Protein 1ZY7 (pdb70)

GO terms:
  GO:0003723 RNA binding (F, IDA)
  GO:0003726 double-stranded RNA adenosine deaminase activity (F, IDA)
  GO:0016553 base conversion or substitution editing (P, IDA)
  GO:0006396 RNA processing (P, IDA)
  GO:0005634 nucleus (C, IDA)
  GO:0003725 double-stranded RNA binding (F, IDA)
  GO:0042802 identical protein binding (F, IPI)
  GO:0005515 protein binding (F, IPI)
  GO:0016556 mRNA modification (P, IDA)
  GO:0005730 nucleolus (C, IDA)
  GO:0044387 negative regulation of protein kinase activity by regulation of protein phosphorylation (P, IDA)
  GO:0030336 negative regulation of cell migration (P, IDA)
  GO:0051726 regulation of cell cycle (P, IDA)
  GO:0006382 adenosine to inosine editing (P, IDA)
  GO:0008285 negative regulation of cell population proliferation (P, IDA)
  GO:0003726 double-stranded RNA adenosine deaminase activity (F, EXP)
  GO:0045070 positive regulation of viral genome replication (P, IMP)
  GO:0005654 nucleoplasm (C, TAS)
  GO:0003729 mRNA binding (F, TAS)
  GO:0005654 nucleoplasm (C, IDA)

B-factor: mean 19.69, std 7.54, range [7.75, 62.33]

Structure (mmCIF, N/CA/C/O backbone):
data_1ZY7
#
_entry.id   1ZY7
#
_cell.length_a   52.205
_cell.length_b   121.192
_cell.length_c   127.331
_cell.angle_alpha   90.00
_cell.angle_beta   90.00
_cell.angle_gamma   90.00
#
_symmetry.space_group_name_H-M   'P 21 21 21'
#
loop_
_entity.id
_entity.type
_entity.pdbx_description
1 polymer 'RNA-specific adenosine deaminase B1, isoform DRADA2a'
2 non-polymer 'ZINC ION'
3 non-polymer 'INOSITOL HEXAKISPHOSPHATE'
4 non-polymer 'SULFATE ION'
5 water water
#
loop_
_atom_site.group_PDB
_atom_site.id
_atom_site.type_symbol
_atom_site.label_atom_id
_atom_site.label_alt_id
_atom_site.label_comp_id
_atom_site.label_asym_id
_atom_site.label_entity_id
_atom_site.label_seq_id
_atom_site.pdbx_PDB_ins_code
_atom_site.Cartn_x
_atom_site.Cartn_y
_atom_site.Cartn_z
_atom_site.occupancy
_atom_site.B_iso_or_equiv
_atom_site.auth_seq_id
_atom_site.auth_comp_id
_atom_site.auth_asym_id
_atom_site.auth_atom_id
_atom_site.pdbx_PDB_model_num
ATOM 1 N N . SER A 1 8 ? 36.896 49.277 31.507 1.00 33.39 306 SER A N 1
ATOM 2 C CA . SER A 1 8 ? 37.331 48.045 30.760 1.00 32.63 306 SER A CA 1
ATOM 3 C C . SER A 1 8 ? 38.678 48.242 30.070 1.00 32.31 306 SER A C 1
ATOM 4 O O . SER A 1 8 ? 39.296 47.269 29.631 1.00 30.46 306 SER A O 1
ATOM 7 N N . ARG A 1 9 ? 39.137 49.498 29.991 1.00 31.53 307 ARG A N 1
ATOM 8 C CA . ARG A 1 9 ? 40.467 49.793 29.437 1.00 31.92 307 ARG A CA 1
ATOM 9 C C . ARG A 1 9 ? 41.589 49.979 30.483 1.00 30.65 307 ARG A C 1
ATOM 10 O O . ARG A 1 9 ? 42.738 50.204 30.118 1.00 30.37 307 ARG A O 1
ATOM 18 N N . GLN A 1 10 ? 41.262 49.883 31.774 1.00 28.91 308 GLN A N 1
ATOM 19 C CA . GLN A 1 10 ? 42.251 50.098 32.846 1.00 27.72 308 GLN A CA 1
ATOM 20 C C . GLN A 1 10 ? 43.064 48.799 32.992 1.00 25.53 308 GLN A C 1
ATOM 21 O O . GLN A 1 10 ? 42.499 47.732 32.791 1.00 25.45 308 GLN A O 1
ATOM 27 N N . PRO A 1 11 ? 44.348 48.872 33.348 1.00 24.18 309 PRO A N 1
ATOM 28 C CA . PRO A 1 11 ? 45.120 47.637 33.595 1.00 23.05 309 PRO A CA 1
ATOM 29 C C . PRO A 1 11 ? 44.565 46.831 34.773 1.00 22.00 309 PRO A C 1
ATOM 30 O O . PRO A 1 11 ? 44.009 47.412 35.728 1.00 21.16 309 PRO A O 1
ATOM 34 N N . ILE A 1 12 ? 44.683 45.509 34.695 1.00 19.60 310 ILE A N 1
ATOM 35 C CA . ILE A 1 12 ? 44.312 44.639 35.807 1.00 19.50 310 ILE A CA 1
ATOM 36 C C . ILE A 1 12 ? 45.608 44.303 36.537 1.00 18.47 310 ILE A C 1
ATOM 37 O O . ILE A 1 12 ? 46.511 43.670 35.961 1.00 16.80 310 ILE A O 1
ATOM 42 N N . PRO A 1 13 ? 45.716 44.690 37.811 1.00 19.29 311 PRO A N 1
ATOM 43 C CA . PRO A 1 13 ? 46.920 44.393 38.586 1.00 18.77 311 PRO A CA 1
ATOM 44 C C . PRO A 1 13 ? 47.218 42.882 38.639 1.00 17.55 311 PRO A C 1
ATOM 45 O O . PRO A 1 13 ? 46.289 42.061 38.647 1.00 17.88 311 PRO A O 1
ATOM 49 N N . SER A 1 14 ? 48.494 42.521 38.713 1.00 17.69 312 SER A N 1
ATOM 50 C CA . SER A 1 14 ? 48.871 41.133 38.959 1.00 18.57 312 SER A CA 1
ATOM 51 C C . SER A 1 14 ? 48.344 40.773 40.329 1.00 19.35 312 SER A C 1
ATOM 52 O O . SER A 1 14 ? 48.284 41.633 41.222 1.00 19.44 312 SER A O 1
ATOM 55 N N . GLU A 1 15 ? 47.947 39.524 40.514 1.00 20.18 313 GLU A N 1
ATOM 56 C CA . GLU A 1 15 ? 47.588 39.142 41.885 1.00 23.40 313 GLU A CA 1
ATOM 57 C C . GLU A 1 15 ? 48.856 38.781 42.656 1.00 23.72 313 GLU A C 1
ATOM 58 O O . GLU A 1 15 ? 48.813 38.586 43.890 1.00 26.11 313 GLU A O 1
ATOM 64 N N . GLY A 1 16 ? 49.988 38.740 41.950 1.00 24.01 314 GLY A N 1
ATOM 65 C CA . GLY A 1 16 ? 51.301 38.453 42.562 1.00 23.93 314 GLY A CA 1
ATOM 66 C C . GLY A 1 16 ? 52.238 39.675 42.644 1.00 23.56 314 GLY A C 1
ATOM 67 O O . GLY A 1 16 ? 51.795 40.783 42.949 1.00 23.89 314 GLY A O 1
ATOM 68 N N . LEU A 1 17 ? 53.512 39.483 42.334 1.00 23.53 315 LEU A N 1
ATOM 69 C CA . LEU A 1 17 ? 54.468 40.592 42.339 1.00 24.13 315 LEU A CA 1
ATOM 70 C C . LEU A 1 17 ? 54.156 41.556 41.215 1.00 24.52 315 LEU A C 1
ATOM 71 O O . LEU A 1 17 ? 53.601 41.157 40.188 1.00 24.72 315 LEU A O 1
ATOM 76 N N . GLN A 1 18 ? 54.508 42.821 41.423 1.00 23.64 316 GLN A N 1
ATOM 77 C CA . GLN A 1 18 ? 54.359 43.840 40.399 1.00 24.10 316 GLN A CA 1
ATOM 78 C C . GLN A 1 18 ? 55.360 44.938 40.759 1.00 22.95 316 GLN A C 1
ATOM 79 O O . GLN A 1 18 ? 55.120 45.717 41.691 1.00 23.84 316 GLN A O 1
ATOM 85 N N . LEU A 1 19 ? 56.463 44.982 40.009 1.00 21.76 317 LEU A N 1
ATOM 86 C CA . LEU A 1 19 ? 57.661 45.761 40.345 1.00 21.19 317 LEU A CA 1
ATOM 87 C C . LEU A 1 19 ? 57.872 47.019 39.502 1.00 21.59 317 LEU A C 1
ATOM 88 O O . LEU A 1 19 ? 58.805 47.802 39.745 1.00 21.43 317 LEU A O 1
ATOM 93 N N . HIS A 1 20 ? 56.989 47.192 38.527 1.00 21.48 318 HIS A N 1
ATOM 94 C CA . HIS A 1 20 ? 57.055 48.295 37.591 1.00 21.52 318 HIS A CA 1
ATOM 95 C C . HIS A 1 20 ? 55.686 48.946 37.548 1.00 20.50 318 HIS A C 1
ATOM 96 O O . HIS A 1 20 ? 54.662 48.274 37.695 1.00 21.26 318 HIS A O 1
ATOM 103 N N . LEU A 1 21 ? 55.667 50.263 37.332 1.00 20.64 319 LEU A N 1
ATOM 104 C CA . LEU A 1 21 ? 54.413 50.964 37.051 1.00 20.68 319 LEU A CA 1
ATOM 105 C C . LEU A 1 21 ? 53.751 50.335 35.813 1.00 20.33 319 LEU A C 1
ATOM 106 O O . LEU A 1 21 ? 54.393 50.255 34.762 1.00 18.69 319 LEU A O 1
ATOM 111 N N . PRO A 1 22 ? 52.516 49.846 35.938 1.00 20.28 320 PRO A N 1
ATOM 112 C CA . PRO A 1 22 ? 51.865 49.089 34.855 1.00 19.77 320 PRO A CA 1
ATOM 113 C C . PRO A 1 22 ? 51.874 49.740 33.476 1.00 19.15 320 PRO A C 1
ATOM 114 O O . PRO A 1 22 ? 52.308 49.094 32.513 1.00 17.63 320 PRO A O 1
ATOM 118 N N . GLN A 1 23 ? 51.405 50.989 33.374 1.00 17.96 321 GLN A N 1
ATOM 119 C CA . GLN A 1 23 ? 51.276 51.623 32.055 1.00 18.27 321 GLN A CA 1
ATOM 120 C C . GLN A 1 23 ? 52.665 51.922 31.450 1.00 17.82 321 GLN A C 1
ATOM 121 O O . GLN A 1 23 ? 52.870 51.773 30.226 1.00 16.82 321 GLN A O 1
ATOM 127 N N . VAL A 1 24 ? 53.603 52.303 32.311 1.00 16.82 322 VAL A N 1
ATOM 128 C CA . VAL A 1 24 ? 55.017 52.502 31.936 1.00 16.32 322 VAL A CA 1
ATOM 129 C C . VAL A 1 24 ? 55.625 51.219 31.373 1.00 15.54 322 VAL A C 1
ATOM 130 O O . VAL A 1 24 ? 56.231 51.232 30.283 1.00 15.40 322 VAL A O 1
ATOM 134 N N . LEU A 1 25 ? 55.445 50.106 32.108 1.00 14.58 323 LEU A N 1
ATOM 135 C CA . LEU A 1 25 ? 55.924 48.807 31.646 1.00 13.95 323 LEU A CA 1
ATOM 136 C C . LEU A 1 25 ? 55.252 48.410 30.318 1.00 13.64 323 LEU A C 1
ATOM 137 O O . LEU A 1 25 ? 55.933 47.974 29.361 1.00 12.60 323 LEU A O 1
ATOM 142 N N . ALA A 1 26 ? 53.934 48.595 30.238 1.00 13.21 324 ALA A N 1
ATOM 143 C CA . ALA A 1 26 ? 53.195 48.216 29.024 1.00 13.60 324 ALA A CA 1
ATOM 144 C C . ALA A 1 26 ? 53.712 48.946 27.779 1.00 13.75 324 ALA A C 1
ATOM 145 O O . ALA A 1 26 ? 53.959 48.340 26.739 1.00 14.02 324 ALA A O 1
ATOM 147 N N . ASP A 1 27 ? 53.845 50.263 27.886 1.00 14.63 325 ASP A N 1
ATOM 148 C CA . ASP A 1 27 ? 54.336 51.067 26.777 1.00 14.67 325 ASP A CA 1
ATOM 149 C C . ASP A 1 27 ? 55.781 50.754 26.423 1.00 14.73 325 ASP A C 1
ATOM 150 O O . ASP A 1 27 ? 56.124 50.742 25.226 1.00 14.16 325 ASP A O 1
ATOM 155 N N . ALA A 1 28 ? 56.617 50.527 27.436 1.00 14.22 326 ALA A N 1
ATOM 156 C CA . ALA A 1 28 ? 58.023 50.175 27.214 1.00 14.86 326 ALA A CA 1
ATOM 157 C C . ALA A 1 28 ? 58.122 48.831 26.495 1.00 15.18 326 ALA A C 1
ATOM 158 O O . ALA A 1 28 ? 58.833 48.717 25.491 1.00 14.88 326 ALA A O 1
ATOM 160 N N . VAL A 1 29 ? 57.409 47.805 26.973 1.00 14.13 327 VAL A N 1
ATOM 161 C CA . VAL A 1 29 ? 57.606 46.521 26.297 1.00 14.39 327 VAL A CA 1
ATOM 162 C C . VAL A 1 29 ? 57.100 46.555 24.857 1.00 14.14 327 VAL A C 1
ATOM 163 O O . VAL A 1 29 ? 57.758 46.021 23.961 1.00 13.37 327 VAL A O 1
ATOM 167 N N . SER A 1 30 ? 55.965 47.211 24.643 1.00 13.18 328 SER A N 1
ATOM 168 C CA . SER A 1 30 ? 55.394 47.325 23.283 1.00 14.03 328 SER A CA 1
ATOM 169 C C . SER A 1 30 ? 56.328 48.115 22.352 1.00 14.07 328 SER A C 1
ATOM 170 O O . SER A 1 30 ? 56.618 47.690 21.237 1.00 13.41 328 SER A O 1
ATOM 173 N N . ARG A 1 31 ? 56.875 49.221 22.867 1.00 13.94 329 ARG A N 1
ATOM 174 C CA . ARG A 1 31 ? 57.883 49.969 22.102 1.00 14.47 329 ARG A CA 1
ATOM 175 C C . ARG A 1 31 ? 59.139 49.128 21.784 1.00 13.34 329 ARG A C 1
ATOM 176 O O . ARG A 1 31 ? 59.664 49.167 20.651 1.00 14.10 329 ARG A O 1
ATOM 184 N N . LEU A 1 32 ? 59.648 48.388 22.776 1.00 12.50 330 LEU A N 1
ATOM 185 C CA . LEU A 1 32 ? 60.876 47.610 22.591 1.00 12.24 330 LEU A CA 1
ATOM 186 C C . LEU A 1 32 ? 60.647 46.510 21.546 1.00 12.77 330 LEU A C 1
ATOM 187 O O . LEU A 1 32 ? 61.486 46.291 20.679 1.00 12.02 330 LEU A O 1
ATOM 192 N N . VAL A 1 33 ? 59.501 45.830 21.628 1.00 12.50 331 VAL A N 1
ATOM 193 C CA . VAL A 1 33 ? 59.264 44.731 20.678 1.00 12.56 331 VAL A CA 1
ATOM 194 C C . VAL A 1 33 ? 59.156 45.295 19.256 1.00 12.37 331 VAL A C 1
ATOM 195 O O . VAL A 1 33 ? 59.811 44.787 18.330 1.00 12.77 331 VAL A O 1
ATOM 199 N N . LEU A 1 34 ? 58.373 46.364 19.096 1.00 12.40 332 LEU A N 1
ATOM 200 C CA . LEU A 1 34 ? 58.229 47.004 17.764 1.00 12.41 332 LEU A CA 1
ATOM 201 C C . LEU A 1 34 ? 59.590 47.457 17.208 1.00 12.49 332 LEU A C 1
ATOM 202 O O . LEU A 1 34 ? 59.908 47.195 16.028 1.00 13.16 332 LEU A O 1
ATOM 207 N N . GLY A 1 35 ? 60.411 48.064 18.076 1.00 12.86 333 GLY A N 1
ATOM 208 C CA . GLY A 1 35 ? 61.734 48.570 17.677 1.00 13.07 333 GLY A CA 1
ATOM 209 C C . GLY A 1 35 ? 62.635 47.453 17.202 1.00 13.36 333 GLY A C 1
ATOM 210 O O . GLY A 1 35 ? 63.284 47.546 16.153 1.00 13.31 333 GLY A O 1
ATOM 211 N N . LYS A 1 36 ? 62.637 46.353 17.954 1.00 12.01 334 LYS A N 1
ATOM 212 C CA . LYS A 1 36 ? 63.467 45.206 17.597 1.00 13.17 334 LYS A CA 1
ATOM 213 C C . LYS A 1 36 ? 63.020 44.570 16.295 1.00 13.21 334 LYS A C 1
ATOM 214 O O . LYS A 1 36 ? 63.855 44.263 15.444 1.00 13.41 334 LYS A O 1
ATOM 220 N N . PHE A 1 37 ? 61.699 44.422 16.128 1.00 12.94 335 PHE A N 1
ATOM 221 C CA . PHE A 1 37 ? 61.130 43.924 14.878 1.00 13.87 335 PHE A CA 1
ATOM 222 C C . PHE A 1 37 ? 61.582 44.821 13.705 1.00 13.88 335 PHE A C 1
ATOM 223 O O . PHE A 1 37 ? 61.946 44.329 12.636 1.00 13.86 335 PHE A O 1
ATOM 231 N N . GLY A 1 38 ? 61.613 46.129 13.934 1.00 13.71 336 GLY A N 1
ATOM 232 C CA . GLY A 1 38 ? 62.043 47.060 12.851 1.00 13.74 336 GLY A CA 1
ATOM 233 C C . GLY A 1 38 ? 63.498 46.828 12.497 1.00 14.16 336 GLY A C 1
ATOM 234 O O . GLY A 1 38 ? 63.869 46.730 11.295 1.00 15.04 336 GLY A O 1
ATOM 235 N N . ASP A 1 39 ? 64.325 46.724 13.525 1.00 15.19 337 ASP A N 1
ATOM 236 C CA . ASP A 1 39 ? 65.741 46.450 13.347 1.00 16.62 337 ASP A CA 1
ATOM 237 C C . ASP A 1 39 ? 65.980 45.168 12.549 1.00 17.14 337 ASP A C 1
ATOM 238 O O . ASP A 1 39 ? 66.818 45.123 11.646 1.00 18.78 337 ASP A O 1
ATOM 243 N N . LEU A 1 40 ? 65.191 44.148 12.836 1.00 16.49 338 LEU A N 1
ATOM 244 C CA . LEU A 1 40 ? 65.317 42.864 12.179 1.00 16.04 338 LEU A CA 1
ATOM 245 C C . LEU A 1 40 ? 64.788 42.824 10.761 1.00 15.84 338 LEU A C 1
ATOM 246 O O . LEU A 1 40 ? 65.038 41.843 10.027 1.00 16.78 338 LEU A O 1
ATOM 251 N N . THR A 1 41 ? 63.964 43.804 10.405 1.00 15.28 339 THR A N 1
ATOM 252 C CA . THR A 1 41 ? 63.344 43.822 9.073 1.00 14.97 339 THR A CA 1
ATOM 253 C C . THR A 1 41 ? 63.848 45.025 8.275 1.00 15.13 339 THR A C 1
ATOM 254 O O . THR A 1 41 ? 63.151 45.511 7.390 1.00 16.52 339 THR A O 1
ATOM 258 N N . ASP A 1 42 ? 65.064 45.463 8.597 1.00 15.04 340 ASP A N 1
ATOM 259 C CA . ASP A 1 42 ? 65.694 46.575 7.870 1.00 16.13 340 ASP A CA 1
ATOM 260 C C . ASP A 1 42 ? 64.805 47.831 7.895 1.00 14.50 340 ASP A C 1
ATOM 261 O O . ASP A 1 42 ? 64.387 48.365 6.856 1.00 14.87 340 ASP A O 1
ATOM 266 N N . ASN A 1 43 ? 64.474 48.277 9.105 1.00 14.03 341 ASN A N 1
ATOM 267 C CA . ASN A 1 43 ? 63.564 49.393 9.277 1.00 13.59 341 ASN A CA 1
ATOM 268 C C . ASN A 1 43 ? 62.191 49.176 8.626 1.00 14.01 341 ASN A C 1
ATOM 269 O O . ASN A 1 43 ? 61.632 50.071 7.991 1.00 12.88 341 ASN A O 1
ATOM 274 N N . PHE A 1 44 ? 61.650 47.966 8.820 1.00 14.20 342 PHE A N 1
ATOM 275 C CA . PHE A 1 44 ? 60.344 47.584 8.314 1.00 14.32 342 PHE A CA 1
ATOM 276 C C . PHE A 1 44 ? 60.283 47.599 6.761 1.00 15.46 342 PHE A C 1
ATOM 277 O O . PHE A 1 44 ? 59.204 47.739 6.188 1.00 16.58 342 PHE A O 1
ATOM 285 N N . SER A 1 45 ? 61.428 47.445 6.102 1.00 14.95 343 SER A N 1
ATOM 286 C CA . SER A 1 45 ? 61.469 47.501 4.634 1.00 16.41 343 SER A CA 1
ATOM 287 C C . SER A 1 45 ? 61.538 46.126 3.982 1.00 16.73 343 SER A C 1
ATOM 288 O O . SER A 1 45 ? 61.363 46.012 2.774 1.00 18.23 343 SER A O 1
ATOM 291 N N . SER A 1 46 ? 61.860 45.109 4.771 1.00 17.69 344 SER A N 1
ATOM 292 C CA . SER A 1 46 ? 61.899 43.717 4.299 1.00 18.44 344 SER A CA 1
ATOM 293 C C . SER A 1 46 ? 60.504 43.268 3.835 1.00 18.56 344 SER A C 1
ATOM 294 O O . SER A 1 46 ? 59.511 43.715 4.389 1.00 18.90 344 SER A O 1
ATOM 297 N N . PRO A 1 47 ? 60.405 42.332 2.875 1.00 19.50 345 PRO A N 1
ATOM 298 C CA . PRO A 1 47 ? 59.106 41.730 2.553 1.00 19.43 345 PRO A CA 1
ATOM 299 C C . PRO A 1 47 ? 58.506 41.068 3.806 1.00 18.51 345 PRO A C 1
ATOM 300 O O . PRO A 1 47 ? 57.275 40.995 3.951 1.00 18.81 345 PRO A O 1
ATOM 304 N N . HIS A 1 48 ? 59.393 40.644 4.703 1.00 18.48 346 HIS A N 1
ATOM 305 C CA . HIS A 1 48 ? 59.011 39.875 5.879 1.00 19.24 346 HIS A CA 1
ATOM 306 C C . HIS A 1 48 ? 58.491 40.799 6.987 1.00 18.68 346 HIS A C 1
ATOM 307 O O . HIS A 1 48 ? 58.070 40.306 8.032 1.00 19.22 346 HIS A O 1
ATOM 314 N N . ALA A 1 49 ? 58.537 42.120 6.763 1.00 17.73 347 ALA A N 1
ATOM 315 C CA . ALA A 1 49 ? 57.997 43.110 7.709 1.00 17.51 347 ALA A CA 1
ATOM 316 C C . ALA A 1 49 ? 56.483 43.116 7.677 1.00 17.12 347 ALA A C 1
ATOM 317 O O . ALA A 1 49 ? 55.839 43.547 8.622 1.00 17.49 347 ALA A O 1
ATOM 319 N N . ARG A 1 50 ? 55.910 42.637 6.572 1.00 16.53 348 ARG A N 1
ATOM 320 C CA . ARG A 1 50 ? 54.484 42.581 6.417 1.00 19.06 348 ARG A CA 1
ATOM 321 C C . ARG A 1 50 ? 53.925 41.635 7.502 1.00 18.55 348 ARG A C 1
ATOM 322 O O . ARG A 1 50 ? 54.353 40.470 7.625 1.00 19.57 348 ARG A O 1
ATOM 330 N N . ARG A 1 51 ? 53.027 42.151 8.326 1.00 17.47 349 ARG A N 1
ATOM 331 C CA . ARG A 1 51 ? 52.478 41.362 9.451 1.00 16.65 349 ARG A CA 1
ATOM 332 C C . ARG A 1 51 ? 51.057 41.813 9.753 1.00 16.31 349 ARG A C 1
ATOM 333 O O . ARG A 1 51 ? 50.739 42.988 9.551 1.00 17.31 349 ARG A O 1
ATOM 341 N N . LYS A 1 52 ? 50.220 40.886 10.227 1.00 15.18 350 LYS A N 1
ATOM 342 C CA . LYS A 1 52 ? 48.953 41.228 10.842 1.00 15.60 350 LYS A CA 1
ATOM 343 C C . LYS A 1 52 ? 49.192 41.314 12.353 1.00 14.61 350 LYS A C 1
ATOM 344 O O . LYS A 1 52 ? 48.853 42.310 12.975 1.00 14.43 350 LYS A O 1
ATOM 350 N N . VAL A 1 53 ? 49.808 40.282 12.926 1.00 12.92 351 VAL A N 1
ATOM 351 C CA . VAL A 1 53 ? 50.039 40.247 14.374 1.00 13.03 351 VAL A CA 1
ATOM 352 C C . VAL A 1 53 ? 51.529 40.138 14.668 1.00 11.82 351 VAL A C 1
ATOM 353 O O . VAL A 1 53 ? 52.229 39.284 14.086 1.00 12.12 351 VAL A O 1
ATOM 357 N N . LEU A 1 54 ? 51.983 41.030 15.548 1.00 11.88 352 LEU A N 1
ATOM 358 C CA . LEU A 1 54 ? 53.325 41.066 16.074 1.00 11.79 352 LEU A CA 1
ATOM 359 C C . LEU A 1 54 ? 53.268 40.669 17.556 1.00 11.47 352 LEU A C 1
ATOM 360 O O . LEU A 1 54 ? 52.393 41.142 18.288 1.00 11.95 352 LEU A O 1
ATOM 365 N N . ALA A 1 55 ? 54.203 39.833 17.988 1.00 12.06 353 ALA A N 1
ATOM 366 C CA . ALA A 1 55 ? 54.273 39.448 19.409 1.00 10.80 353 ALA A CA 1
ATOM 367 C C . ALA A 1 55 ? 55.731 39.488 19.823 1.00 11.18 353 ALA A C 1
ATOM 368 O O . ALA A 1 55 ? 56.632 39.520 18.974 1.00 11.57 353 ALA A O 1
ATOM 370 N N . GLY A 1 56 ? 55.978 39.508 21.115 1.00 10.14 354 GLY A N 1
ATOM 371 C CA . GLY A 1 56 ? 57.345 39.368 21.571 1.00 10.06 354 GLY A CA 1
ATOM 372 C C . GLY A 1 56 ? 57.400 39.098 23.065 1.00 11.36 354 GLY A C 1
ATOM 373 O O . GLY A 1 56 ? 56.374 39.152 23.749 1.00 11.64 354 GLY A O 1
ATOM 374 N N . VAL A 1 57 ? 58.609 38.813 23.546 1.00 11.11 355 VAL A N 1
ATOM 375 C CA . VAL A 1 57 ? 58.845 38.621 24.968 1.00 12.27 355 VAL A CA 1
ATOM 376 C C . VAL A 1 57 ? 59.966 39.595 25.371 1.00 12.56 355 VAL A C 1
ATOM 377 O O . VAL A 1 57 ? 61.021 39.643 24.709 1.00 12.93 355 VAL A O 1
ATOM 381 N N . VAL A 1 58 ? 59.749 40.295 26.480 1.00 12.42 356 VAL A N 1
ATOM 382 C CA . VAL A 1 58 ? 60.754 41.213 27.040 1.00 12.53 356 VAL A CA 1
ATOM 383 C C . VAL A 1 58 ? 61.089 40.746 28.455 1.00 13.00 356 VAL A C 1
ATOM 384 O O . VAL A 1 58 ? 60.174 40.357 29.206 1.00 12.98 356 VAL A O 1
ATOM 388 N N . MET A 1 59 ? 62.374 40.769 28.803 1.00 12.27 357 MET A N 1
ATOM 389 C CA . MET A 1 59 ? 62.823 40.361 30.138 1.00 13.58 357 MET A CA 1
ATOM 390 C C . MET A 1 59 ? 63.224 41.629 30.891 1.00 14.40 357 MET A C 1
ATOM 391 O O . MET A 1 59 ? 63.858 42.505 30.301 1.00 14.95 357 MET A O 1
ATOM 396 N N . THR A 1 60 ? 62.838 41.715 32.153 1.00 13.35 358 THR A N 1
ATOM 397 C CA . THR A 1 60 ? 63.344 42.769 33.050 1.00 15.45 358 THR A CA 1
ATOM 398 C C . THR A 1 60 ? 64.110 42.101 34.186 1.00 16.79 358 THR A C 1
ATOM 399 O O . THR A 1 60 ? 63.869 40.950 34.554 1.00 15.08 358 THR A O 1
ATOM 403 N N . THR A 1 61 ? 65.023 42.865 34.771 1.00 19.95 359 THR A N 1
ATOM 404 C CA . THR A 1 61 ? 65.760 42.404 35.927 1.00 23.81 359 THR A CA 1
ATOM 405 C C . THR A 1 61 ? 65.657 43.582 36.886 1.00 25.43 359 THR A C 1
ATOM 406 O O . THR A 1 61 ? 65.917 44.726 36.494 1.00 26.38 359 THR A O 1
ATOM 410 N N . GLY A 1 62 ? 65.244 43.308 38.115 1.00 27.16 360 GLY A N 1
ATOM 411 C CA . GLY A 1 62 ? 64.992 44.359 39.114 1.00 29.23 360 GLY A CA 1
ATOM 412 C C . GLY A 1 62 ? 63.907 45.353 38.752 1.00 30.83 360 GLY A C 1
ATOM 413 O O . GLY A 1 62 ? 62.922 45.015 38.081 1.00 32.08 360 GLY A O 1
ATOM 414 N N . THR A 1 63 ? 64.091 46.595 39.185 1.00 31.57 361 THR A N 1
ATOM 415 C CA . THR A 1 63 ? 63.044 47.600 39.101 1.00 32.53 361 THR A CA 1
ATOM 416 C C . THR A 1 63 ? 63.274 48.610 37.980 1.00 32.31 361 THR A C 1
ATOM 417 O O . THR A 1 63 ? 62.371 49.340 37.651 1.00 32.49 361 THR A O 1
ATOM 421 N N . ASP A 1 64 ? 64.475 48.668 37.412 1.00 32.99 362 ASP A N 1
ATOM 422 C CA . ASP A 1 64 ? 64.755 49.678 36.395 1.00 33.41 362 ASP A CA 1
ATOM 423 C C . ASP A 1 64 ? 64.273 49.214 35.015 1.00 33.49 362 ASP A C 1
ATOM 424 O O . ASP A 1 64 ? 64.844 48.296 34.430 1.00 33.06 362 ASP A O 1
ATOM 429 N N . VAL A 1 65 ? 63.242 49.875 34.494 1.00 33.71 363 VAL A N 1
ATOM 430 C CA . VAL A 1 65 ? 62.674 49.522 33.172 1.00 34.42 363 VAL A CA 1
ATOM 431 C C . VAL A 1 65 ? 63.675 49.755 32.018 1.00 34.63 363 VAL A C 1
ATOM 432 O O . VAL A 1 65 ? 63.566 49.155 30.940 1.00 34.56 363 VAL A O 1
ATOM 436 N N . LYS A 1 66 ? 64.653 50.628 32.256 1.00 34.26 364 LYS A N 1
ATOM 437 C CA . LYS A 1 66 ? 65.746 50.873 31.319 1.00 34.56 364 LYS A CA 1
ATOM 438 C C . LYS A 1 66 ? 66.511 49.593 30.975 1.00 33.41 364 LYS A C 1
ATOM 439 O O . LYS A 1 66 ? 67.030 49.464 29.877 1.00 33.88 364 LYS A O 1
ATOM 445 N N . ASP A 1 67 ? 66.580 48.658 31.920 1.00 32.30 365 ASP A N 1
ATOM 446 C CA . ASP A 1 67 ? 67.370 47.433 31.742 1.00 30.71 365 ASP A CA 1
ATOM 447 C C . ASP A 1 67 ? 66.684 46.347 30.938 1.00 28.10 365 ASP A C 1
ATOM 448 O O . ASP A 1 67 ? 67.274 45.286 30.680 1.00 28.90 365 ASP A O 1
ATOM 453 N N . ALA A 1 68 ? 65.451 46.616 30.545 1.00 24.45 366 ALA A N 1
ATOM 454 C CA . ALA A 1 68 ? 64.656 45.641 29.788 1.00 22.03 366 ALA A CA 1
ATOM 455 C C . ALA A 1 68 ? 65.379 45.173 28.526 1.00 20.55 366 ALA A C 1
ATOM 456 O O . ALA A 1 68 ? 66.035 45.965 27.824 1.00 20.07 366 ALA A O 1
ATOM 458 N N . LYS A 1 69 ? 65.245 43.883 28.230 1.00 17.75 367 LYS A N 1
ATOM 459 C CA . LYS A 1 69 ? 65.940 43.263 27.103 1.00 16.40 367 LYS A CA 1
ATOM 460 C C . LYS A 1 69 ? 64.901 42.467 26.287 1.00 15.55 367 LYS A C 1
ATOM 461 O O . LYS A 1 69 ? 64.147 41.673 26.856 1.00 15.09 367 LYS A O 1
ATOM 467 N N . VAL A 1 70 ? 64.875 42.701 24.979 1.00 13.47 368 VAL A N 1
ATOM 468 C CA . VAL A 1 70 ? 63.988 41.924 24.094 1.00 12.89 368 VAL A CA 1
ATOM 469 C C . VAL A 1 70 ? 64.574 40.529 23.931 1.00 13.31 368 VAL A C 1
ATOM 470 O O . VAL A 1 70 ? 65.753 40.381 23.510 1.00 14.93 368 VAL A O 1
ATOM 474 N N . ILE A 1 71 ? 63.766 39.517 24.274 1.00 12.34 369 ILE A N 1
ATOM 475 C CA . ILE A 1 71 ? 64.168 38.136 24.191 1.00 12.44 369 ILE A CA 1
ATOM 476 C C . ILE A 1 71 ? 63.732 37.497 22.882 1.00 12.66 369 ILE A C 1
ATOM 477 O O . ILE A 1 71 ? 64.481 36.736 22.272 1.00 13.00 369 ILE A O 1
ATOM 482 N N . SER A 1 72 ? 62.508 37.778 22.469 1.00 11.77 370 SER A N 1
ATOM 483 C CA . SER A 1 72 ? 61.999 37.213 21.220 1.00 11.88 370 SER A CA 1
ATOM 484 C C . SER A 1 72 ? 61.039 38.178 20.537 1.00 12.02 370 SER A C 1
ATOM 485 O O . SER A 1 72 ? 60.417 39.044 21.203 1.00 11.01 370 SER A O 1
ATOM 488 N N . VAL A 1 73 ? 60.922 38.018 19.216 1.00 11.05 371 VAL A N 1
ATOM 489 C CA . VAL A 1 73 ? 59.994 38.780 18.365 1.00 12.32 371 VAL A CA 1
ATOM 490 C C . VAL A 1 73 ? 59.425 37.765 17.380 1.00 12.43 371 VAL A C 1
ATOM 491 O O . VAL A 1 73 ? 60.151 36.861 16.918 1.00 12.24 371 VAL A O 1
ATOM 495 N N . SER A 1 74 ? 58.143 37.891 17.063 1.00 11.81 372 SER A N 1
ATOM 496 C CA . SER A 1 74 ? 57.528 36.962 16.127 1.00 11.56 372 SER A CA 1
ATOM 497 C C . SER A 1 74 ? 56.322 37.586 15.443 1.00 11.71 372 SER A C 1
ATOM 498 O O . SER A 1 74 ? 55.726 38.544 15.938 1.00 10.79 372 SER A O 1
ATOM 501 N N . THR A 1 75 ? 55.943 36.989 14.324 1.00 11.93 373 THR A N 1
ATOM 502 C CA . THR A 1 75 ? 54.676 37.338 13.674 1.00 12.10 373 THR A CA 1
ATOM 503 C C . THR A 1 75 ? 53.958 36.062 13.254 1.00 12.54 373 THR A C 1
ATOM 504 O O . THR A 1 75 ? 54.526 34.974 13.333 1.00 13.07 373 THR A O 1
ATOM 508 N N . GLY A 1 76 ? 52.726 36.197 12.782 1.00 12.50 374 GLY A N 1
ATOM 509 C CA . GLY A 1 76 ? 52.015 35.020 12.237 1.00 12.41 374 GLY A CA 1
ATOM 510 C C . GLY A 1 76 ? 50.597 34.868 12.757 1.00 12.69 374 GLY A C 1
ATOM 511 O O . GLY A 1 76 ? 50.294 35.266 13.898 1.00 12.36 374 GLY A O 1
ATOM 512 N N . THR A 1 77 ? 49.705 34.326 11.908 1.00 12.26 375 THR A N 1
ATOM 513 C CA . THR A 1 77 ? 48.312 34.126 12.325 1.00 12.25 375 THR A CA 1
ATOM 514 C C . THR A 1 77 ? 47.736 32.796 11.855 1.00 13.15 375 THR A C 1
ATOM 515 O O . THR A 1 77 ? 46.527 32.602 11.898 1.00 13.10 375 THR A O 1
ATOM 519 N N . LYS A 1 78 ? 48.589 31.874 11.444 1.00 13.19 376 LYS A N 1
ATOM 520 C CA . LYS A 1 78 ? 48.093 30.631 10.867 1.00 14.82 376 LYS A CA 1
ATOM 521 C C . LYS A 1 78 ? 48.730 29.397 11.464 1.00 14.36 376 LYS A C 1
ATOM 522 O O . LYS A 1 78 ? 49.726 29.482 12.195 1.00 13.59 376 LYS A O 1
ATOM 528 N N . CYS A 1 79 ? 48.142 28.242 11.128 1.00 14.68 377 CYS A N 1
ATOM 529 C CA . CYS A 1 79 ? 48.626 26.948 11.603 1.00 14.53 377 CYS A CA 1
ATOM 530 C C . CYS A 1 79 ? 48.776 25.930 10.448 1.00 14.17 377 CYS A C 1
ATOM 531 O O . CYS A 1 79 ? 48.315 26.161 9.322 1.00 14.32 377 CYS A O 1
ATOM 534 N N . ILE A 1 80 ? 49.343 24.771 10.786 1.00 15.18 378 ILE A N 1
ATOM 535 C CA . ILE A 1 80 ? 49.771 23.799 9.771 1.00 14.73 378 ILE A CA 1
ATOM 536 C C . ILE A 1 80 ? 48.583 23.116 9.067 1.00 16.26 378 ILE A C 1
ATOM 537 O O . ILE A 1 80 ? 47.541 22.880 9.679 1.00 15.88 378 ILE A O 1
ATOM 542 N N . ASN A 1 81 ? 48.758 22.826 7.779 1.00 15.72 379 ASN A N 1
ATOM 543 C CA . ASN A 1 81 ? 47.809 21.984 7.071 1.00 17.19 379 ASN A CA 1
ATOM 544 C C . ASN A 1 81 ? 48.015 20.544 7.554 1.00 16.51 379 ASN A C 1
ATOM 545 O O . ASN A 1 81 ? 49.158 20.105 7.700 1.00 16.71 379 ASN A O 1
ATOM 550 N N . GLY A 1 82 ? 46.919 19.833 7.833 1.00 16.14 380 GLY A N 1
ATOM 551 C CA . GLY A 1 82 ? 46.982 18.490 8.457 1.00 16.60 380 GLY A CA 1
ATOM 552 C C . GLY A 1 82 ? 47.830 17.482 7.693 1.00 16.29 380 GLY A C 1
ATOM 553 O O . GLY A 1 82 ? 48.454 16.608 8.291 1.00 17.18 380 GLY A O 1
ATOM 554 N N . GLU A 1 83 ? 47.893 17.623 6.370 1.00 16.46 381 GLU A N 1
ATOM 555 C CA . GLU A 1 83 ? 48.673 16.690 5.562 1.00 17.50 381 GLU A CA 1
ATOM 556 C C . GLU A 1 83 ? 50.177 16.820 5.778 1.00 17.16 381 GLU A C 1
ATOM 557 O O . GLU A 1 83 ? 50.932 15.895 5.462 1.00 16.62 381 GLU A O 1
ATOM 563 N N . TYR A 1 84 ? 50.587 17.987 6.299 1.00 15.74 382 TYR A N 1
ATOM 564 C CA . TYR A 1 84 ? 51.984 18.333 6.503 1.00 16.68 382 TYR A CA 1
ATOM 565 C C . TYR A 1 84 ? 52.511 17.999 7.888 1.00 16.29 382 TYR A C 1
ATOM 566 O O . TYR A 1 84 ? 53.690 18.224 8.164 1.00 15.28 382 TYR A O 1
ATOM 575 N N . MET A 1 85 ? 51.670 17.398 8.734 1.00 16.35 383 MET A N 1
ATOM 576 C CA . MET A 1 85 ? 52.148 16.988 10.066 1.00 16.58 383 MET A CA 1
ATOM 577 C C . MET A 1 85 ? 53.413 16.139 9.939 1.00 16.48 383 MET A C 1
ATOM 578 O O . MET A 1 85 ? 53.517 15.278 9.051 1.00 16.92 383 MET A O 1
ATOM 583 N N . SER A 1 86 ? 54.368 16.367 10.844 1.00 16.28 384 SER A N 1
ATOM 584 C CA . SER A 1 86 ? 55.603 15.606 10.804 1.00 17.61 384 SER A CA 1
ATOM 585 C C . SER A 1 86 ? 55.622 14.559 11.895 1.00 17.90 384 SER A C 1
ATOM 586 O O . SER A 1 86 ? 55.325 14.858 13.042 1.00 19.07 384 SER A O 1
ATOM 589 N N . ASP A 1 87 ? 55.989 13.326 11.571 1.00 18.15 385 ASP A N 1
ATOM 590 C CA . ASP A 1 87 ? 56.131 12.360 12.645 1.00 18.89 385 ASP A CA 1
ATOM 591 C C . ASP A 1 87 ? 57.581 12.253 13.121 1.00 19.37 385 ASP A C 1
ATOM 592 O O . ASP A 1 87 ? 57.937 11.281 13.809 1.00 18.82 385 ASP A O 1
ATOM 597 N N . ARG A 1 88 ? 58.400 13.250 12.767 1.00 18.90 386 ARG A N 1
ATOM 598 C CA . ARG A 1 88 ? 59.802 13.300 13.207 1.00 19.10 386 ARG A CA 1
ATOM 599 C C . ARG A 1 88 ? 60.162 14.624 13.898 1.00 18.18 386 ARG A C 1
ATOM 600 O O . ARG A 1 88 ? 61.347 14.915 14.115 1.00 17.85 386 ARG A O 1
ATOM 608 N N . GLY A 1 89 ? 59.137 15.413 14.211 1.00 16.49 387 GLY A N 1
ATOM 609 C CA . GLY A 1 89 ? 59.324 16.687 14.949 1.00 16.29 387 GLY A CA 1
ATOM 610 C C . GLY A 1 89 ? 59.894 17.815 14.112 1.00 15.45 387 GLY A C 1
ATOM 611 O O . GLY A 1 89 ? 60.453 18.770 14.666 1.00 14.81 387 GLY A O 1
ATOM 612 N N . LEU A 1 90 ? 59.736 17.738 12.790 1.00 14.89 388 LEU A N 1
ATOM 613 C CA . LEU A 1 90 ? 60.376 18.710 11.872 1.00 15.67 388 LEU A CA 1
ATOM 614 C C . LEU A 1 90 ? 59.519 19.866 11.375 1.00 14.61 388 LEU A C 1
ATOM 615 O O . LEU A 1 90 ? 60.000 20.686 10.576 1.00 15.26 388 LEU A O 1
ATOM 620 N N . ALA A 1 91 ? 58.255 19.917 11.809 1.00 14.19 389 ALA A N 1
ATOM 621 C CA . ALA A 1 91 ? 57.299 20.898 11.292 1.00 14.24 389 ALA A CA 1
ATOM 622 C C . ALA A 1 91 ? 56.671 21.659 12.462 1.00 15.07 389 ALA A C 1
ATOM 623 O O . ALA A 1 91 ? 56.418 21.080 13.522 1.00 15.70 389 ALA A O 1
ATOM 625 N N . LEU A 1 92 ? 56.528 22.967 12.303 1.00 14.04 390 LEU A N 1
ATOM 626 C CA . LEU A 1 92 ? 55.836 23.762 13.311 1.00 14.07 390 LEU A CA 1
ATOM 627 C C . LEU A 1 92 ? 54.339 23.624 13.144 1.00 13.32 390 LEU A C 1
ATOM 628 O O . LEU A 1 92 ? 53.826 23.835 12.057 1.00 13.99 390 LEU A O 1
ATOM 633 N N . ASN A 1 93 ? 53.644 23.295 14.221 1.00 12.96 391 ASN A N 1
ATOM 634 C CA . ASN A 1 93 ? 52.212 23.073 14.181 1.00 13.19 391 ASN A CA 1
ATOM 635 C C . ASN A 1 93 ? 51.369 24.346 14.224 1.00 13.28 391 ASN A C 1
ATOM 636 O O . ASN A 1 93 ? 50.250 24.377 13.716 1.00 13.49 391 ASN A O 1
ATOM 641 N N . ASP A 1 94 ? 51.894 25.369 14.896 1.00 12.40 392 ASP A N 1
ATOM 642 C CA . ASP A 1 94 ? 51.100 26.537 15.214 1.00 11.04 392 ASP A CA 1
ATOM 643 C C . ASP A 1 94 ? 51.981 27.777 15.116 1.00 11.02 392 ASP A C 1
ATOM 644 O O . ASP A 1 94 ? 52.920 27.943 15.898 1.00 11.47 392 ASP A O 1
ATOM 649 N N . CYS A 1 95 ? 51.707 28.602 14.102 1.00 11.20 393 CYS A N 1
ATOM 650 C CA . CYS A 1 95 ? 52.507 29.797 13.815 1.00 12.00 393 CYS A CA 1
ATOM 651 C C . CYS A 1 95 ? 51.780 31.100 14.193 1.00 12.48 393 CYS A C 1
ATOM 652 O O . CYS A 1 95 ? 52.166 32.177 13.703 1.00 12.91 393 CYS A O 1
ATOM 655 N N . HIS A 1 96 ? 50.781 31.025 15.085 1.00 11.61 394 HIS A N 1
ATOM 656 C CA . HIS A 1 96 ? 50.294 32.291 15.676 1.00 10.99 394 HIS A CA 1
ATOM 657 C C . HIS A 1 96 ? 51.451 32.950 16.411 1.00 11.41 394 HIS A C 1
ATOM 658 O O . HIS A 1 96 ? 52.216 32.284 17.129 1.00 10.58 394 HIS A O 1
ATOM 665 N N . ALA A 1 97 ? 51.592 34.257 16.225 1.00 11.41 395 ALA A N 1
ATOM 666 C CA . ALA A 1 97 ? 52.779 34.964 16.729 1.00 10.74 395 ALA A CA 1
ATOM 667 C C . ALA A 1 97 ? 53.065 34.689 18.199 1.00 10.79 395 ALA A C 1
ATOM 668 O O . ALA A 1 97 ? 54.226 34.488 18.579 1.00 10.32 395 ALA A O 1
ATOM 670 N N . GLU A 1 98 ? 52.026 34.735 19.034 1.00 11.24 396 GLU A N 1
ATOM 671 C CA . GLU A 1 98 ? 52.243 34.584 20.472 1.00 11.97 396 GLU A CA 1
ATOM 672 C C . GLU A 1 98 ? 52.801 33.214 20.822 1.00 11.76 396 GLU A C 1
ATOM 673 O O . GLU A 1 98 ? 53.657 33.110 21.691 1.00 11.28 396 GLU A O 1
ATOM 679 N N . ILE A 1 99 ? 52.343 32.183 20.105 1.00 10.19 397 ILE A N 1
ATOM 680 C CA . ILE A 1 99 ? 52.864 30.828 20.260 1.00 11.38 397 ILE A CA 1
ATOM 681 C C . ILE A 1 99 ? 54.354 30.737 19.857 1.00 11.46 397 ILE A C 1
ATOM 682 O O . ILE A 1 99 ? 55.195 30.191 20.586 1.00 11.60 397 ILE A O 1
ATOM 687 N N . ILE A 1 100 ? 54.666 31.288 18.693 1.00 10.56 398 ILE A N 1
ATOM 688 C CA . ILE A 1 100 ? 56.043 31.355 18.228 1.00 11.16 398 ILE A CA 1
ATOM 689 C C . ILE A 1 100 ? 56.978 32.110 19.214 1.00 11.31 398 ILE A C 1
ATOM 690 O O . ILE A 1 100 ? 58.132 31.682 19.415 1.00 11.35 398 ILE A O 1
ATOM 695 N N . SER A 1 101 ? 56.493 33.188 19.821 1.00 10.64 399 SER A N 1
ATOM 696 C CA . SER A 1 101 ? 57.318 33.953 20.774 1.00 12.33 399 SER A CA 1
ATOM 697 C C . SER A 1 101 ? 57.684 33.132 22.004 1.00 11.03 399 SER A C 1
ATOM 698 O O . SER A 1 101 ? 58.835 33.214 22.513 1.00 11.27 399 SER A O 1
ATOM 701 N N . ARG A 1 102 ? 56.742 32.308 22.502 1.00 10.40 400 ARG A N 1
ATOM 702 C CA . ARG A 1 102 ? 57.141 31.393 23.581 1.00 11.24 400 ARG A CA 1
ATOM 703 C C . ARG A 1 102 ? 58.216 30.379 23.147 1.00 11.22 400 ARG A C 1
ATOM 704 O O . ARG A 1 102 ? 59.140 30.127 23.894 1.00 11.79 400 ARG A O 1
ATOM 712 N N . ARG A 1 103 ? 58.083 29.781 21.965 1.00 10.40 401 ARG A N 1
ATOM 713 C CA . ARG A 1 103 ? 59.061 28.773 21.549 1.00 11.51 401 ARG A CA 1
ATOM 714 C C . ARG A 1 103 ? 60.445 29.438 21.445 1.00 10.29 401 ARG A C 1
ATOM 715 O O . ARG A 1 103 ? 61.453 28.847 21.815 1.00 11.99 401 ARG A O 1
ATOM 723 N N . SER A 1 104 ? 60.466 30.683 20.934 1.00 11.23 402 SER A N 1
ATOM 724 C CA . SER A 1 104 ? 61.708 31.464 20.855 1.00 11.92 402 SER A CA 1
ATOM 725 C C . SER A 1 104 ? 62.303 31.706 22.244 1.00 12.71 402 SER A C 1
ATOM 726 O O . SER A 1 104 ? 63.524 31.566 22.445 1.00 13.80 402 SER A O 1
ATOM 729 N N . LEU A 1 105 ? 61.439 32.007 23.220 1.00 12.52 403 LEU A N 1
ATOM 730 C CA . LEU A 1 105 ? 61.862 32.115 24.604 1.00 13.01 403 LEU A CA 1
ATOM 731 C C . LEU A 1 105 ? 62.523 30.815 25.087 1.00 12.64 403 LEU A C 1
ATOM 732 O O . LEU A 1 105 ? 63.532 30.846 25.809 1.00 12.62 403 LEU A O 1
ATOM 737 N N . LEU A 1 106 ? 61.976 29.660 24.686 1.00 11.71 404 LEU A N 1
ATOM 738 C CA . LEU A 1 106 ? 62.592 28.394 25.091 1.00 11.75 404 LEU A CA 1
ATOM 739 C C . LEU A 1 106 ? 64.077 28.295 24.697 1.00 11.82 404 LEU A C 1
ATOM 740 O O . LEU A 1 106 ? 64.918 27.876 25.500 1.00 11.94 404 LEU A O 1
ATOM 745 N N . ARG A 1 107 ? 64.389 28.710 23.480 1.00 12.27 405 ARG A N 1
ATOM 746 C CA . ARG A 1 107 ? 65.785 28.726 23.036 1.00 13.66 405 ARG A CA 1
ATOM 747 C C . ARG A 1 107 ? 66.654 29.586 23.940 1.00 13.81 405 ARG A C 1
ATOM 748 O O . ARG A 1 107 ? 67.771 29.166 24.293 1.00 13.74 405 ARG A O 1
ATOM 756 N N . PHE A 1 108 ? 66.151 30.770 24.286 1.00 13.51 406 PHE A N 1
ATOM 757 C CA . PHE A 1 108 ? 66.869 31.658 25.210 1.00 13.47 406 PHE A CA 1
ATOM 758 C C . PHE A 1 108 ? 67.095 30.936 26.539 1.00 13.55 406 PHE A C 1
ATOM 759 O O . PHE A 1 108 ? 68.204 30.975 27.076 1.00 13.02 406 PHE A O 1
ATOM 767 N N . LEU A 1 109 ? 66.080 30.236 27.048 1.00 12.19 407 LEU A N 1
ATOM 768 C CA . LEU A 1 109 ? 66.224 29.489 28.312 1.00 12.97 407 LEU A CA 1
ATOM 769 C C . LEU A 1 109 ? 67.315 28.395 28.234 1.00 12.83 407 LEU A C 1
ATOM 770 O O . LEU A 1 109 ? 68.119 28.247 29.161 1.00 12.94 407 LEU A O 1
ATOM 775 N N . TYR A 1 110 ? 67.330 27.626 27.141 1.00 13.43 408 TYR A N 1
ATOM 776 C CA . TYR A 1 110 ? 68.396 26.644 26.926 1.00 13.97 408 TYR A CA 1
ATOM 777 C C . TYR A 1 110 ? 69.767 27.343 26.926 1.00 14.26 408 TYR A C 1
ATOM 778 O O . TYR A 1 110 ? 70.714 26.877 27.580 1.00 14.19 408 TYR A O 1
ATOM 787 N N . THR A 1 111 ? 69.862 28.442 26.203 1.00 14.33 409 THR A N 1
ATOM 788 C CA . THR A 1 111 ? 71.141 29.184 26.160 1.00 15.15 409 THR A CA 1
ATOM 789 C C . THR A 1 111 ? 71.587 29.631 27.558 1.00 14.91 409 THR A C 1
ATOM 790 O O . THR A 1 111 ? 72.773 29.517 27.940 1.00 15.00 409 THR A O 1
ATOM 794 N N . GLN A 1 112 ? 70.625 30.106 28.347 1.00 14.23 410 GLN A N 1
ATOM 795 C CA . GLN A 1 112 ? 70.899 30.569 29.703 1.00 14.77 410 GLN A CA 1
ATOM 796 C C . GLN A 1 112 ? 71.326 29.458 30.664 1.00 15.19 410 GLN A C 1
ATOM 797 O O . GLN A 1 112 ? 72.162 29.658 31.551 1.00 15.19 410 GLN A O 1
ATOM 803 N N . LEU A 1 113 ? 70.742 28.274 30.506 1.00 15.18 411 LEU A N 1
ATOM 804 C CA . LEU A 1 113 ? 71.222 27.115 31.245 1.00 15.19 411 LEU A CA 1
ATOM 805 C C . LEU A 1 113 ? 72.650 26.737 30.819 1.00 16.20 411 LEU A C 1
ATOM 806 O O . LEU A 1 113 ? 73.478 26.387 31.666 1.00 15.96 411 LEU A O 1
ATOM 811 N N . GLU A 1 114 ? 72.923 26.781 29.521 1.00 16.20 412 GLU A N 1
ATOM 812 C CA . GLU A 1 114 ? 74.279 26.512 29.041 1.00 16.95 412 GLU A CA 1
ATOM 813 C C . GLU A 1 114 ? 75.295 27.516 29.597 1.00 16.88 412 GLU A C 1
ATOM 814 O O . GLU A 1 114 ? 76.365 27.124 30.021 1.00 16.97 412 GLU A O 1
ATOM 820 N N . LEU A 1 115 ? 74.931 28.793 29.683 1.00 17.40 413 LEU A N 1
ATOM 821 C CA . LEU A 1 115 ? 75.811 29.781 30.351 1.00 16.78 413 LEU A CA 1
ATOM 822 C C . LEU A 1 115 ? 76.109 29.388 31.799 1.00 17.81 413 LEU A C 1
ATOM 823 O O . LEU A 1 115 ? 77.264 29.442 32.225 1.00 17.02 413 LEU A O 1
ATOM 828 N N . TYR A 1 116 ? 75.069 29.001 32.553 1.00 16.80 414 TYR A N 1
ATOM 829 C CA . TYR A 1 116 ? 75.264 28.559 33.927 1.00 18.06 414 TYR A CA 1
ATOM 830 C C . TYR A 1 116 ? 76.231 27.359 33.974 1.00 17.81 414 TYR A C 1
ATOM 831 O O . TYR A 1 116 ? 77.105 27.292 34.855 1.00 18.12 414 TYR A O 1
ATOM 840 N N . LEU A 1 117 ? 76.054 26.411 33.050 1.00 17.22 415 LEU A N 1
ATOM 841 C CA . LEU A 1 117 ? 76.832 25.152 33.061 1.00 17.52 415 LEU A CA 1
ATOM 842 C C . LEU A 1 117 ? 78.228 25.211 32.453 1.00 18.37 415 LEU A C 1
ATOM 843 O O . LEU A 1 117 ? 79.066 24.345 32.756 1.00 21.04 415 LEU A O 1
ATOM 848 N N . ASN A 1 118 ? 78.468 26.197 31.589 1.00 17.26 416 ASN A N 1
ATOM 849 C CA . ASN A 1 118 ? 79.698 26.265 30.779 1.00 17.28 416 ASN A CA 1
ATOM 850 C C . ASN A 1 118 ? 80.930 26.379 31.671 1.00 17.31 416 ASN A C 1
ATOM 851 O O . ASN A 1 118 ? 81.860 25.562 31.585 1.00 19.28 416 ASN A O 1
ATOM 856 N N . ASN A 1 119 ? 80.927 27.406 32.506 1.00 16.23 417 ASN A N 1
ATOM 857 C CA . ASN A 1 119 ? 82.107 27.724 33.345 1.00 15.60 417 ASN A CA 1
ATOM 858 C C . ASN A 1 119 ? 81.737 28.853 34.304 1.00 15.71 417 ASN A C 1
ATOM 859 O O . ASN A 1 119 ? 80.650 29.457 34.192 1.00 15.62 417 ASN A O 1
ATOM 864 N N . LYS A 1 120 ? 82.622 29.162 35.251 1.00 15.17 418 LYS A N 1
ATOM 865 C CA . LYS A 1 120 ? 82.287 30.158 36.291 1.00 15.63 418 LYS A CA 1
ATOM 866 C C . LYS A 1 120 ? 82.046 31.553 35.751 1.00 15.64 418 LYS A C 1
ATOM 867 O O . LYS A 1 120 ? 81.357 32.377 36.395 1.00 16.36 418 LYS A O 1
ATOM 873 N N . ASP A 1 121 ? 82.676 31.875 34.619 1.00 15.09 419 ASP A N 1
ATOM 874 C CA . ASP A 1 121 ? 82.590 33.229 34.078 1.00 15.58 419 ASP A CA 1
ATOM 875 C C . ASP A 1 121 ? 81.329 33.448 33.283 1.00 15.04 419 ASP A C 1
ATOM 876 O O . ASP A 1 121 ? 80.596 34.413 33.540 1.00 16.11 419 ASP A O 1
ATOM 881 N N . ASP A 1 122 ? 81.040 32.520 32.379 1.00 14.68 420 ASP A N 1
ATOM 882 C CA . ASP A 1 122 ? 79.723 32.506 31.714 1.00 15.51 420 ASP A CA 1
ATOM 883 C C . ASP A 1 122 ? 78.600 32.427 32.768 1.00 15.57 420 ASP A C 1
ATOM 884 O O . ASP A 1 122 ? 77.559 33.082 32.614 1.00 14.91 420 ASP A O 1
ATOM 889 N N . GLN A 1 123 ? 78.828 31.666 33.842 1.00 15.18 421 GLN A N 1
ATOM 890 C CA . GLN A 1 123 ? 77.816 31.485 34.887 1.00 16.73 421 GLN A CA 1
ATOM 891 C C . GLN A 1 123 ? 77.330 32.806 35.489 1.00 16.89 421 GLN A C 1
ATOM 892 O O . GLN A 1 123 ? 76.131 32.972 35.760 1.00 16.63 421 GLN A O 1
ATOM 898 N N . LYS A 1 124 ? 78.248 33.770 35.649 1.00 17.68 422 LYS A N 1
ATOM 899 C CA . LYS A 1 124 ? 77.892 35.091 36.166 1.00 18.98 422 LYS A CA 1
ATOM 900 C C . LYS A 1 124 ? 76.804 35.805 35.350 1.00 19.12 422 LYS A C 1
ATOM 901 O O . LYS A 1 124 ? 76.026 36.594 35.913 1.00 19.29 422 LYS A O 1
ATOM 907 N N . ARG A 1 125 ? 76.775 35.506 34.051 1.00 17.73 423 ARG A N 1
ATOM 908 C CA . ARG A 1 125 ? 75.899 36.136 33.080 1.00 18.33 423 ARG A CA 1
ATOM 909 C C . ARG A 1 125 ? 74.521 35.443 33.036 1.00 17.54 423 ARG A C 1
ATOM 910 O O . ARG A 1 125 ? 73.553 36.011 32.500 1.00 17.21 423 ARG A O 1
ATOM 918 N N . SER A 1 126 ? 74.435 34.245 33.604 1.00 16.50 424 SER A N 1
ATOM 919 C CA . SER A 1 126 ? 73.207 33.439 33.518 1.00 15.61 424 SER A CA 1
ATOM 920 C C . SER A 1 126 ? 72.105 34.025 34.382 1.00 15.46 424 SER A C 1
ATOM 921 O O . SER A 1 126 ? 72.363 34.548 35.467 1.00 15.41 424 SER A O 1
ATOM 924 N N . ILE A 1 127 ? 70.868 33.948 33.891 1.00 15.22 425 ILE A N 1
ATOM 925 C CA . ILE A 1 127 ? 69.722 34.332 34.711 1.00 15.27 425 ILE A CA 1
ATOM 926 C C . ILE A 1 127 ? 69.318 33.230 35.698 1.00 14.93 425 ILE A C 1
ATOM 927 O O . ILE A 1 127 ? 68.466 33.467 36.547 1.00 15.77 425 ILE A O 1
ATOM 932 N N . PHE A 1 128 ? 69.916 32.043 35.579 1.00 14.97 426 PHE A N 1
ATOM 933 C CA . PHE A 1 128 ? 69.655 30.945 36.503 1.00 15.22 426 PHE A CA 1
ATOM 934 C C . PHE A 1 128 ? 70.638 30.883 37.676 1.00 16.94 426 PHE A C 1
ATOM 935 O O . PHE A 1 128 ? 71.815 31.284 37.545 1.00 17.20 426 PHE A O 1
ATOM 943 N N . GLN A 1 129 ? 70.124 30.376 38.794 1.00 17.19 427 GLN A N 1
ATOM 944 C CA . GLN A 1 129 ? 70.900 30.020 39.991 1.00 18.46 427 GLN A CA 1
ATOM 945 C C . GLN A 1 129 ? 70.539 28.590 40.410 1.00 19.13 427 GLN A C 1
ATOM 946 O O . GLN A 1 129 ? 69.500 28.062 40.015 1.00 19.09 427 GLN A O 1
ATOM 952 N N . LYS A 1 130 ? 71.398 27.953 41.212 1.00 19.18 428 LYS A N 1
ATOM 953 C CA . LYS A 1 130 ? 71.072 26.645 41.765 1.00 19.74 428 LYS A CA 1
ATOM 954 C C . LYS A 1 130 ? 69.833 26.783 42.655 1.00 18.85 428 LYS A C 1
ATOM 955 O O . LYS A 1 130 ? 69.673 27.775 43.386 1.00 18.93 428 LYS A O 1
ATOM 961 N N . SER A 1 131 ? 68.936 25.799 42.599 1.00 18.29 429 SER A N 1
ATOM 962 C CA . SER A 1 131 ? 67.848 25.762 43.561 1.00 17.96 429 SER A CA 1
ATOM 963 C C . SER A 1 131 ? 68.147 24.750 44.668 1.00 19.46 429 SER A C 1
ATOM 964 O O . SER A 1 131 ? 68.563 23.624 44.386 1.00 19.25 429 SER A O 1
ATOM 967 N N . GLU A 1 132 ? 67.839 25.135 45.899 1.00 21.06 430 GLU A N 1
ATOM 968 C CA . GLU A 1 132 ? 68.016 24.249 47.060 1.00 22.52 430 GLU A CA 1
ATOM 969 C C . GLU A 1 132 ? 67.112 23.027 46.963 1.00 22.25 430 GLU A C 1
ATOM 970 O O . GLU A 1 132 ? 67.357 21.989 47.613 1.00 22.49 430 GLU A O 1
ATOM 976 N N . ARG A 1 133 ? 66.068 23.153 46.139 1.00 21.30 431 ARG A N 1
ATOM 977 C CA . ARG A 1 133 ? 65.101 22.071 45.930 1.00 21.27 431 ARG A CA 1
ATOM 978 C C . ARG A 1 133 ? 65.553 21.086 44.857 1.00 20.64 431 ARG A C 1
ATOM 979 O O . ARG A 1 133 ? 64.901 20.057 44.669 1.00 21.91 431 ARG A O 1
ATOM 987 N N . GLY A 1 134 ? 66.664 21.392 44.173 1.00 19.28 432 GLY A N 1
ATOM 988 C CA . GLY A 1 134 ? 67.211 20.551 43.092 1.00 19.47 432 GLY A CA 1
ATOM 989 C C . GLY A 1 134 ? 67.131 21.344 41.794 1.00 18.56 432 GLY A C 1
ATOM 990 O O . GLY A 1 134 ? 66.287 22.232 41.659 1.00 18.96 432 GLY A O 1
ATOM 991 N N . GLY A 1 135 ? 68.022 21.062 40.852 1.00 18.79 433 GLY A N 1
ATOM 992 C CA . GLY A 1 135 ? 68.026 21.787 39.589 1.00 17.64 433 GLY A CA 1
ATOM 993 C C . GLY A 1 135 ? 68.246 23.285 39.784 1.00 18.27 433 GLY A C 1
ATOM 994 O O . GLY A 1 135 ? 68.971 23.725 40.706 1.00 17.40 433 GLY A O 1
ATOM 995 N N . PHE A 1 136 ? 67.604 24.072 38.915 1.00 17.13 434 PHE A N 1
ATOM 996 C CA . PHE A 1 136 ? 67.883 25.497 38.813 1.00 17.02 434 PHE A CA 1
ATOM 997 C C . PHE A 1 136 ? 66.590 26.289 38.877 1.00 16.90 434 PHE A C 1
ATOM 998 O O . PHE A 1 136 ? 65.518 25.756 38.566 1.00 16.61 434 PHE A O 1
ATOM 1006 N N . ARG A 1 137 ? 66.694 27.549 39.294 1.00 16.14 435 ARG A N 1
ATOM 1007 C CA . ARG A 1 137 ? 65.568 28.491 39.266 1.00 16.18 435 ARG A CA 1
ATOM 1008 C C . ARG A 1 137 ? 66.059 29.896 38.902 1.00 16.35 435 ARG A C 1
ATOM 1009 O O . ARG A 1 137 ? 67.251 30.134 38.871 1.00 15.93 435 ARG A O 1
ATOM 1017 N N . LEU A 1 138 ? 65.143 30.825 38.624 1.00 15.97 436 LEU A N 1
ATOM 1018 C CA . LEU A 1 138 ? 65.548 32.150 38.193 1.00 16.73 436 LEU A CA 1
ATOM 1019 C C . LEU A 1 138 ? 66.184 32.933 39.326 1.00 16.97 436 LEU A C 1
ATOM 1020 O O . LEU A 1 138 ? 65.787 32.792 40.493 1.00 17.83 436 LEU A O 1
ATOM 1025 N N . LYS A 1 139 ? 67.130 33.791 38.971 1.00 16.81 437 LYS A N 1
ATOM 1026 C CA . LYS A 1 139 ? 67.602 34.792 39.916 1.00 18.14 437 LYS A CA 1
ATOM 1027 C C . LYS A 1 139 ? 66.461 35.717 40.303 1.00 19.39 437 LYS A C 1
ATOM 1028 O O . LYS A 1 139 ? 65.494 35.892 39.545 1.00 18.16 437 LYS A O 1
ATOM 1034 N N . GLU A 1 140 ? 66.575 36.310 41.480 1.00 21.58 438 GLU A N 1
ATOM 1035 C CA . GLU A 1 140 ? 65.481 37.106 42.017 1.00 22.31 438 GLU A CA 1
ATOM 1036 C C . GLU A 1 140 ? 65.157 38.301 41.129 1.00 21.30 438 GLU A C 1
ATOM 1037 O O . GLU A 1 140 ? 66.030 38.940 40.545 1.00 21.03 438 GLU A O 1
ATOM 1043 N N . ASN A 1 141 ? 63.856 38.544 40.992 1.00 20.73 439 ASN A N 1
ATOM 1044 C CA . ASN A 1 141 ? 63.347 39.693 40.233 1.00 20.17 439 ASN A CA 1
ATOM 1045 C C . ASN A 1 141 ? 63.616 39.652 38.718 1.00 19.18 439 ASN A C 1
ATOM 1046 O O . ASN A 1 141 ? 63.416 40.676 38.038 1.00 19.65 439 ASN A O 1
ATOM 1051 N N . VAL A 1 142 ? 64.064 38.503 38.190 1.00 17.14 440 VAL A N 1
ATOM 1052 C CA . VAL A 1 142 ? 64.071 38.304 36.724 1.00 16.53 440 VAL A CA 1
ATOM 1053 C C . VAL A 1 142 ? 62.642 37.975 36.303 1.00 16.05 440 VAL A C 1
ATOM 1054 O O . VAL A 1 142 ? 62.064 37.019 36.824 1.00 15.67 440 VAL A O 1
ATOM 1058 N N . GLN A 1 143 ? 62.094 38.780 35.385 1.00 14.56 441 GLN A N 1
ATOM 1059 C CA . GLN A 1 143 ? 60.690 38.645 34.943 1.00 13.17 441 GLN A CA 1
ATOM 1060 C C . GLN A 1 143 ? 60.604 38.631 33.423 1.00 13.93 441 GLN A C 1
ATOM 1061 O O . GLN A 1 143 ? 61.403 39.279 32.740 1.00 12.68 441 GLN A O 1
ATOM 1067 N N . PHE A 1 144 ? 59.593 37.911 32.922 1.00 12.08 442 PHE A N 1
ATOM 1068 C CA . PHE A 1 144 ? 59.285 37.910 31.492 1.00 11.69 442 PHE A CA 1
ATOM 1069 C C . PHE A 1 144 ? 57.908 38.474 31.259 1.00 12.52 442 PHE A C 1
ATOM 1070 O O . PHE A 1 144 ? 56.981 38.259 32.059 1.00 12.66 442 PHE A O 1
ATOM 1078 N N . HIS A 1 145 ? 57.797 39.218 30.165 1.00 11.35 443 HIS A N 1
ATOM 1079 C CA . HIS A 1 145 ? 56.575 39.944 29.814 1.00 10.89 443 HIS A CA 1
ATOM 1080 C C . HIS A 1 145 ? 56.221 39.633 28.360 1.00 11.79 443 HIS A C 1
ATOM 1081 O O . HIS A 1 145 ? 57.089 39.695 27.485 1.00 12.08 443 HIS A O 1
ATOM 1088 N N . LEU A 1 146 ? 54.961 39.244 28.136 1.00 11.01 444 LEU A N 1
ATOM 1089 C CA . LEU A 1 146 ? 54.471 38.847 26.813 1.00 11.83 444 LEU A CA 1
ATOM 1090 C C . LEU A 1 146 ? 53.771 40.044 26.213 1.00 11.57 444 LEU A C 1
ATOM 1091 O O . LEU A 1 146 ? 52.917 40.668 26.875 1.00 12.23 444 LEU A O 1
ATOM 1096 N N . TYR A 1 147 ? 54.135 40.360 24.968 1.00 11.37 445 TYR A N 1
ATOM 1097 C CA . TYR A 1 147 ? 53.478 41.394 24.201 1.00 11.06 445 TYR A CA 1
ATOM 1098 C C . TYR A 1 147 ? 52.754 40.743 22.990 1.00 11.64 445 TYR A C 1
ATOM 1099 O O . TYR A 1 147 ? 53.315 39.865 22.315 1.00 11.14 445 TYR A O 1
ATOM 1108 N N . ILE A 1 148 ? 51.521 41.166 22.727 1.00 11.02 446 ILE A N 1
ATOM 1109 C CA . ILE A 1 148 ? 50.806 40.757 21.485 1.00 11.71 446 ILE A CA 1
ATOM 1110 C C . ILE A 1 148 ? 50.122 41.991 20.938 1.00 11.26 446 ILE A C 1
ATOM 1111 O O . ILE A 1 148 ? 49.493 42.704 21.703 1.00 11.11 446 ILE A O 1
ATOM 1116 N N . SER A 1 149 ? 50.201 42.229 19.626 1.00 12.31 447 SER A N 1
ATOM 1117 C CA . SER A 1 149 ? 49.681 43.492 19.091 1.00 12.13 447 SER A CA 1
ATOM 1118 C C . SER A 1 149 ? 48.152 43.549 19.068 1.00 13.07 447 SER A C 1
ATOM 1119 O O . SER A 1 149 ? 47.572 44.579 18.731 1.00 14.02 447 SER A O 1
ATOM 1122 N N . THR A 1 150 ? 47.517 42.404 19.370 1.00 13.15 448 THR A N 1
ATOM 1123 C CA . THR A 1 150 ? 46.073 42.333 19.496 1.00 13.58 448 THR A CA 1
ATOM 1124 C C . THR A 1 150 ? 45.662 41.215 20.468 1.00 14.11 448 THR A C 1
ATOM 1125 O O . THR A 1 150 ? 46.506 40.409 20.868 1.00 14.39 448 THR A O 1
ATOM 1129 N N . SER A 1 151 ? 44.389 41.160 20.825 1.00 14.24 449 SER A N 1
ATOM 1130 C CA . SER A 1 151 ? 43.918 40.153 21.807 1.00 14.73 449 SER A CA 1
ATOM 1131 C C . SER A 1 151 ? 44.096 38.722 21.235 1.00 14.00 449 SER A C 1
ATOM 1132 O O . SER A 1 151 ? 43.814 38.496 20.039 1.00 14.94 449 SER A O 1
ATOM 1135 N N . PRO A 1 152 ? 44.555 37.774 22.065 1.00 13.80 450 PRO A N 1
ATOM 1136 C CA . PRO A 1 152 ? 44.843 36.423 21.573 1.00 13.46 450 PRO A CA 1
ATOM 1137 C C . PRO A 1 152 ? 43.551 35.730 21.160 1.00 12.54 450 PRO A C 1
ATOM 1138 O O . PRO A 1 152 ? 42.501 35.935 21.773 1.00 11.89 450 PRO A O 1
ATOM 1142 N N . CYS A 1 153 ? 43.645 34.942 20.093 1.00 12.72 451 CYS A N 1
ATOM 1143 C CA . CYS A 1 153 ? 42.445 34.274 19.567 1.00 12.59 451 CYS A CA 1
ATOM 1144 C C . CYS A 1 153 ? 41.772 33.356 20.590 1.00 12.17 451 CYS A C 1
ATOM 1145 O O . CYS A 1 153 ? 42.418 32.916 21.553 1.00 11.20 451 CYS A O 1
ATOM 1148 N N . GLY A 1 154 ? 40.479 33.036 20.375 1.00 12.17 452 GLY A N 1
ATOM 1149 C CA . GLY A 1 154 ? 39.707 32.258 21.383 1.00 12.60 452 GLY A CA 1
ATOM 1150 C C . GLY A 1 154 ? 38.990 33.192 22.362 1.00 12.30 452 GLY A C 1
ATOM 1151 O O . GLY A 1 154 ? 38.543 34.296 21.970 1.00 13.63 452 GLY A O 1
ATOM 1152 N N . ASP A 1 155 ? 38.880 32.761 23.625 1.00 12.82 453 ASP A N 1
ATOM 1153 C CA . ASP A 1 155 ? 38.004 33.415 24.613 1.00 13.74 453 ASP A CA 1
ATOM 1154 C C . ASP A 1 155 ? 38.236 34.932 24.769 1.00 14.41 453 ASP A C 1
ATOM 1155 O O . ASP A 1 155 ? 37.269 35.702 24.928 1.00 16.12 453 ASP A O 1
ATOM 1160 N N . ALA A 1 156 ? 39.484 35.371 24.714 1.00 14.19 454 ALA A N 1
ATOM 1161 C CA . ALA A 1 156 ? 39.791 36.799 24.902 1.00 16.81 454 ALA A CA 1
ATOM 1162 C C . ALA A 1 156 ? 39.279 37.644 23.742 1.00 18.86 454 ALA A C 1
ATOM 1163 O O . ALA A 1 156 ? 38.957 38.819 23.920 1.00 21.87 454 ALA A O 1
ATOM 1165 N N . ARG A 1 157 ? 39.270 37.075 22.543 1.00 19.45 455 ARG A N 1
ATOM 1166 C CA . ARG A 1 157 ? 38.947 37.844 21.331 1.00 22.42 455 ARG A CA 1
ATOM 1167 C C . ARG A 1 157 ? 37.472 37.784 20.967 1.00 23.28 455 ARG A C 1
ATOM 1168 O O . ARG A 1 157 ? 36.896 38.774 20.482 1.00 23.94 455 ARG A O 1
ATOM 1176 N N . ILE A 1 158 ? 36.869 36.620 21.182 1.00 24.25 456 ILE A N 1
ATOM 1177 C CA . ILE A 1 158 ? 35.523 36.322 20.665 1.00 26.67 456 ILE A CA 1
ATOM 1178 C C . ILE A 1 158 ? 34.440 37.208 21.299 1.00 28.44 456 ILE A C 1
ATOM 1179 O O . ILE A 1 158 ? 33.399 37.469 20.684 1.00 29.78 456 ILE A O 1
ATOM 1184 N N . PHE A 1 159 ? 34.704 37.695 22.508 1.00 30.03 457 PHE A N 1
ATOM 1185 C CA . PHE A 1 159 ? 33.749 38.536 23.228 1.00 31.30 457 PHE A CA 1
ATOM 1186 C C . PHE A 1 159 ? 34.044 40.030 23.065 1.00 32.82 457 PHE A C 1
ATOM 1187 O O . PHE A 1 159 ? 33.967 40.810 24.029 1.00 34.02 457 PHE A O 1
ATOM 1195 N N . LYS A 1 177 ? 28.946 30.871 21.382 1.00 25.58 475 LYS A N 1
ATOM 1196 C CA . LYS A 1 177 ? 30.009 31.170 22.343 1.00 24.42 475 LYS A CA 1
ATOM 1197 C C . LYS A 1 177 ? 29.532 31.104 23.794 1.00 22.81 475 LYS A C 1
ATOM 1198 O O . LYS A 1 177 ? 28.347 31.260 24.087 1.00 23.52 475 LYS A O 1
ATOM 1204 N N . ALA A 1 178 ? 30.467 30.828 24.686 1.00 20.59 476 ALA A N 1
ATOM 1205 C CA . ALA A 1 178 ? 30.156 30.705 26.102 1.00 18.18 476 ALA A CA 1
ATOM 1206 C C . ALA A 1 178 ? 31.388 31.265 26.817 1.00 17.20 476 ALA A C 1
ATOM 1207 O O . ALA A 1 178 ? 32.514 30.956 26.427 1.00 17.12 476 ALA A O 1
ATOM 1209 N N . ARG A 1 179 ? 31.178 32.070 27.848 1.00 16.36 477 ARG A N 1
ATOM 1210 C CA . ARG A 1 179 ? 32.302 32.805 28.461 1.00 16.21 477 ARG A CA 1
ATOM 1211 C C . ARG A 1 179 ? 33.278 31.832 29.120 1.00 15.23 477 ARG A C 1
ATOM 1212 O O . ARG A 1 179 ? 32.896 31.086 30.002 1.00 15.00 477 ARG A O 1
ATOM 1220 N N . GLY A 1 180 ? 34.548 31.867 28.702 1.00 14.40 478 GLY A N 1
ATOM 1221 C CA . GLY A 1 180 ? 35.564 30.987 29.236 1.00 13.49 478 GLY A CA 1
ATOM 1222 C C . GLY A 1 180 ? 35.730 29.657 28.497 1.00 13.41 478 GLY A C 1
ATOM 1223 O O . GLY A 1 180 ? 36.664 28.895 28.767 1.00 12.58 478 GLY A O 1
ATOM 1224 N N . GLN A 1 181 ? 34.833 29.358 27.565 1.00 13.46 479 GLN A N 1
ATOM 1225 C CA . GLN A 1 181 ? 34.871 28.041 26.922 1.00 13.59 479 GLN A CA 1
ATOM 1226 C C . GLN A 1 181 ? 36.142 27.858 26.078 1.00 12.34 479 GLN A C 1
ATOM 1227 O O . GLN A 1 181 ? 36.601 28.809 25.429 1.00 11.84 479 GLN A O 1
ATOM 1233 N N . LEU A 1 182 ? 36.701 26.641 26.103 1.00 12.45 480 LEU A N 1
ATOM 1234 C CA . LEU A 1 182 ? 37.792 26.286 25.198 1.00 11.56 480 LEU A CA 1
ATOM 1235 C C . LEU A 1 182 ? 37.382 26.421 23.729 1.00 11.88 480 LEU A C 1
ATOM 1236 O O . LEU A 1 182 ? 36.249 26.107 23.346 1.00 12.32 480 LEU A O 1
ATOM 1241 N N . ARG A 1 183 ? 38.319 26.874 22.903 1.00 12.47 481 ARG A N 1
ATOM 1242 C CA . ARG A 1 183 ? 38.076 27.033 21.469 1.00 12.11 481 ARG A CA 1
ATOM 1243 C C . ARG A 1 183 ? 39.305 26.578 20.686 1.00 13.03 481 ARG A C 1
ATOM 1244 O O . ARG A 1 183 ? 40.430 26.617 21.204 1.00 11.70 481 ARG A O 1
ATOM 1252 N N . THR A 1 184 ? 39.085 26.192 19.430 1.00 12.51 482 THR A N 1
ATOM 1253 C CA . THR A 1 184 ? 40.192 25.712 18.565 1.00 12.25 482 THR A CA 1
ATOM 1254 C C . THR A 1 184 ? 40.319 26.516 17.298 1.00 13.08 482 THR A C 1
ATOM 1255 O O . THR A 1 184 ? 39.300 26.919 16.693 1.00 13.63 482 THR A O 1
ATOM 1259 N N . LYS A 1 185 ? 41.567 26.724 16.871 1.00 12.59 483 LYS A N 1
ATOM 1260 C CA . LYS A 1 185 ? 41.849 27.031 15.472 1.00 14.27 483 LYS A CA 1
ATOM 1261 C C . LYS A 1 185 ? 41.432 25.763 14.727 1.00 15.60 483 LYS A C 1
ATOM 1262 O O . LYS A 1 185 ? 41.489 24.670 15.281 1.00 15.30 483 LYS A O 1
ATOM 1268 N N . ILE A 1 186 ? 41.006 25.930 13.481 1.00 17.15 484 ILE A N 1
ATOM 1269 C CA . ILE A 1 186 ? 40.729 24.775 12.608 1.00 18.47 484 ILE A CA 1
ATOM 1270 C C . ILE A 1 186 ? 41.452 25.029 11.280 1.00 19.49 484 ILE A C 1
ATOM 1271 O O . ILE A 1 186 ? 41.516 26.173 10.812 1.00 20.11 484 ILE A O 1
ATOM 1276 N N . GLU A 1 187 ? 42.095 24.002 10.719 1.00 19.34 485 GLU A N 1
ATOM 1277 C CA . GLU A 1 187 ? 42.947 24.241 9.542 1.00 21.34 485 GLU A CA 1
ATOM 1278 C C . GLU A 1 187 ? 42.165 24.899 8.402 1.00 22.33 485 GLU A C 1
ATOM 1279 O O . GLU A 1 187 ? 40.999 24.571 8.169 1.00 21.87 485 GLU A O 1
ATOM 1285 N N . SER A 1 188 ? 42.818 25.857 7.744 1.00 24.83 486 SER A N 1
ATOM 1286 C CA . SER A 1 188 ? 42.227 26.630 6.633 1.00 26.48 486 SER A CA 1
ATOM 1287 C C . SER A 1 188 ? 40.997 27.447 7.026 1.00 27.22 486 SER A C 1
ATOM 1288 O O . SER A 1 188 ? 40.323 27.997 6.149 1.00 27.55 486 SER A O 1
ATOM 1291 N N . GLY A 1 189 ? 40.709 27.521 8.328 1.00 27.16 487 GLY A N 1
ATOM 1292 C CA . GLY A 1 189 ? 39.554 28.263 8.841 1.00 27.25 487 GLY A CA 1
ATOM 1293 C C . GLY A 1 189 ? 40.022 29.577 9.430 1.00 27.37 487 GLY A C 1
ATOM 1294 O O . GLY A 1 189 ? 41.150 29.682 9.932 1.00 26.67 487 GLY A O 1
ATOM 1295 N N . GLU A 1 190 ? 39.159 30.585 9.342 1.00 27.04 488 GLU A N 1
ATOM 1296 C CA . GLU A 1 190 ? 39.387 31.866 9.982 1.00 27.81 488 GLU A CA 1
ATOM 1297 C C . GLU A 1 190 ? 38.848 31.803 11.410 1.00 26.03 488 GLU A C 1
ATOM 1298 O O . GLU A 1 190 ? 37.845 31.146 11.676 1.00 27.44 488 GLU A O 1
ATOM 1304 N N . GLY A 1 191 ? 39.508 32.484 12.329 1.00 25.31 489 GLY A N 1
ATOM 1305 C CA . GLY A 1 191 ? 39.004 32.565 13.685 1.00 22.25 489 GLY A CA 1
ATOM 1306 C C . GLY A 1 191 ? 39.141 31.261 14.451 1.00 20.45 489 GLY A C 1
ATOM 1307 O O . GLY A 1 191 ? 40.071 30.470 14.216 1.00 21.33 489 GLY A O 1
ATOM 1308 N N . THR A 1 192 ? 38.238 31.054 15.396 1.00 17.43 490 THR A N 1
ATOM 1309 C CA . THR A 1 192 ? 38.229 29.831 16.187 1.00 15.84 490 THR A CA 1
ATOM 1310 C C . THR A 1 192 ? 36.789 29.345 16.321 1.00 15.59 490 THR A C 1
ATOM 1311 O O . THR A 1 192 ? 35.839 30.114 16.098 1.00 16.50 490 THR A O 1
ATOM 1315 N N . ILE A 1 193 ? 36.645 28.074 16.677 1.00 15.70 491 ILE A N 1
ATOM 1316 C CA . ILE A 1 193 ? 35.338 27.452 16.905 1.00 15.50 491 ILE A CA 1
ATOM 1317 C C . ILE A 1 193 ? 35.317 26.813 18.297 1.00 16.22 491 ILE A C 1
ATOM 1318 O O . ILE A 1 193 ? 36.366 26.412 18.804 1.00 16.11 491 ILE A O 1
ATOM 1323 N N . PRO A 1 194 ? 34.157 26.743 18.952 1.00 16.89 492 PRO A N 1
ATOM 1324 C CA . PRO A 1 194 ? 34.100 26.112 20.275 1.00 17.39 492 PRO A CA 1
ATOM 1325 C C . PRO A 1 194 ? 34.530 24.653 20.232 1.00 17.28 492 PRO A C 1
ATOM 1326 O O . PRO A 1 194 ? 34.316 23.975 19.221 1.00 17.33 492 PRO A O 1
ATOM 1330 N N . VAL A 1 195 ? 35.112 24.170 21.328 1.00 17.43 493 VAL A N 1
ATOM 1331 C CA . VAL A 1 195 ? 35.269 22.724 21.498 1.00 20.13 493 VAL A CA 1
ATOM 1332 C C . VAL A 1 195 ? 33.863 22.097 21.536 1.00 22.39 493 VAL A C 1
ATOM 1333 O O . VAL A 1 195 ? 32.920 22.741 22.007 1.00 23.26 493 VAL A O 1
ATOM 1337 N N . ARG A 1 196 ? 33.735 20.877 21.022 1.00 25.62 494 ARG A N 1
ATOM 1338 C CA . ARG A 1 196 ? 32.455 20.133 21.052 1.00 28.84 494 ARG A CA 1
ATOM 1339 C C . ARG A 1 196 ? 32.024 19.687 22.460 1.00 30.26 494 ARG A C 1
ATOM 1340 O O . ARG A 1 196 ? 32.833 19.663 23.394 1.00 30.18 494 ARG A O 1
ATOM 1348 N N . SER A 1 197 ? 30.746 19.339 22.616 1.00 32.11 495 SER A N 1
ATOM 1349 C CA . SER A 1 197 ? 30.232 18.943 23.929 1.00 34.37 495 SER A CA 1
ATOM 1350 C C . SER A 1 197 ? 30.853 17.613 24.349 1.00 34.86 495 SER A C 1
ATOM 1351 O O . SER A 1 197 ? 31.208 17.427 25.514 1.00 35.89 495 SER A O 1
ATOM 1354 N N . ASN A 1 198 ? 31.005 16.699 23.394 1.00 35.37 496 ASN A N 1
ATOM 1355 C CA . ASN A 1 198 ? 31.738 15.462 23.647 1.00 36.16 496 ASN A CA 1
ATOM 1356 C C . ASN A 1 198 ? 33.200 15.626 23.224 1.00 35.79 496 ASN A C 1
ATOM 1357 O O . ASN A 1 198 ? 33.466 16.050 22.110 1.00 36.08 496 ASN A O 1
ATOM 1362 N N . ALA A 1 199 ? 34.123 15.292 24.130 1.00 35.53 497 ALA A N 1
ATOM 1363 C CA . ALA A 1 199 ? 35.571 15.482 23.942 1.00 34.82 497 ALA A CA 1
ATOM 1364 C C . ALA A 1 199 ? 36.080 14.966 22.594 1.00 34.46 497 ALA A C 1
ATOM 1365 O O . ALA A 1 199 ? 35.874 13.804 22.234 1.00 33.93 497 ALA A O 1
ATOM 1367 N N . SER A 1 200 ? 36.753 15.832 21.847 1.00 33.29 498 SER A N 1
ATOM 1368 C CA . SER A 1 200 ? 37.246 15.415 20.539 1.00 32.79 498 SER A CA 1
ATOM 1369 C C . SER A 1 200 ? 38.620 14.763 20.655 1.00 30.90 498 SER A C 1
ATOM 1370 O O . SER A 1 200 ? 39.529 15.305 21.302 1.00 30.86 498 SER A O 1
ATOM 1373 N N . ILE A 1 201 ? 38.744 13.590 20.031 1.00 29.11 499 ILE A N 1
ATOM 1374 C CA . ILE A 1 201 ? 40.000 12.841 19.976 1.00 26.26 499 ILE A CA 1
ATOM 1375 C C . ILE A 1 201 ? 40.522 12.866 18.552 1.00 24.00 499 ILE A C 1
ATOM 1376 O O . ILE A 1 201 ? 39.858 12.361 17.642 1.00 24.02 499 ILE A O 1
ATOM 1381 N N . GLN A 1 202 ? 41.705 13.428 18.346 1.00 19.78 500 GLN A N 1
ATOM 1382 C CA . GLN A 1 202 ? 42.250 13.516 16.992 1.00 17.64 500 GLN A CA 1
ATOM 1383 C C . GLN A 1 202 ? 43.066 12.287 16.704 1.00 16.51 500 GLN A C 1
ATOM 1384 O O . GLN A 1 202 ? 43.694 11.736 17.621 1.00 16.19 500 GLN A O 1
ATOM 1390 N N . THR A 1 203 ? 43.086 11.863 15.443 1.00 15.75 501 THR A N 1
ATOM 1391 C CA . THR A 1 203 ? 43.881 10.703 15.072 1.00 14.68 501 THR A CA 1
ATOM 1392 C C . THR A 1 203 ? 44.754 11.039 13.861 1.00 14.25 501 THR A C 1
ATOM 1393 O O . THR A 1 203 ? 44.358 11.840 13.001 1.00 14.37 501 THR A O 1
ATOM 1397 N N . TRP A 1 204 ? 45.936 10.425 13.793 1.00 13.52 502 TRP A N 1
ATOM 1398 C CA . TRP A 1 204 ? 46.852 10.668 12.685 1.00 14.09 502 TRP A CA 1
ATOM 1399 C C . TRP A 1 204 ? 46.216 10.296 11.346 1.00 13.91 502 TRP A C 1
ATOM 1400 O O . TRP A 1 204 ? 46.180 11.092 10.403 1.00 13.47 502 TRP A O 1
ATOM 1411 N N . ASP A 1 205 ? 45.699 9.074 11.264 1.00 14.10 503 ASP A N 1
ATOM 1412 C CA . ASP A 1 205 ? 45.068 8.605 10.049 1.00 13.99 503 ASP A CA 1
ATOM 1413 C C . ASP A 1 205 ? 43.762 9.350 9.667 1.00 14.26 503 ASP A C 1
ATOM 1414 O O . ASP A 1 205 ? 43.523 9.593 8.474 1.00 15.31 503 ASP A O 1
ATOM 1419 N N . GLY A 1 206 ? 42.976 9.749 10.668 1.00 14.15 504 GLY A N 1
ATOM 1420 C CA . GLY A 1 206 ? 41.762 10.542 10.422 1.00 13.47 504 GLY A CA 1
ATOM 1421 C C . GLY A 1 206 ? 42.119 11.900 9.824 1.00 14.19 504 GLY A C 1
ATOM 1422 O O . GLY A 1 206 ? 41.516 12.337 8.838 1.00 13.62 504 GLY A O 1
ATOM 1423 N N . VAL A 1 207 ? 43.103 12.574 10.416 1.00 13.72 505 VAL A N 1
ATOM 1424 C CA . VAL A 1 207 ? 43.555 13.862 9.865 1.00 14.08 505 VAL A CA 1
ATOM 1425 C C . VAL A 1 207 ? 44.124 13.734 8.437 1.00 13.96 505 VAL A C 1
ATOM 1426 O O . VAL A 1 207 ? 43.760 14.518 7.523 1.00 13.04 505 VAL A O 1
ATOM 1430 N N . LEU A 1 208 ? 44.980 12.723 8.228 1.00 14.63 506 LEU A N 1
ATOM 1431 C CA . LEU A 1 208 ? 45.549 12.505 6.897 1.00 16.81 506 LEU A CA 1
ATOM 1432 C C . LEU A 1 208 ? 44.466 12.335 5.844 1.00 17.89 506 LEU A C 1
ATOM 1433 O O . LEU A 1 208 ? 44.632 12.809 4.711 1.00 18.48 506 LEU A O 1
ATOM 1438 N N . GLN A 1 209 ? 43.371 11.666 6.220 1.00 18.16 507 GLN A N 1
ATOM 1439 C CA . GLN A 1 209 ? 42.250 11.401 5.278 1.00 20.13 507 GLN A CA 1
ATOM 1440 C C . GLN A 1 209 ? 41.314 12.596 5.085 1.00 19.01 507 GLN A C 1
ATOM 1441 O O . GLN A 1 209 ? 40.406 12.567 4.249 1.00 19.37 507 GLN A O 1
ATOM 1447 N N . GLY A 1 210 ? 41.525 13.651 5.856 1.00 17.14 508 GLY A N 1
ATOM 1448 C CA . GLY A 1 210 ? 40.744 14.845 5.641 1.00 17.55 508 GLY A CA 1
ATOM 1449 C C . GLY A 1 210 ? 40.043 15.461 6.834 1.00 16.52 508 GLY A C 1
ATOM 1450 O O . GLY A 1 210 ? 39.541 16.581 6.697 1.00 18.53 508 GLY A O 1
ATOM 1451 N N . GLU A 1 211 ? 39.993 14.780 7.981 1.00 15.98 509 GLU A N 1
ATOM 1452 C CA . GLU A 1 211 ? 39.497 15.421 9.209 1.00 15.37 509 GLU A CA 1
ATOM 1453 C C . GLU A 1 211 ? 40.353 16.666 9.452 1.00 15.22 509 GLU A C 1
ATOM 1454 O O . GLU A 1 211 ? 41.607 16.597 9.379 1.00 15.56 509 GLU A O 1
ATOM 1460 N N . ARG A 1 212 ? 39.696 17.810 9.653 1.00 14.85 510 ARG A N 1
ATOM 1461 C CA . ARG A 1 212 ? 40.453 19.064 9.751 1.00 15.15 510 ARG A CA 1
ATOM 1462 C C . ARG A 1 212 ? 41.156 19.096 11.099 1.00 14.46 510 ARG A C 1
ATOM 1463 O O . ARG A 1 212 ? 40.530 18.835 12.120 1.00 15.68 510 ARG A O 1
ATOM 1471 N N . LEU A 1 213 ? 42.447 19.406 11.074 1.00 14.16 511 LEU A N 1
ATOM 1472 C CA . LEU A 1 213 ? 43.254 19.484 12.296 1.00 14.24 511 LEU A CA 1
ATOM 1473 C C . LEU A 1 213 ? 42.838 20.651 13.191 1.00 14.22 511 LEU A C 1
ATOM 1474 O O . LEU A 1 213 ? 42.661 21.759 12.721 1.00 14.27 511 LEU A O 1
ATOM 1479 N N . LEU A 1 214 ? 42.676 20.354 14.469 1.00 14.31 512 LEU A N 1
ATOM 1480 C CA . LEU A 1 214 ? 42.287 21.318 15.487 1.00 14.30 512 LEU A CA 1
ATOM 1481 C C . LEU A 1 214 ? 43.508 21.646 16.350 1.00 14.21 512 LEU A C 1
ATOM 1482 O O . LEU A 1 214 ? 44.251 20.744 16.718 1.00 14.94 512 LEU A O 1
ATOM 1487 N N . THR A 1 215 ? 43.677 22.938 16.685 1.00 12.32 513 THR A N 1
ATOM 1488 C CA . THR A 1 215 ? 44.772 23.418 17.543 1.00 13.03 513 THR A CA 1
ATOM 1489 C C . THR A 1 215 ? 44.163 24.313 18.603 1.00 11.81 513 THR A C 1
ATOM 1490 O O . THR A 1 215 ? 43.304 25.122 18.287 1.00 12.41 513 THR A O 1
ATOM 1494 N N . MET A 1 216 ? 44.581 24.177 19.851 1.00 11.14 514 MET A N 1
ATOM 1495 C CA . MET A 1 216 ? 43.932 24.995 20.902 1.00 11.82 514 MET A CA 1
ATOM 1496 C C . MET A 1 216 ? 44.199 26.490 20.632 1.00 11.49 514 MET A C 1
ATOM 1497 O O . MET A 1 216 ? 45.304 26.869 20.205 1.00 11.37 514 MET A O 1
ATOM 1502 N N . SER A 1 217 ? 43.184 27.321 20.892 1.00 11.81 515 SER A N 1
ATOM 1503 C CA . SER A 1 217 ? 43.321 28.778 20.686 1.00 11.11 515 SER A CA 1
ATOM 1504 C C . SER A 1 217 ? 44.456 29.345 21.556 1.00 11.03 515 SER A C 1
ATOM 1505 O O . SER A 1 217 ? 44.835 28.748 22.593 1.00 10.36 515 SER A O 1
ATOM 1508 N N . CYS A 1 218 ? 44.952 30.520 21.148 1.00 11.07 516 CYS A N 1
ATOM 1509 C CA . CYS A 1 218 ? 45.990 31.204 21.924 1.00 10.39 516 CYS A CA 1
ATOM 1510 C C . CYS A 1 218 ? 45.513 31.602 23.323 1.00 10.96 516 CYS A C 1
ATOM 1511 O O . CYS A 1 218 ? 46.290 31.495 24.289 1.00 10.96 516 CYS A O 1
ATOM 1514 N N . SER A 1 219 ? 44.251 32.012 23.452 1.00 9.85 517 SER A N 1
ATOM 1515 C CA . SER A 1 219 ? 43.693 32.296 24.809 1.00 10.05 517 SER A CA 1
ATOM 1516 C C . SER A 1 219 ? 43.870 31.072 25.721 1.00 11.27 517 SER A C 1
ATOM 1517 O O . SER A 1 219 ? 44.240 31.198 26.912 1.00 11.96 517 SER A O 1
ATOM 1520 N N . ASP A 1 220 ? 43.622 29.889 25.153 1.00 11.12 518 ASP A N 1
ATOM 1521 C CA . ASP A 1 220 ? 43.653 28.650 25.931 1.00 10.93 518 ASP A CA 1
ATOM 1522 C C . ASP A 1 220 ? 45.092 28.251 26.221 1.00 11.13 518 ASP A C 1
ATOM 1523 O O . ASP A 1 220 ? 45.399 27.807 27.338 1.00 11.01 518 ASP A O 1
ATOM 1528 N N . LYS A 1 221 ? 45.979 28.426 25.240 1.00 10.34 519 LYS A N 1
ATOM 1529 C CA . LYS A 1 221 ? 47.402 28.125 25.480 1.00 9.97 519 LYS A CA 1
ATOM 1530 C C . LYS A 1 221 ? 47.991 29.057 26.553 1.00 10.50 519 LYS A C 1
ATOM 1531 O O . LYS A 1 221 ? 48.801 28.632 27.345 1.00 10.72 519 LYS A O 1
ATOM 1537 N N . ILE A 1 222 ? 47.625 30.340 26.542 1.00 10.29 520 ILE A N 1
ATOM 1538 C CA . ILE A 1 222 ? 48.220 31.240 27.543 1.00 10.86 520 ILE A CA 1
ATOM 1539 C C . ILE A 1 222 ? 47.674 30.904 28.948 1.00 10.76 520 ILE A C 1
ATOM 1540 O O . ILE A 1 222 ? 48.427 30.886 29.930 1.00 10.69 520 ILE A O 1
ATOM 1545 N N . ALA A 1 223 ? 46.391 30.552 29.021 1.00 10.21 521 ALA A N 1
ATOM 1546 C CA . ALA A 1 223 ? 45.845 30.098 30.326 1.00 10.76 521 ALA A CA 1
ATOM 1547 C C . ALA A 1 223 ? 46.626 28.850 30.788 1.00 9.92 521 ALA A C 1
ATOM 1548 O O . ALA A 1 223 ? 46.982 28.696 31.957 1.00 9.78 521 ALA A O 1
ATOM 1550 N N . ARG A 1 224 ? 46.873 27.930 29.853 1.00 10.23 522 ARG A N 1
ATOM 1551 C CA . ARG A 1 224 ? 47.715 26.785 30.146 1.00 10.23 522 ARG A CA 1
ATOM 1552 C C . ARG A 1 224 ? 49.072 27.208 30.723 1.00 10.92 522 ARG A C 1
ATOM 1553 O O . ARG A 1 224 ? 49.496 26.678 31.765 1.00 11.28 522 ARG A O 1
ATOM 1561 N N . TRP A 1 225 ? 49.734 28.165 30.064 1.00 11.10 523 TRP A N 1
ATOM 1562 C CA . TRP A 1 225 ? 51.048 28.633 30.562 1.00 10.84 523 TRP A CA 1
ATOM 1563 C C . TRP A 1 225 ? 50.937 29.298 31.934 1.00 11.48 523 TRP A C 1
ATOM 1564 O O . TRP A 1 225 ? 51.944 29.355 32.684 1.00 11.51 523 TRP A O 1
ATOM 1575 N N . ASN A 1 226 ? 49.753 29.815 32.256 1.00 10.83 524 ASN A N 1
ATOM 1576 C CA . ASN A 1 226 ? 49.535 30.395 33.569 1.00 11.52 524 ASN A CA 1
ATOM 1577 C C . ASN A 1 226 ? 49.302 29.353 34.660 1.00 11.79 524 ASN A C 1
ATOM 1578 O O . ASN A 1 226 ? 49.077 29.716 35.815 1.00 13.36 524 ASN A O 1
ATOM 1583 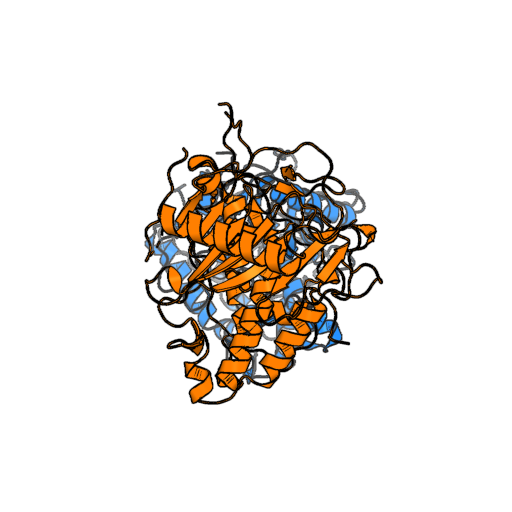N N . VAL A 1 227 ? 49.412 28.068 34.292 1.00 11.61 525 VAL A N 1
ATOM 1584 C CA . VAL A 1 227 ? 49.369 26.988 35.302 1.00 11.95 525 VAL A CA 1
ATOM 1585 C C . VAL A 1 227 ? 50.645 26.155 35.235 1.00 12.33 525 VAL A C 1
ATOM 1586 O O . VAL A 1 227 ? 51.331 25.993 36.247 1.00 13.67 525 VAL A O 1
ATOM 1590 N N . VAL A 1 228 ? 50.949 25.617 34.059 1.00 10.81 526 VAL A N 1
ATOM 1591 C CA . VAL A 1 228 ? 52.091 24.695 33.915 1.00 11.58 526 VAL A CA 1
ATOM 1592 C C . VAL A 1 228 ? 53.405 25.453 33.691 1.00 10.57 526 VAL A C 1
ATOM 1593 O O . VAL A 1 228 ? 54.476 24.835 33.641 1.00 12.00 526 VAL A O 1
ATOM 1597 N N . GLY A 1 229 ? 53.303 26.781 33.556 1.00 10.30 527 GLY A N 1
ATOM 1598 C CA . GLY A 1 229 ? 54.481 27.615 33.249 1.00 9.93 527 GLY A CA 1
ATOM 1599 C C . GLY A 1 229 ? 54.700 27.734 31.748 1.00 10.27 527 GLY A C 1
ATOM 1600 O O . GLY A 1 229 ? 54.068 27.054 30.941 1.00 11.09 527 GLY A O 1
ATOM 1601 N N . ILE A 1 230 ? 55.592 28.643 31.371 1.00 10.56 528 ILE A N 1
ATOM 1602 C CA . ILE A 1 230 ? 55.908 28.880 29.965 1.00 11.87 528 ILE A CA 1
ATOM 1603 C C . ILE A 1 230 ? 57.024 27.961 29.452 1.00 11.69 528 ILE A C 1
ATOM 1604 O O . ILE A 1 230 ? 57.244 27.874 28.231 1.00 13.29 528 ILE A O 1
ATOM 1609 N N . GLN A 1 231 ? 57.704 27.240 30.362 1.00 11.61 529 GLN A N 1
ATOM 1610 C CA . GLN A 1 231 ? 58.928 26.557 29.975 1.00 11.87 529 GLN A CA 1
ATOM 1611 C C . GLN A 1 231 ? 58.717 25.185 29.306 1.00 11.40 529 GLN A C 1
ATOM 1612 O O . GLN A 1 231 ? 59.647 24.626 28.726 1.00 11.68 529 GLN A O 1
ATOM 1618 N N . GLY A 1 232 ? 57.491 24.659 29.367 1.00 11.79 530 GLY A N 1
ATOM 1619 C CA . GLY A 1 232 ? 57.233 23.327 28.838 1.00 12.47 530 GLY A CA 1
ATOM 1620 C C . GLY A 1 232 ? 57.697 22.177 29.742 1.00 13.14 530 GLY A C 1
ATOM 1621 O O . GLY A 1 232 ? 58.292 22.378 30.836 1.00 13.18 530 GLY A O 1
ATOM 1622 N N . SER A 1 233 ? 57.378 20.955 29.306 1.00 12.41 531 SER A N 1
ATOM 1623 C CA . SER A 1 233 ? 57.719 19.760 30.074 1.00 12.04 531 SER A CA 1
ATOM 1624 C C . SER A 1 233 ? 59.228 19.512 30.117 1.00 12.00 531 SER A C 1
ATOM 1625 O O . SER A 1 233 ? 59.779 19.312 31.204 1.00 11.39 531 SER A O 1
ATOM 1628 N N . LEU A 1 234 ? 59.895 19.510 28.953 1.00 11.93 532 LEU A N 1
ATOM 1629 C CA . LEU A 1 234 ? 61.309 19.104 28.914 1.00 13.00 532 LEU A CA 1
ATOM 1630 C C . LEU A 1 234 ? 62.163 20.022 29.803 1.00 13.23 532 LEU A C 1
ATOM 1631 O O . LEU A 1 234 ? 62.977 19.540 30.631 1.00 13.37 532 LEU A O 1
ATOM 1636 N N . LEU A 1 235 ? 61.971 21.327 29.668 1.00 12.31 533 LEU A N 1
ATOM 1637 C CA . LEU A 1 235 ? 62.764 22.266 30.477 1.00 12.48 533 LEU A CA 1
ATOM 1638 C C . LEU A 1 235 ? 62.506 22.130 31.977 1.00 12.86 533 LEU A C 1
ATOM 1639 O O . LEU A 1 235 ? 63.387 22.436 32.793 1.00 13.05 533 LEU A O 1
ATOM 1644 N N . SER A 1 236 ? 61.302 21.677 32.345 1.00 12.33 534 SER A N 1
ATOM 1645 C CA . SER A 1 236 ? 60.967 21.487 33.771 1.00 13.00 534 SER A CA 1
ATOM 1646 C C . SER A 1 236 ? 61.774 20.359 34.408 1.00 13.51 534 SER A C 1
ATOM 1647 O O . SER A 1 236 ? 61.801 20.234 35.621 1.00 14.14 534 SER A O 1
ATOM 1650 N N . ILE A 1 237 ? 62.394 19.500 33.588 1.00 13.94 535 ILE A N 1
ATOM 1651 C CA . ILE A 1 237 ? 63.337 18.504 34.147 1.00 14.91 535 ILE A CA 1
ATOM 1652 C C . ILE A 1 237 ? 64.585 19.182 34.721 1.00 15.61 535 ILE A C 1
ATOM 1653 O O . ILE A 1 237 ? 65.233 18.633 35.640 1.00 15.09 535 ILE A O 1
ATOM 1658 N N . PHE A 1 238 ? 64.908 20.355 34.177 1.00 14.74 536 PHE A N 1
ATOM 1659 C CA . PHE A 1 238 ? 66.070 21.155 34.636 1.00 15.63 536 PHE A CA 1
ATOM 1660 C C . PHE A 1 238 ? 65.727 22.307 35.610 1.00 15.38 536 PHE A C 1
ATOM 1661 O O . PHE A 1 238 ? 66.471 22.548 36.583 1.00 15.76 536 PHE A O 1
ATOM 1669 N N . VAL A 1 239 ? 64.624 23.014 35.357 1.00 14.89 537 VAL A N 1
ATOM 1670 C CA . VAL A 1 239 ? 64.312 24.284 36.045 1.00 14.39 537 VAL A CA 1
ATOM 1671 C C . VAL A 1 239 ? 62.919 24.263 36.682 1.00 14.64 537 VAL A C 1
ATOM 1672 O O . VAL A 1 239 ? 62.029 23.497 36.259 1.00 13.91 537 VAL A O 1
ATOM 1676 N N . GLU A 1 240 ? 62.715 25.150 37.654 1.00 14.23 538 GLU A N 1
ATOM 1677 C CA . GLU A 1 240 ? 61.423 25.272 38.307 1.00 13.24 538 GLU A CA 1
ATOM 1678 C C . GLU A 1 240 ? 60.490 26.035 37.353 1.00 12.60 538 GLU A C 1
ATOM 1679 O O . GLU A 1 240 ? 60.969 26.742 36.478 1.00 12.05 538 GLU A O 1
ATOM 1685 N N . PRO A 1 241 ? 59.180 25.887 37.521 1.00 13.40 539 PRO A N 1
ATOM 1686 C CA . PRO A 1 241 ? 58.224 26.566 36.639 1.00 13.18 539 PRO A CA 1
ATOM 1687 C C . PRO A 1 241 ? 58.451 28.069 36.579 1.00 12.92 539 PRO A C 1
ATOM 1688 O O . PRO A 1 241 ? 58.676 28.713 37.610 1.00 13.30 539 PRO A O 1
ATOM 1692 N N . ILE A 1 242 ? 58.396 28.592 35.347 1.00 11.60 540 ILE A N 1
ATOM 1693 C CA . ILE A 1 242 ? 58.556 30.013 35.027 1.00 12.20 540 ILE A CA 1
ATOM 1694 C C . ILE A 1 242 ? 57.234 30.546 34.446 1.00 12.25 540 ILE A C 1
ATOM 1695 O O . ILE A 1 242 ? 56.615 29.880 33.622 1.00 13.01 540 ILE A O 1
ATOM 1700 N N . TYR A 1 243 ? 56.812 31.728 34.879 1.00 12.03 541 TYR A N 1
ATOM 1701 C CA . TYR A 1 243 ? 55.544 32.309 34.427 1.00 11.34 541 TYR A CA 1
ATOM 1702 C C . TYR A 1 243 ? 55.762 33.690 33.840 1.00 12.41 541 TYR A C 1
ATOM 1703 O O . TYR A 1 243 ? 56.726 34.346 34.211 1.00 12.93 541 TYR A O 1
ATOM 1712 N N . PHE A 1 244 ? 54.876 34.131 32.942 1.00 11.31 542 PHE A N 1
ATOM 1713 C CA . PHE A 1 244 ? 54.880 35.541 32.553 1.00 12.24 542 PHE A CA 1
ATOM 1714 C C . PHE A 1 244 ? 54.399 36.417 33.702 1.00 12.63 542 PHE A C 1
ATOM 1715 O O . PHE A 1 244 ? 53.410 36.089 34.362 1.00 12.69 542 PHE A O 1
ATOM 1723 N N . SER A 1 245 ? 55.081 37.535 33.928 1.00 11.96 543 SER A N 1
ATOM 1724 C CA . SER A 1 245 ? 54.654 38.530 34.898 1.00 12.30 543 SER A CA 1
ATOM 1725 C C . SER A 1 245 ? 53.614 39.492 34.358 1.00 12.69 543 SER A C 1
ATOM 1726 O O . SER A 1 245 ? 52.895 40.154 35.121 1.00 12.81 543 SER A O 1
ATOM 1729 N N . SER A 1 246 ? 53.566 39.615 33.028 1.00 12.48 544 SER A N 1
ATOM 1730 C CA . SER A 1 246 ? 52.669 40.571 32.396 1.00 12.28 544 SER A CA 1
ATOM 1731 C C . SER A 1 246 ? 52.221 40.032 31.056 1.00 11.62 544 SER A C 1
ATOM 1732 O O . SER A 1 246 ? 52.972 39.331 30.377 1.00 10.71 544 SER A O 1
ATOM 1735 N N . ILE A 1 247 ? 51.002 40.412 30.675 1.00 11.36 545 ILE A N 1
ATOM 1736 C CA . ILE A 1 247 ? 50.505 40.180 29.309 1.00 11.19 545 ILE A CA 1
ATOM 1737 C C . ILE A 1 247 ? 49.999 41.539 28.828 1.00 11.28 545 ILE A C 1
ATOM 1738 O O . ILE A 1 247 ? 49.044 42.114 29.403 1.00 10.98 545 ILE A O 1
ATOM 1743 N N . ILE A 1 248 ? 50.664 42.039 27.792 1.00 11.04 546 ILE A N 1
ATOM 1744 C CA . ILE A 1 248 ? 50.449 43.387 27.280 1.00 11.47 546 ILE A CA 1
ATOM 1745 C C . ILE A 1 248 ? 49.822 43.292 25.885 1.00 11.39 546 ILE A C 1
ATOM 1746 O O . ILE A 1 248 ? 50.419 42.656 25.007 1.00 11.30 546 ILE A O 1
ATOM 1751 N N . LEU A 1 249 ? 48.652 43.922 25.678 1.00 11.70 547 LEU A N 1
ATOM 1752 C CA . LEU A 1 249 ? 48.010 43.889 24.332 1.00 11.63 547 LEU A CA 1
ATOM 1753 C C . LEU A 1 249 ? 48.112 45.237 23.634 1.00 11.54 547 LEU A C 1
ATOM 1754 O O . LEU A 1 249 ? 47.798 46.283 24.236 1.00 11.40 547 LEU A O 1
ATOM 1759 N N . GLY A 1 250 ? 48.452 45.215 22.340 1.00 12.87 548 GLY A N 1
ATOM 1760 C CA . GLY A 1 250 ? 48.578 46.479 21.576 1.00 13.04 548 GLY A CA 1
ATOM 1761 C C . GLY A 1 250 ? 47.286 46.977 20.975 1.00 13.36 548 GLY A C 1
ATOM 1762 O O . GLY A 1 250 ? 47.254 48.074 20.396 1.00 14.89 548 GLY A O 1
ATOM 1763 N N . SER A 1 251 ? 46.220 46.175 21.106 1.00 12.79 549 SER A N 1
ATOM 1764 C CA . SER A 1 251 ? 44.885 46.538 20.641 1.00 13.85 549 SER A CA 1
ATOM 1765 C C . SER A 1 251 ? 43.856 45.571 21.219 1.00 14.41 549 SER A C 1
ATOM 1766 O O . SER A 1 251 ? 44.219 44.484 21.652 1.00 14.33 549 SER A O 1
ATOM 1769 N N . LEU A 1 252 ? 42.595 45.975 21.154 1.00 15.49 550 LEU A N 1
ATOM 1770 C CA . LEU A 1 252 ? 41.462 45.171 21.629 1.00 15.65 550 LEU A CA 1
ATOM 1771 C C . LEU A 1 252 ? 41.607 44.684 23.082 1.00 15.55 550 LEU A C 1
ATOM 1772 O O . LEU A 1 252 ? 41.111 43.606 23.450 1.00 15.18 550 LEU A O 1
ATOM 1777 N N . TYR A 1 253 ? 42.253 45.505 23.909 1.00 14.66 551 TYR A N 1
ATOM 1778 C CA . TYR A 1 253 ? 42.326 45.217 25.341 1.00 15.69 551 TYR A CA 1
ATOM 1779 C C . TYR A 1 253 ? 40.971 45.439 26.041 1.00 16.22 551 TYR A C 1
ATOM 1780 O O . TYR A 1 253 ? 40.398 46.518 25.954 1.00 17.24 551 TYR A O 1
ATOM 1789 N N . HIS A 1 254 ? 40.488 44.412 26.737 1.00 16.01 552 HIS A N 1
ATOM 1790 C CA . HIS A 1 254 ? 39.285 44.502 27.580 1.00 17.17 552 HIS A CA 1
ATOM 1791 C C . HIS A 1 254 ? 39.625 43.726 28.826 1.00 16.89 552 HIS A C 1
ATOM 1792 O O . HIS A 1 254 ? 39.792 42.509 28.771 1.00 16.69 552 HIS A O 1
ATOM 1799 N N . GLY A 1 255 ? 39.786 44.447 29.939 1.00 17.87 553 GLY A N 1
ATOM 1800 C CA . GLY A 1 255 ? 40.297 43.861 31.172 1.00 18.18 553 GLY A CA 1
ATOM 1801 C C . GLY A 1 255 ? 39.506 42.666 31.683 1.00 19.01 553 GLY A C 1
ATOM 1802 O O . GLY A 1 255 ? 40.103 41.681 32.114 1.00 17.41 553 GLY A O 1
ATOM 1803 N N . ASP A 1 256 ? 38.180 42.763 31.645 1.00 19.56 554 ASP A N 1
ATOM 1804 C CA . ASP A 1 256 ? 37.325 41.726 32.231 1.00 21.55 554 ASP A CA 1
ATOM 1805 C C . ASP A 1 256 ? 37.325 40.476 31.376 1.00 19.97 554 ASP A C 1
ATOM 1806 O O . ASP A 1 256 ? 37.444 39.362 31.902 1.00 19.19 554 ASP A O 1
ATOM 1811 N N . HIS A 1 257 ? 37.236 40.638 30.054 1.00 18.47 555 HIS A N 1
ATOM 1812 C CA . HIS A 1 257 ? 37.290 39.473 29.203 1.00 18.22 555 HIS A CA 1
ATOM 1813 C C . HIS A 1 257 ? 38.673 38.838 29.275 1.00 15.96 555 HIS A C 1
ATOM 1814 O O . HIS A 1 257 ? 38.810 37.610 29.321 1.00 15.34 555 HIS A O 1
ATOM 1821 N N . LEU A 1 258 ? 39.708 39.680 29.276 1.00 14.78 556 LEU A N 1
ATOM 1822 C CA . LEU A 1 258 ? 41.058 39.148 29.255 1.00 12.89 556 LEU A CA 1
ATOM 1823 C C . LEU A 1 258 ? 41.370 38.429 30.580 1.00 12.98 556 LEU A C 1
ATOM 1824 O O . LEU A 1 258 ? 41.981 37.357 30.564 1.00 13.37 556 LEU A O 1
ATOM 1829 N N . SER A 1 259 ? 40.953 39.004 31.716 1.00 12.45 557 SER A N 1
ATOM 1830 C CA . SER A 1 259 ? 41.219 38.343 32.998 1.00 12.87 557 SER A CA 1
ATOM 1831 C C . SER A 1 259 ? 40.524 36.966 33.095 1.00 12.50 557 SER A C 1
ATOM 1832 O O . SER A 1 259 ? 41.116 36.019 33.625 1.00 13.38 557 SER A O 1
ATOM 1835 N N . ARG A 1 260 ? 39.291 36.880 32.581 1.00 13.01 558 ARG A N 1
ATOM 1836 C CA . ARG A 1 260 ? 38.611 35.578 32.540 1.00 12.56 558 ARG A CA 1
ATOM 1837 C C . ARG A 1 260 ? 39.414 34.596 31.679 1.00 12.54 558 ARG A C 1
ATOM 1838 O O . ARG A 1 260 ? 39.717 33.476 32.104 1.00 12.13 558 ARG A O 1
ATOM 1846 N N . ALA A 1 261 ? 39.740 35.037 30.477 1.00 11.63 559 ALA A N 1
ATOM 1847 C CA . ALA A 1 261 ? 40.449 34.190 29.500 1.00 12.17 559 ALA A CA 1
ATOM 1848 C C . ALA A 1 261 ? 41.811 33.728 29.997 1.00 12.62 559 ALA A C 1
ATOM 1849 O O . ALA A 1 261 ? 42.176 32.576 29.827 1.00 12.21 559 ALA A O 1
ATOM 1851 N N . MET A 1 262 ? 42.558 34.625 30.641 1.00 12.40 560 MET A N 1
ATOM 1852 C CA . MET A 1 262 ? 43.945 34.320 30.976 1.00 12.39 560 MET A CA 1
ATOM 1853 C C . MET A 1 262 ? 44.083 33.482 32.242 1.00 11.73 560 MET A C 1
ATOM 1854 O O . MET A 1 262 ? 45.083 32.773 32.411 1.00 12.56 560 MET A O 1
ATOM 1859 N N . TYR A 1 263 ? 43.109 33.583 33.166 1.00 12.39 561 TYR A N 1
ATOM 1860 C CA . TYR A 1 263 ? 43.228 32.799 34.387 1.00 12.85 561 TYR A CA 1
ATOM 1861 C C . TYR A 1 263 ? 41.944 32.567 35.184 1.00 13.32 561 TYR A C 1
ATOM 1862 O O . TYR A 1 263 ? 41.787 31.508 35.808 1.00 14.24 561 TYR A O 1
ATOM 1871 N N . GLN A 1 264 ? 41.067 33.553 35.236 1.00 13.99 562 GLN A N 1
ATOM 1872 C CA . GLN A 1 264 ? 40.009 33.466 36.246 1.00 14.43 562 GLN A CA 1
ATOM 1873 C C . GLN A 1 264 ? 39.026 32.323 35.977 1.00 13.72 562 GLN A C 1
ATOM 1874 O O . GLN A 1 264 ? 38.479 31.731 36.921 1.00 13.84 562 GLN A O 1
ATOM 1880 N N . ARG A 1 265 ? 38.861 31.970 34.703 1.00 12.88 563 ARG A N 1
ATOM 1881 C CA . ARG A 1 265 ? 37.942 30.886 34.331 1.00 12.60 563 ARG A CA 1
ATOM 1882 C C . ARG A 1 265 ? 38.331 29.542 34.947 1.00 13.36 563 ARG A C 1
ATOM 1883 O O . ARG A 1 265 ? 37.495 28.619 35.055 1.00 13.56 563 ARG A O 1
ATOM 1891 N N . ILE A 1 266 ? 39.606 29.412 35.328 1.00 12.45 564 ILE A N 1
ATOM 1892 C CA . ILE A 1 266 ? 40.063 28.156 35.949 1.00 13.86 564 ILE A CA 1
ATOM 1893 C C . ILE A 1 266 ? 40.518 28.329 37.408 1.00 13.80 564 ILE A C 1
ATOM 1894 O O . ILE A 1 266 ? 41.354 27.559 37.904 1.00 13.70 564 ILE A O 1
ATOM 1899 N N . SER A 1 267 ? 39.922 29.308 38.095 1.00 14.68 565 SER A N 1
ATOM 1900 C CA . SER A 1 267 ? 40.188 29.496 39.529 1.00 15.34 565 SER A CA 1
ATOM 1901 C C . SER A 1 267 ? 39.773 28.263 40.361 1.00 15.14 565 SER A C 1
ATOM 1902 O O . SER A 1 267 ? 40.187 28.120 41.521 1.00 16.35 565 SER A O 1
ATOM 1905 N N . ASN A 1 268 ? 39.008 27.365 39.739 1.00 14.76 566 ASN A N 1
ATOM 1906 C CA . ASN A 1 268 ? 38.589 26.076 40.363 1.00 16.09 566 ASN A CA 1
ATOM 1907 C C . ASN A 1 268 ? 39.685 25.004 40.374 1.00 15.97 566 ASN A C 1
ATOM 1908 O O . ASN A 1 268 ? 39.472 23.900 40.867 1.00 15.98 566 ASN A O 1
ATOM 1913 N N . ILE A 1 269 ? 40.855 25.305 39.801 1.00 15.59 567 ILE A N 1
ATOM 1914 C CA . ILE A 1 269 ? 41.931 24.311 39.737 1.00 15.67 567 ILE A CA 1
ATOM 1915 C C . ILE A 1 269 ? 42.379 23.881 41.142 1.00 16.26 567 ILE A C 1
ATOM 1916 O O . ILE A 1 269 ? 42.380 24.699 42.064 1.00 16.11 567 ILE A O 1
ATOM 1921 N N . GLU A 1 270 ? 42.716 22.606 41.318 1.00 17.62 568 GLU A N 1
ATOM 1922 C CA . GLU A 1 270 ? 43.171 22.174 42.635 1.00 20.21 568 GLU A CA 1
ATOM 1923 C C . GLU A 1 270 ? 44.273 21.137 42.566 1.00 18.41 568 GLU A C 1
ATOM 1924 O O . GLU A 1 270 ? 44.567 20.595 41.493 1.00 18.09 568 GLU A O 1
ATOM 1930 N N . ASP A 1 271 ? 44.883 20.905 43.727 1.00 18.34 569 ASP A N 1
ATOM 1931 C CA . ASP A 1 271 ? 45.879 19.873 43.930 1.00 18.71 569 ASP A CA 1
ATOM 1932 C C . ASP A 1 271 ? 47.058 19.992 43.004 1.00 17.23 569 ASP A C 1
ATOM 1933 O O . ASP A 1 271 ? 47.530 19.002 42.455 1.00 16.85 569 ASP A O 1
ATOM 1938 N N . LEU A 1 272 ? 47.552 21.218 42.854 1.00 16.35 570 LEU A N 1
ATOM 1939 C CA . LEU A 1 272 ? 48.712 21.421 41.992 1.00 16.27 570 LEU A CA 1
ATOM 1940 C C . LEU A 1 272 ? 49.945 20.783 42.640 1.00 15.90 570 LEU A C 1
ATOM 1941 O O . LEU A 1 272 ? 50.053 20.756 43.870 1.00 16.55 570 LEU A O 1
ATOM 1946 N N . PRO A 1 273 ? 50.883 20.267 41.840 1.00 15.10 571 PRO A N 1
ATOM 1947 C CA . PRO A 1 273 ? 52.144 19.767 42.407 1.00 15.12 571 PRO A CA 1
ATOM 1948 C C . PRO A 1 273 ? 52.980 20.911 42.974 1.00 15.08 571 PRO A C 1
ATOM 1949 O O . PRO A 1 273 ? 52.647 22.105 42.751 1.00 14.43 571 PRO A O 1
ATOM 1953 N N . PRO A 1 274 ? 54.090 20.589 43.664 1.00 15.27 572 PRO A N 1
ATOM 1954 C CA . PRO A 1 274 ? 54.921 21.627 44.272 1.00 15.63 572 PRO A CA 1
ATOM 1955 C C . PRO A 1 274 ? 55.408 22.636 43.228 1.00 14.54 572 PRO A C 1
ATOM 1956 O O . PRO A 1 274 ? 55.783 22.238 42.111 1.00 15.59 572 PRO A O 1
ATOM 1960 N N . LEU A 1 275 ? 55.393 23.912 43.615 1.00 15.34 573 LEU A N 1
ATOM 1961 C CA . LEU A 1 275 ? 55.931 25.039 42.819 1.00 15.88 573 LEU A CA 1
ATOM 1962 C C . LEU A 1 275 ? 55.006 25.541 41.700 1.00 16.72 573 LEU A C 1
ATOM 1963 O O . LEU A 1 275 ? 55.248 26.602 41.113 1.00 18.81 573 LEU A O 1
ATOM 1968 N N . TYR A 1 276 ? 53.955 24.796 41.398 1.00 16.34 574 TYR A N 1
ATOM 1969 C CA . TYR A 1 276 ? 52.993 25.269 40.390 1.00 14.87 574 TYR A CA 1
ATOM 1970 C C . TYR A 1 276 ? 51.962 26.178 41.062 1.00 14.97 574 TYR A C 1
ATOM 1971 O O . TYR A 1 276 ? 51.714 26.081 42.249 1.00 15.92 574 TYR A O 1
ATOM 1980 N N . THR A 1 277 ? 51.365 27.074 40.294 1.00 14.51 575 THR A N 1
ATOM 1981 C CA . THR A 1 277 ? 50.405 28.017 40.840 1.00 14.26 575 THR A CA 1
ATOM 1982 C C . THR A 1 277 ? 49.460 28.399 39.691 1.00 14.21 575 THR A C 1
ATOM 1983 O O . THR A 1 277 ? 49.800 28.171 38.525 1.00 14.65 575 THR A O 1
ATOM 1987 N N . LEU A 1 278 ? 48.324 29.000 40.021 1.00 13.42 576 LEU A N 1
ATOM 1988 C CA . LEU A 1 278 ? 47.523 29.685 39.003 1.00 13.17 576 LEU A CA 1
ATOM 1989 C C . LEU A 1 278 ? 48.044 31.127 38.939 1.00 12.75 576 LEU A C 1
ATOM 1990 O O . LEU A 1 278 ? 47.767 31.984 39.832 1.00 12.28 576 LEU A O 1
ATOM 1995 N N . ASN A 1 279 ? 48.860 31.363 37.925 1.00 12.69 577 ASN A N 1
ATOM 1996 C CA . ASN A 1 279 ? 49.540 32.635 37.770 1.00 11.33 577 ASN A CA 1
ATOM 1997 C C . ASN A 1 279 ? 48.560 33.693 37.230 1.00 11.18 577 ASN A C 1
ATOM 1998 O O . ASN A 1 279 ? 47.808 33.456 36.305 1.00 11.60 577 ASN A O 1
ATOM 2003 N N . LYS A 1 280 ? 48.571 34.859 37.847 1.00 12.06 578 LYS A N 1
ATOM 2004 C CA . LYS A 1 280 ? 47.671 35.943 37.458 1.00 12.66 578 LYS A CA 1
ATOM 2005 C C . LYS A 1 280 ? 48.529 37.182 37.158 1.00 12.78 578 LYS A C 1
ATOM 2006 O O . LYS A 1 280 ? 48.756 38.023 38.021 1.00 12.31 578 LYS A O 1
ATOM 2012 N N . PRO A 1 281 ? 49.041 37.260 35.934 1.00 13.15 579 PRO A N 1
ATOM 2013 C CA . PRO A 1 281 ? 49.981 38.339 35.591 1.00 11.99 579 PRO A CA 1
ATOM 2014 C C . PRO A 1 281 ? 49.271 39.678 35.475 1.00 12.00 579 PRO A C 1
ATOM 2015 O O . PRO A 1 281 ? 48.035 39.744 35.307 1.00 11.10 579 PRO A O 1
ATOM 2019 N N . LEU A 1 282 ? 50.060 40.754 35.521 1.00 12.06 580 LEU A N 1
ATOM 2020 C CA . LEU A 1 282 ? 49.560 42.068 35.153 1.00 12.55 580 LEU A CA 1
ATOM 2021 C C . LEU A 1 282 ? 48.925 41.989 33.759 1.00 11.92 580 LEU A C 1
ATOM 2022 O O . LEU A 1 282 ? 49.497 41.383 32.869 1.00 12.14 580 LEU A O 1
ATOM 2027 N N . LEU A 1 283 ? 47.763 42.599 33.562 1.00 11.98 581 LEU A N 1
ATOM 2028 C CA . LEU A 1 283 ? 47.182 42.690 32.201 1.00 11.53 581 LEU A CA 1
ATOM 2029 C C . LEU A 1 283 ? 47.054 44.167 31.843 1.00 12.45 581 LEU A C 1
ATOM 2030 O O . LEU A 1 283 ? 46.554 44.963 32.642 1.00 12.28 581 LEU A O 1
ATOM 2035 N N . SER A 1 284 ? 47.481 44.528 30.638 1.00 12.84 582 SER A N 1
ATOM 2036 C CA . SER A 1 284 ? 47.419 45.942 30.275 1.00 13.29 582 SER A CA 1
ATOM 2037 C C . SER A 1 284 ? 47.304 46.141 28.777 1.00 12.54 582 SER A C 1
ATOM 2038 O O . SER A 1 284 ? 47.851 45.356 28.009 1.00 12.67 582 SER A O 1
ATOM 2041 N N . GLY A 1 285 ? 46.648 47.234 28.382 1.00 12.79 583 GLY A N 1
ATOM 2042 C CA . GLY A 1 285 ? 46.770 47.739 26.996 1.00 13.38 583 GLY A CA 1
ATOM 2043 C C . GLY A 1 285 ? 47.907 48.756 26.946 1.00 14.92 583 GLY A C 1
ATOM 2044 O O . GLY A 1 285 ? 48.626 48.958 27.928 1.00 15.81 583 GLY A O 1
ATOM 2045 N N . ILE A 1 286 ? 48.058 49.400 25.799 1.00 15.25 584 ILE A N 1
ATOM 2046 C CA . ILE A 1 286 ? 49.120 50.394 25.610 1.00 15.78 584 ILE A CA 1
ATOM 2047 C C . ILE A 1 286 ? 48.506 51.770 25.388 1.00 16.43 584 ILE A C 1
ATOM 2048 O O . ILE A 1 286 ? 47.313 51.876 25.098 1.00 16.73 584 ILE A O 1
ATOM 2053 N N . SER A 1 287 ? 49.315 52.817 25.533 1.00 17.09 585 SER A N 1
ATOM 2054 C CA . SER A 1 287 ? 48.785 54.170 25.478 1.00 19.31 585 SER A CA 1
ATOM 2055 C C . SER A 1 287 ? 48.286 54.540 24.096 1.00 20.31 585 SER A C 1
ATOM 2056 O O . SER A 1 287 ? 47.267 55.235 23.979 1.00 22.85 585 SER A O 1
ATOM 2059 N N . ASN A 1 288 ? 48.985 54.073 23.067 1.00 20.56 586 ASN A N 1
ATOM 2060 C CA . ASN A 1 288 ? 48.623 54.352 21.670 1.00 21.96 586 ASN A CA 1
ATOM 2061 C C . ASN A 1 288 ? 48.271 53.049 20.956 1.00 20.07 586 ASN A C 1
ATOM 2062 O O . ASN A 1 288 ? 49.114 52.480 20.256 1.00 21.36 586 ASN A O 1
ATOM 2067 N N . ALA A 1 289 ? 47.035 52.599 21.151 1.00 18.76 587 ALA A N 1
ATOM 2068 C CA . ALA A 1 289 ? 46.587 51.291 20.609 1.00 17.77 587 ALA A CA 1
ATOM 2069 C C . ALA A 1 289 ? 46.576 51.240 19.086 1.00 18.15 587 ALA A C 1
ATOM 2070 O O . ALA A 1 289 ? 46.249 52.240 18.400 1.00 17.86 587 ALA A O 1
ATOM 2072 N N . GLU A 1 290 ? 46.930 50.073 18.551 1.00 17.25 588 GLU A N 1
ATOM 2073 C CA . GLU A 1 290 ? 46.839 49.859 17.106 1.00 16.69 588 GLU A CA 1
ATOM 2074 C C . GLU A 1 290 ? 45.399 49.702 16.615 1.00 18.44 588 GLU A C 1
ATOM 2075 O O . GLU A 1 290 ? 44.461 49.477 17.408 1.00 18.07 588 GLU A O 1
ATOM 2081 N N . ALA A 1 291 ? 45.246 49.814 15.297 1.00 19.17 589 ALA A N 1
ATOM 2082 C CA . ALA A 1 291 ? 43.948 49.645 14.636 1.00 21.00 589 ALA A CA 1
ATOM 2083 C C . ALA A 1 291 ? 43.884 48.314 13.893 1.00 21.82 589 ALA A C 1
ATOM 2084 O O . ALA A 1 291 ? 44.917 47.734 13.572 1.00 22.07 589 ALA A O 1
ATOM 2086 N N . ARG A 1 292 ? 42.669 47.865 13.567 1.00 23.44 590 ARG A N 1
ATOM 2087 C CA . ARG A 1 292 ? 42.469 46.727 12.668 1.00 24.86 590 ARG A CA 1
ATOM 2088 C C . ARG A 1 292 ? 42.879 47.157 11.267 1.00 24.44 590 ARG A C 1
ATOM 2089 O O . ARG A 1 292 ? 42.472 48.218 10.809 1.00 25.05 590 ARG A O 1
ATOM 2097 N N . GLN A 1 293 ? 43.694 46.349 10.590 1.00 24.75 591 GLN A N 1
ATOM 2098 C CA . GLN A 1 293 ? 44.164 46.700 9.243 1.00 25.45 591 GLN A CA 1
ATOM 2099 C C . GLN A 1 293 ? 43.605 45.790 8.147 1.00 26.97 591 GLN A C 1
ATOM 2100 O O . GLN A 1 293 ? 43.509 44.574 8.350 1.00 25.70 591 GLN A O 1
ATOM 2106 N N . PRO A 1 294 ? 43.269 46.372 6.988 1.00 28.27 592 PRO A N 1
ATOM 2107 C CA . PRO A 1 294 ? 42.808 45.573 5.846 1.00 29.48 592 PRO A CA 1
ATOM 2108 C C . PRO A 1 294 ? 43.992 44.869 5.190 1.00 30.32 592 PRO A C 1
ATOM 2109 O O . PRO A 1 294 ? 45.153 45.255 5.404 1.00 30.59 592 PRO A O 1
ATOM 2113 N N . GLY A 1 295 ? 43.702 43.847 4.396 1.00 30.74 593 GLY A N 1
ATOM 2114 C CA . GLY A 1 295 ? 44.745 43.112 3.702 1.00 30.95 593 GLY A CA 1
ATOM 2115 C C . GLY A 1 295 ? 44.667 41.654 4.090 1.00 30.89 593 GLY A C 1
ATOM 2116 O O . GLY A 1 295 ? 44.317 41.309 5.229 1.00 31.25 593 GLY A O 1
ATOM 2117 N N . LYS A 1 296 ? 44.973 40.798 3.124 1.00 30.07 594 LYS A N 1
ATOM 2118 C CA . LYS A 1 296 ? 45.055 39.366 3.352 1.00 29.65 594 LYS A CA 1
ATOM 2119 C C . LYS A 1 296 ? 46.207 39.144 4.339 1.00 27.66 594 LYS A C 1
ATOM 2120 O O . LYS A 1 296 ? 47.283 39.742 4.195 1.00 27.43 594 LYS A O 1
ATOM 2126 N N . ALA A 1 297 ? 45.969 38.307 5.344 1.00 25.96 595 ALA A N 1
ATOM 2127 C CA . ALA A 1 297 ? 47.018 37.936 6.289 1.00 24.32 595 ALA A CA 1
ATOM 2128 C C . ALA A 1 297 ? 48.158 37.153 5.628 1.00 23.09 595 ALA A C 1
ATOM 2129 O O . ALA A 1 297 ? 47.889 36.219 4.834 1.00 23.06 595 ALA A O 1
ATOM 2131 N N . PRO A 1 298 ? 49.420 37.494 5.946 1.00 21.97 596 PRO A N 1
ATOM 2132 C CA . PRO A 1 298 ? 50.568 36.727 5.442 1.00 21.07 596 PRO A CA 1
ATOM 2133 C C . PRO A 1 298 ? 50.472 35.243 5.784 1.00 19.91 596 PRO A C 1
ATOM 2134 O O . PRO A 1 298 ? 50.016 34.890 6.867 1.00 19.14 596 PRO A O 1
ATOM 2138 N N . ASN A 1 299 ? 50.922 34.392 4.858 1.00 18.99 597 ASN A N 1
ATOM 2139 C CA . ASN A 1 299 ? 50.968 32.944 5.105 1.00 19.94 597 ASN A CA 1
ATOM 2140 C C . ASN A 1 299 ? 52.239 32.546 5.839 1.00 19.28 597 ASN A C 1
ATOM 2141 O O . ASN A 1 299 ? 52.451 31.355 6.116 1.00 19.48 597 ASN A O 1
ATOM 2146 N N . PHE A 1 300 ? 53.099 33.517 6.142 1.00 17.89 598 PHE A N 1
ATOM 2147 C CA . PHE A 1 300 ? 54.372 33.205 6.814 1.00 16.22 598 PHE A CA 1
ATOM 2148 C C . PHE A 1 300 ? 54.415 33.736 8.242 1.00 15.24 598 PHE A C 1
ATOM 2149 O O . PHE A 1 300 ? 53.573 34.536 8.654 1.00 14.01 598 PHE A O 1
ATOM 2157 N N . SER A 1 301 ? 55.427 33.284 8.971 1.00 13.76 599 SER A N 1
ATOM 2158 C CA . SER A 1 301 ? 55.634 33.651 10.367 1.00 13.00 599 SER A CA 1
ATOM 2159 C C . SER A 1 301 ? 57.120 33.913 10.564 1.00 12.53 599 SER A C 1
ATOM 2160 O O . SER A 1 301 ? 57.945 33.072 10.200 1.00 13.83 599 SER A O 1
ATOM 2163 N N . VAL A 1 302 ? 57.458 35.054 11.155 1.00 12.96 600 VAL A N 1
ATOM 2164 C CA . VAL A 1 302 ? 58.838 35.436 11.437 1.00 13.57 600 VAL A CA 1
ATOM 2165 C C . VAL A 1 302 ? 59.145 35.034 12.890 1.00 13.51 600 VAL A C 1
ATOM 2166 O O . VAL A 1 302 ? 58.256 35.113 13.736 1.00 12.28 600 VAL A O 1
ATOM 2170 N N . ASN A 1 303 ? 60.365 34.579 13.169 1.00 12.37 601 ASN A N 1
ATOM 2171 C CA . ASN A 1 303 ? 60.823 34.411 14.555 1.00 12.70 601 ASN A CA 1
ATOM 2172 C C . ASN A 1 303 ? 62.280 34.851 14.750 1.00 12.87 601 ASN A C 1
ATOM 2173 O O . ASN A 1 303 ? 63.108 34.797 13.817 1.00 12.90 601 ASN A O 1
ATOM 2178 N N . TRP A 1 304 ? 62.584 35.261 15.971 1.00 13.15 602 TRP A N 1
ATOM 2179 C CA . TRP A 1 304 ? 63.951 35.652 16.335 1.00 12.58 602 TRP A CA 1
ATOM 2180 C C . TRP A 1 304 ? 64.106 35.534 17.846 1.00 12.91 602 TRP A C 1
ATOM 2181 O O . TRP A 1 304 ? 63.176 35.849 18.597 1.00 13.41 602 TRP A O 1
ATOM 2192 N N . THR A 1 305 ? 65.263 35.055 18.267 1.00 12.48 603 THR A N 1
ATOM 2193 C CA . THR A 1 305 ? 65.621 35.014 19.676 1.00 13.35 603 THR A CA 1
ATOM 2194 C C . THR A 1 305 ? 66.889 35.825 19.835 1.00 14.07 603 THR A C 1
ATOM 2195 O O . THR A 1 305 ? 67.808 35.706 19.009 1.00 14.07 603 THR A O 1
ATOM 2199 N N . VAL A 1 306 ? 66.962 36.592 20.920 1.00 14.65 604 VAL A N 1
ATOM 2200 C CA . VAL A 1 306 ? 68.188 37.331 21.250 1.00 14.36 604 VAL A CA 1
ATOM 2201 C C . VAL A 1 306 ? 69.437 36.440 21.098 1.00 14.00 604 VAL A C 1
ATOM 2202 O O . VAL A 1 306 ? 69.463 35.284 21.515 1.00 13.60 604 VAL A O 1
ATOM 2206 N N . GLY A 1 307 ? 70.467 36.996 20.467 1.00 15.90 605 GLY A N 1
ATOM 2207 C CA . GLY A 1 307 ? 71.622 36.193 20.091 1.00 16.55 605 GLY A CA 1
ATOM 2208 C C . GLY A 1 307 ? 71.648 35.730 18.642 1.00 17.61 605 GLY A C 1
ATOM 2209 O O . GLY A 1 307 ? 72.737 35.480 18.078 1.00 17.22 605 GLY A O 1
ATOM 2210 N N . ASP A 1 308 ? 70.470 35.605 18.026 1.00 16.65 606 ASP A N 1
ATOM 2211 C CA . ASP A 1 308 ? 70.378 35.255 16.599 1.00 17.21 606 ASP A CA 1
ATOM 2212 C C . ASP A 1 308 ? 70.807 36.409 15.684 1.00 17.88 606 ASP A C 1
ATOM 2213 O O . ASP A 1 308 ? 70.459 37.574 15.937 1.00 17.33 606 ASP A O 1
ATOM 2218 N N . SER A 1 309 ? 71.553 36.082 14.617 1.00 18.48 607 SER A N 1
ATOM 2219 C CA . SER A 1 309 ? 71.904 37.086 13.590 1.00 19.77 607 SER A CA 1
ATOM 2220 C C . SER A 1 309 ? 70.726 37.708 12.867 1.00 18.87 607 SER A C 1
ATOM 2221 O O . SER A 1 309 ? 70.734 38.909 12.543 1.00 18.97 607 SER A O 1
ATOM 2224 N N . ALA A 1 310 ? 69.707 36.890 12.599 1.00 17.64 608 ALA A N 1
ATOM 2225 C CA . ALA A 1 310 ? 68.630 37.291 11.720 1.00 17.02 608 ALA A CA 1
ATOM 2226 C C . ALA A 1 310 ? 67.327 36.553 12.047 1.00 15.85 608 ALA A C 1
ATOM 2227 O O . ALA A 1 310 ? 67.310 35.562 12.790 1.00 15.48 608 ALA A O 1
ATOM 2229 N N . ILE A 1 311 ? 66.237 37.043 11.472 1.00 15.64 609 ILE A N 1
ATOM 2230 C CA . ILE A 1 311 ? 64.975 36.334 11.549 1.00 15.49 609 ILE A CA 1
ATOM 2231 C C . ILE A 1 311 ? 65.032 35.028 10.770 1.00 15.74 609 ILE A C 1
ATOM 2232 O O . ILE A 1 311 ? 65.857 34.845 9.855 1.00 15.02 609 ILE A O 1
ATOM 2237 N N . GLU A 1 312 ? 64.137 34.132 11.147 1.00 14.19 610 GLU A N 1
ATOM 2238 C CA . GLU A 1 312 ? 63.861 32.911 10.388 1.00 14.45 610 GLU A CA 1
ATOM 2239 C C . GLU A 1 312 ? 62.429 33.052 9.911 1.00 14.72 610 GLU A C 1
ATOM 2240 O O . GLU A 1 312 ? 61.576 33.518 10.673 1.00 14.95 610 GLU A O 1
ATOM 2246 N N . VAL A 1 313 ? 62.157 32.685 8.652 1.00 13.75 611 VAL A N 1
ATOM 2247 C CA . VAL A 1 313 ? 60.827 32.850 8.078 1.00 14.70 611 VAL A CA 1
ATOM 2248 C C . VAL A 1 313 ? 60.250 31.473 7.750 1.00 15.16 611 VAL A C 1
ATOM 2249 O O . VAL A 1 313 ? 60.813 30.736 6.952 1.00 14.05 611 VAL A O 1
ATOM 2253 N N . ILE A 1 314 ? 59.099 31.183 8.358 1.00 14.55 612 ILE A N 1
ATOM 2254 C CA . ILE A 1 314 ? 58.440 29.881 8.224 1.00 14.59 612 ILE A CA 1
ATOM 2255 C C . ILE A 1 314 ? 57.110 30.019 7.486 1.00 15.00 612 ILE A C 1
ATOM 2256 O O . ILE A 1 314 ? 56.306 30.916 7.772 1.00 14.38 612 ILE A O 1
ATOM 2261 N N . ASN A 1 315 ? 56.881 29.098 6.546 1.00 14.62 613 ASN A N 1
ATOM 2262 C CA . ASN A 1 315 ? 55.596 28.943 5.890 1.00 15.83 613 ASN A CA 1
ATOM 2263 C C . ASN A 1 315 ? 54.634 28.246 6.872 1.00 15.14 613 ASN A C 1
ATOM 2264 O O . ASN A 1 315 ? 54.878 27.101 7.257 1.00 15.81 613 ASN A O 1
ATOM 2269 N N . ALA A 1 316 ? 53.569 28.938 7.262 1.00 15.88 614 ALA A N 1
ATOM 2270 C CA . ALA A 1 316 ? 52.611 28.426 8.263 1.00 16.39 614 ALA A CA 1
ATOM 2271 C C . ALA A 1 316 ? 51.895 27.145 7.818 1.00 17.40 614 ALA A C 1
ATOM 2272 O O . ALA A 1 316 ? 51.563 26.292 8.657 1.00 16.97 614 ALA A O 1
ATOM 2274 N N . THR A 1 317 ? 51.673 27.014 6.504 1.00 18.11 615 THR A N 1
ATOM 2275 C CA . THR A 1 317 ? 50.945 25.867 5.950 1.00 19.65 615 THR A CA 1
ATOM 2276 C C . THR A 1 317 ? 51.738 24.567 6.038 1.00 18.67 615 THR A C 1
ATOM 2277 O O . THR A 1 317 ? 51.177 23.505 6.316 1.00 19.08 615 THR A O 1
ATOM 2281 N N . THR A 1 318 ? 53.038 24.649 5.776 1.00 17.83 616 THR A N 1
ATOM 2282 C CA . THR A 1 318 ? 53.919 23.487 5.861 1.00 17.13 616 THR A CA 1
ATOM 2283 C C . THR A 1 318 ? 54.605 23.341 7.215 1.00 16.64 616 THR A C 1
ATOM 2284 O O . THR A 1 318 ? 55.081 22.240 7.550 1.00 17.32 616 THR A O 1
ATOM 2288 N N . GLY A 1 319 ? 54.720 24.448 7.956 1.00 15.08 617 GLY A N 1
ATOM 2289 C CA . GLY A 1 319 ? 55.476 24.454 9.231 1.00 15.42 617 GLY A CA 1
ATOM 2290 C C . GLY A 1 319 ? 56.988 24.417 9.019 1.00 15.68 617 GLY A C 1
ATOM 2291 O O . GLY A 1 319 ? 57.744 24.218 9.962 1.00 15.35 617 GLY A O 1
ATOM 2292 N N . LYS A 1 320 ? 57.431 24.622 7.774 1.00 15.71 618 LYS A N 1
ATOM 2293 C CA . LYS A 1 320 ? 58.866 24.635 7.470 1.00 16.95 618 LYS A CA 1
ATOM 2294 C C . LYS A 1 320 ? 59.241 25.900 6.720 1.00 17.88 618 LYS A C 1
ATOM 2295 O O . LYS A 1 320 ? 58.357 26.666 6.310 1.00 16.73 618 LYS A O 1
ATOM 2301 N N . ASP A 1 321 ? 60.547 26.139 6.558 1.00 18.56 619 ASP A N 1
ATOM 2302 C CA . ASP A 1 321 ? 60.942 27.326 5.777 1.00 20.06 619 ASP A CA 1
ATOM 2303 C C . ASP A 1 321 ? 60.635 27.164 4.276 1.00 21.54 619 ASP A C 1
ATOM 2304 O O . ASP A 1 321 ? 60.149 26.102 3.850 1.00 21.63 619 ASP A O 1
ATOM 2309 N N . GLU A 1 322 ? 60.867 28.218 3.492 1.00 23.39 620 GLU A N 1
ATOM 2310 C CA . GLU A 1 322 ? 60.503 28.214 2.070 1.00 26.31 620 GLU A CA 1
ATOM 2311 C C . GLU A 1 322 ? 61.277 27.166 1.244 1.00 25.98 620 GLU A C 1
ATOM 2312 O O . GLU A 1 322 ? 60.837 26.773 0.149 1.00 27.45 620 GLU A O 1
ATOM 2318 N N . LEU A 1 323 ? 62.396 26.689 1.786 1.00 25.37 621 LEU A N 1
ATOM 2319 C CA . LEU A 1 323 ? 63.158 25.607 1.135 1.00 25.37 621 LEU A CA 1
ATOM 2320 C C . LEU A 1 323 ? 62.871 24.205 1.703 1.00 24.67 621 LEU A C 1
ATOM 2321 O O . LEU A 1 323 ? 63.552 23.233 1.348 1.00 24.50 621 LEU A O 1
ATOM 2326 N N . GLY A 1 324 ? 61.855 24.096 2.569 1.00 22.65 622 GLY A N 1
ATOM 2327 C CA . GLY A 1 324 ? 61.532 22.830 3.217 1.00 21.91 622 GLY A CA 1
ATOM 2328 C C . GLY A 1 324 ? 62.472 22.436 4.348 1.00 21.25 622 GLY A C 1
ATOM 2329 O O . GLY A 1 324 ? 62.492 21.276 4.776 1.00 22.03 622 GLY A O 1
ATOM 2330 N N . ARG A 1 325 ? 63.248 23.395 4.848 1.00 20.47 623 ARG A N 1
ATOM 2331 C CA . ARG A 1 325 ? 64.135 23.131 5.978 1.00 20.67 623 ARG A CA 1
ATOM 2332 C C . ARG A 1 325 ? 63.383 23.320 7.286 1.00 19.03 623 ARG A C 1
ATOM 2333 O O . ARG A 1 325 ? 62.506 24.173 7.389 1.00 17.89 623 ARG A O 1
ATOM 2341 N N . ALA A 1 326 ? 63.762 22.520 8.270 1.00 17.36 624 ALA A N 1
ATOM 2342 C CA . ALA A 1 326 ? 63.143 22.552 9.580 1.00 17.85 624 ALA A CA 1
ATOM 2343 C C . ALA A 1 326 ? 63.519 23.827 10.329 1.00 17.31 624 ALA A C 1
ATOM 2344 O O . ALA A 1 326 ? 64.650 24.319 10.224 1.00 17.46 624 ALA A O 1
ATOM 2346 N N . SER A 1 327 ? 62.556 24.355 11.072 1.00 16.31 625 SER A N 1
ATOM 2347 C CA . SER A 1 327 ? 62.770 25.533 11.922 1.00 15.12 625 SER A CA 1
ATOM 2348 C C . SER A 1 327 ? 63.675 25.238 13.113 1.00 14.82 625 SER A C 1
ATOM 2349 O O . SER A 1 327 ? 63.640 24.146 13.683 1.00 14.21 625 SER A O 1
ATOM 2352 N N . ARG A 1 328 ? 64.434 26.256 13.536 1.00 14.55 626 ARG A N 1
ATOM 2353 C CA . ARG A 1 328 ? 65.089 26.231 14.838 1.00 13.73 626 ARG A CA 1
ATOM 2354 C C . ARG A 1 328 ? 64.149 26.100 16.052 1.00 13.56 626 ARG A C 1
ATOM 2355 O O . ARG A 1 328 ? 64.600 25.740 17.138 1.00 14.61 626 ARG A O 1
ATOM 2363 N N . LEU A 1 329 ? 62.853 26.335 15.826 1.00 13.02 627 LEU A N 1
ATOM 2364 C CA . LEU A 1 329 ? 61.806 26.178 16.828 1.00 11.89 627 LEU A CA 1
ATOM 2365 C C . LEU A 1 329 ? 61.093 24.831 16.824 1.00 12.90 627 LEU A C 1
ATOM 2366 O O . LEU A 1 329 ? 60.267 24.582 17.696 1.00 12.03 627 LEU A O 1
ATOM 2371 N N . CYS A 1 330 ? 61.389 23.953 15.851 1.00 13.17 628 CYS A N 1
ATOM 2372 C CA . CYS A 1 330 ? 60.641 22.693 15.782 1.00 13.12 628 CYS A CA 1
ATOM 2373 C C . CYS A 1 330 ? 60.980 21.758 16.954 1.00 13.08 628 CYS A C 1
ATOM 2374 O O . CYS A 1 330 ? 62.034 21.907 17.576 1.00 12.39 628 CYS A O 1
ATOM 2377 N N . LYS A 1 331 ? 60.062 20.831 17.252 1.00 12.83 629 LYS A N 1
ATOM 2378 C CA . LYS A 1 331 ? 60.261 19.814 18.310 1.00 13.46 629 LYS A CA 1
ATOM 2379 C C . LYS A 1 331 ? 61.648 19.204 18.234 1.00 14.16 629 LYS A C 1
ATOM 2380 O O . LYS A 1 331 ? 62.348 19.098 19.237 1.00 15.06 629 LYS A O 1
ATOM 2386 N N . HIS A 1 332 ? 62.053 18.798 17.027 1.00 14.93 630 HIS A N 1
ATOM 2387 C CA . HIS A 1 332 ? 63.337 18.118 16.885 1.00 15.93 630 HIS A CA 1
ATOM 2388 C C . HIS A 1 332 ? 64.480 19.027 17.349 1.00 15.24 630 HIS A C 1
ATOM 2389 O O . HIS A 1 332 ? 65.374 18.610 18.087 1.00 15.51 630 HIS A O 1
ATOM 2396 N N . ALA A 1 333 ? 64.435 20.280 16.905 1.00 14.46 631 ALA A N 1
ATOM 2397 C CA . ALA A 1 333 ? 65.482 21.251 17.241 1.00 14.73 631 ALA A CA 1
ATOM 2398 C C . ALA A 1 333 ? 65.493 21.537 18.734 1.00 14.34 631 ALA A C 1
ATOM 2399 O O . ALA A 1 333 ? 66.562 21.650 19.355 1.00 14.53 631 ALA A O 1
ATOM 2401 N N . LEU A 1 334 ? 64.310 21.685 19.325 1.00 13.74 632 LEU A N 1
ATOM 2402 C CA . LEU A 1 334 ? 64.266 21.932 20.782 1.00 14.33 632 LEU A CA 1
ATOM 2403 C C . LEU A 1 334 ? 64.816 20.737 21.549 1.00 14.93 632 LEU A C 1
ATOM 2404 O O . LEU A 1 334 ? 65.575 20.898 22.525 1.00 14.37 632 LEU A O 1
ATOM 2409 N N . TYR A 1 335 ? 64.450 19.542 21.104 1.00 14.61 633 TYR A N 1
ATOM 2410 C CA . TYR A 1 335 ? 64.959 18.311 21.714 1.00 15.25 633 TYR A CA 1
ATOM 2411 C C . TYR A 1 335 ? 66.476 18.179 21.612 1.00 15.39 633 TYR A C 1
ATOM 2412 O O . TYR A 1 335 ? 67.136 17.706 22.552 1.00 15.42 633 TYR A O 1
ATOM 2421 N N . CYS A 1 336 ? 67.027 18.598 20.467 1.00 15.78 634 CYS A N 1
ATOM 2422 C CA . CYS A 1 336 ? 68.467 18.660 20.285 1.00 17.19 634 CYS A CA 1
ATOM 2423 C C . CYS A 1 336 ? 69.135 19.546 21.357 1.00 17.37 634 CYS A C 1
ATOM 2424 O O . CYS A 1 336 ? 70.144 19.150 21.983 1.00 17.33 634 CYS A O 1
ATOM 2428 N N . ARG A 1 337 ? 68.545 20.727 21.575 1.00 17.01 635 ARG A N 1
ATOM 2429 C CA . ARG A 1 337 ? 69.023 21.646 22.612 1.00 16.96 635 ARG A CA 1
ATOM 2430 C C . ARG A 1 337 ? 68.939 21.008 23.989 1.00 16.87 635 ARG A C 1
ATOM 2431 O O . ARG A 1 337 ? 69.863 21.098 24.794 1.00 17.87 635 ARG A O 1
ATOM 2439 N N . TRP A 1 338 ? 67.813 20.359 24.258 1.00 16.59 636 TRP A N 1
ATOM 2440 C CA . TRP A 1 338 ? 67.569 19.734 25.551 1.00 17.29 636 TRP A CA 1
ATOM 2441 C C . TRP A 1 338 ? 68.609 18.638 25.799 1.00 17.88 636 TRP A C 1
ATOM 2442 O O . TRP A 1 338 ? 69.130 18.521 26.908 1.00 18.00 636 TRP A O 1
ATOM 2453 N N . MET A 1 339 ? 68.878 17.846 24.765 1.00 18.72 637 MET A N 1
ATOM 2454 C CA . MET A 1 339 ? 69.808 16.705 24.900 1.00 20.30 637 MET A CA 1
ATOM 2455 C C . MET A 1 339 ? 71.209 17.219 25.224 1.00 20.38 637 MET A C 1
ATOM 2456 O O . MET A 1 339 ? 71.947 16.615 26.022 1.00 21.68 637 MET A O 1
ATOM 2461 N N . ARG A 1 340 ? 71.561 18.347 24.634 1.00 20.70 638 ARG A N 1
ATOM 2462 C CA . ARG A 1 340 ? 72.860 18.950 24.864 1.00 21.94 638 ARG A CA 1
ATOM 2463 C C . ARG A 1 340 ? 72.998 19.358 26.331 1.00 21.37 638 ARG A C 1
ATOM 2464 O O . ARG A 1 340 ? 74.040 19.118 26.960 1.00 21.92 638 ARG A O 1
ATOM 2472 N N . VAL A 1 341 ? 71.942 19.958 26.897 1.00 20.16 639 VAL A N 1
ATOM 2473 C CA . VAL A 1 341 ? 71.959 20.300 28.320 1.00 19.49 639 VAL A CA 1
ATOM 2474 C C . VAL A 1 341 ? 71.970 19.048 29.191 1.00 20.23 639 VAL A C 1
ATOM 2475 O O . VAL A 1 341 ? 72.682 18.984 30.211 1.00 19.58 639 VAL A O 1
ATOM 2479 N N . HIS A 1 342 ? 71.187 18.045 28.790 1.00 20.05 640 HIS A N 1
ATOM 2480 C CA . HIS A 1 342 ? 71.090 16.820 29.570 1.00 21.09 640 HIS A CA 1
ATOM 2481 C C . HIS A 1 342 ? 72.469 16.171 29.801 1.00 22.57 640 HIS A C 1
ATOM 2482 O O . HIS A 1 342 ? 72.756 15.675 30.890 1.00 23.20 640 HIS A O 1
ATOM 2489 N N . GLY A 1 343 ? 73.310 16.211 28.781 1.00 23.90 641 GLY A N 1
ATOM 2490 C CA . GLY A 1 343 ? 74.658 15.653 28.879 1.00 26.06 641 GLY A CA 1
ATOM 2491 C C . GLY A 1 343 ? 75.595 16.455 29.773 1.00 26.93 641 GLY A C 1
ATOM 2492 O O . GLY A 1 343 ? 76.692 15.982 30.085 1.00 28.32 641 GLY A O 1
ATOM 2493 N N . LYS A 1 344 ? 75.169 17.647 30.195 1.00 27.23 642 LYS A N 1
ATOM 2494 C CA . LYS A 1 344 ? 76.007 18.582 30.974 1.00 27.98 642 LYS A CA 1
ATOM 2495 C C . LYS A 1 344 ? 75.578 18.657 32.435 1.00 27.62 642 LYS A C 1
ATOM 2496 O O . LYS A 1 344 ? 76.328 19.133 33.289 1.00 28.29 642 LYS A O 1
ATOM 2502 N N . VAL A 1 345 ? 74.359 18.209 32.716 1.00 26.62 643 VAL A N 1
ATOM 2503 C CA . VAL A 1 345 ? 73.829 18.260 34.075 1.00 25.91 643 VAL A CA 1
ATOM 2504 C C . VAL A 1 345 ? 74.113 16.957 34.827 1.00 26.56 643 VAL A C 1
ATOM 2505 O O . VAL A 1 345 ? 73.615 15.894 34.446 1.00 26.38 643 VAL A O 1
ATOM 2509 N N . PRO A 1 346 ? 74.885 17.036 35.918 1.00 26.99 644 PRO A N 1
ATOM 2510 C CA . PRO A 1 346 ? 75.083 15.872 36.773 1.00 27.58 644 PRO A CA 1
ATOM 2511 C C . PRO A 1 346 ? 73.720 15.285 37.162 1.00 27.16 644 PRO A C 1
ATOM 2512 O O . PRO A 1 346 ? 72.809 16.048 37.509 1.00 27.29 644 PRO A O 1
ATOM 2516 N N . SER A 1 347 ? 73.585 13.959 37.094 1.00 27.04 645 SER A N 1
ATOM 2517 C CA . SER A 1 347 ? 72.305 13.278 37.366 1.00 26.89 645 SER A CA 1
ATOM 2518 C C . SER A 1 347 ? 71.643 13.713 38.662 1.00 26.48 645 SER A C 1
ATOM 2519 O O . SER A 1 347 ? 70.418 13.890 38.724 1.00 26.10 645 SER A O 1
ATOM 2522 N N . HIS A 1 348 ? 72.454 13.909 39.696 1.00 25.32 646 HIS A N 1
ATOM 2523 C CA . HIS A 1 348 ? 71.907 14.235 41.001 1.00 24.89 646 HIS A CA 1
ATOM 2524 C C . HIS A 1 348 ? 71.310 15.654 41.061 1.00 23.71 646 HIS A C 1
ATOM 2525 O O . HIS A 1 348 ? 70.618 15.991 42.024 1.00 23.69 646 HIS A O 1
ATOM 2532 N N . LEU A 1 349 ? 71.582 16.458 40.032 1.00 22.62 647 LEU A N 1
ATOM 2533 C CA . LEU A 1 349 ? 71.068 17.836 39.953 1.00 22.64 647 LEU A CA 1
ATOM 2534 C C . LEU A 1 349 ? 69.808 17.982 39.095 1.00 21.68 647 LEU A C 1
ATOM 2535 O O . LEU A 1 349 ? 69.231 19.066 39.029 1.00 20.60 647 LEU A O 1
ATOM 2540 N N . LEU A 1 350 ? 69.382 16.903 38.437 1.00 19.99 648 LEU A N 1
ATOM 2541 C CA . LEU A 1 350 ? 68.115 16.966 37.682 1.00 19.00 648 LEU A CA 1
ATOM 2542 C C . LEU A 1 350 ? 66.928 17.043 38.633 1.00 18.41 648 LEU A C 1
ATOM 2543 O O . LEU A 1 350 ? 66.960 16.484 39.743 1.00 19.49 648 LEU A O 1
ATOM 2548 N N . ARG A 1 351 ? 65.868 17.739 38.200 1.00 17.75 649 ARG A N 1
ATOM 2549 C CA . ARG A 1 351 ? 64.625 17.841 38.967 1.00 17.06 649 ARG A CA 1
ATOM 2550 C C . ARG A 1 351 ? 63.761 16.584 38.835 1.00 18.20 649 ARG A C 1
ATOM 2551 O O . ARG A 1 351 ? 62.993 16.273 39.750 1.00 19.13 649 ARG A O 1
ATOM 2559 N N . SER A 1 352 ? 63.916 15.874 37.711 1.00 18.48 650 SER A N 1
ATOM 2560 C CA . SER A 1 352 ? 63.297 14.560 37.460 1.00 18.84 650 SER A CA 1
ATOM 2561 C C . SER A 1 352 ? 64.352 13.577 36.944 1.00 18.84 650 SER A C 1
ATOM 2562 O O . SER A 1 352 ? 65.162 13.912 36.088 1.00 18.32 650 SER A O 1
ATOM 2565 N N . LYS A 1 353 ? 64.296 12.343 37.427 1.00 19.28 651 LYS A N 1
ATOM 2566 C CA . LYS A 1 353 ? 65.189 11.299 36.926 1.00 20.28 651 LYS A CA 1
ATOM 2567 C C . LYS A 1 353 ? 64.898 10.965 35.453 1.00 19.90 651 LYS A C 1
ATOM 2568 O O . LYS A 1 353 ? 63.742 10.752 35.083 1.00 20.32 651 LYS A O 1
ATOM 2574 N N . ILE A 1 354 ? 65.947 10.926 34.632 1.00 20.55 652 ILE A N 1
ATOM 2575 C CA . ILE A 1 354 ? 65.856 10.444 33.246 1.00 21.63 652 ILE A CA 1
ATOM 2576 C C . ILE A 1 354 ? 67.243 9.995 32.794 1.00 22.31 652 ILE A C 1
ATOM 2577 O O . ILE A 1 354 ? 68.084 10.792 32.394 1.00 21.42 652 ILE A O 1
ATOM 2582 N N . THR A 1 355 ? 67.469 8.696 32.903 1.00 23.40 653 THR A N 1
ATOM 2583 C CA . THR A 1 355 ? 68.821 8.135 32.771 1.00 25.06 653 THR A CA 1
ATOM 2584 C C . THR A 1 355 ? 69.324 8.100 31.322 1.00 25.23 653 THR A C 1
ATOM 2585 O O . THR A 1 355 ? 70.430 8.561 31.025 1.00 25.52 653 THR A O 1
ATOM 2589 N N . LYS A 1 356 ? 68.503 7.561 30.426 1.00 25.04 654 LYS A N 1
ATOM 2590 C CA . LYS A 1 356 ? 68.885 7.404 29.034 1.00 24.97 654 LYS A CA 1
ATOM 2591 C C . LYS A 1 356 ? 67.745 7.914 28.152 1.00 24.15 654 LYS A C 1
ATOM 2592 O O . LYS A 1 356 ? 66.944 7.122 27.624 1.00 24.29 654 LYS A O 1
ATOM 2598 N N . PRO A 1 357 ? 67.655 9.236 28.006 1.00 23.22 655 PRO A N 1
ATOM 2599 C CA . PRO A 1 357 ? 66.586 9.820 27.171 1.00 22.55 655 PRO A CA 1
ATOM 2600 C C . PRO A 1 357 ? 66.672 9.265 25.747 1.00 21.36 655 PRO A C 1
ATOM 2601 O O . PRO A 1 357 ? 67.763 9.156 25.189 1.00 22.25 655 PRO A O 1
ATOM 2605 N N . ASN A 1 358 ? 65.519 8.881 25.193 1.00 21.00 656 ASN A N 1
ATOM 2606 C CA . ASN A 1 358 ? 65.432 8.334 23.854 1.00 20.57 656 ASN A CA 1
ATOM 2607 C C . ASN A 1 358 ? 64.293 8.983 23.068 1.00 20.28 656 ASN A C 1
ATOM 2608 O O . ASN A 1 358 ? 64.509 10.017 22.398 1.00 19.11 656 ASN A O 1
ATOM 2613 N N . VAL A 1 359 ? 63.101 8.386 23.163 1.00 18.76 657 VAL A N 1
ATOM 2614 C CA . VAL A 1 359 ? 61.931 8.869 22.405 1.00 18.85 657 VAL A CA 1
ATOM 2615 C C . VAL A 1 359 ? 61.426 10.170 23.047 1.00 18.23 657 VAL A C 1
ATOM 2616 O O . VAL A 1 359 ? 61.304 10.255 24.263 1.00 18.51 657 VAL A O 1
ATOM 2620 N N . TYR A 1 360 ? 61.207 11.184 22.212 1.00 16.99 658 TYR A N 1
ATOM 2621 C CA . TYR A 1 360 ? 60.748 12.522 22.661 1.00 16.77 658 TYR A CA 1
ATOM 2622 C C . TYR A 1 360 ? 59.554 12.438 23.611 1.00 15.83 658 TYR A C 1
ATOM 2623 O O . TYR A 1 360 ? 59.571 13.022 24.713 1.00 14.30 658 TYR A O 1
ATOM 2632 N N . HIS A 1 361 ? 58.506 11.736 23.185 1.00 16.61 659 HIS A N 1
ATOM 2633 C CA . HIS A 1 361 ? 57.322 11.514 24.018 1.00 17.94 659 HIS A CA 1
ATOM 2634 C C . HIS A 1 361 ? 57.648 11.014 25.426 1.00 18.19 659 HIS A C 1
ATOM 2635 O O . HIS A 1 361 ? 57.118 11.535 26.433 1.00 17.70 659 HIS A O 1
ATOM 2642 N N . GLU A 1 362 ? 58.501 9.991 25.500 1.00 17.83 660 GLU A N 1
ATOM 2643 C CA . GLU A 1 362 ? 58.847 9.394 26.791 1.00 1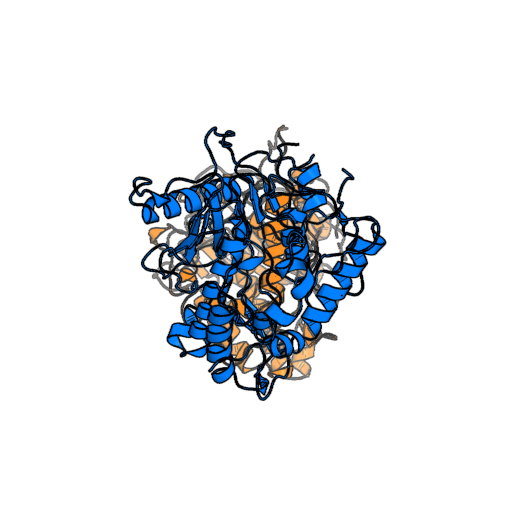8.52 660 GLU A CA 1
ATOM 2644 C C . GLU A 1 362 ? 59.655 10.369 27.660 1.00 17.56 660 GLU A C 1
ATOM 2645 O O . GLU A 1 362 ? 59.466 10.425 28.893 1.00 17.44 660 GLU A O 1
ATOM 2651 N N . SER A 1 363 ? 60.507 11.177 27.021 1.00 17.38 661 SER A N 1
ATOM 2652 C CA . SER A 1 363 ? 61.266 12.175 27.769 1.00 17.52 661 SER A CA 1
ATOM 2653 C C . SER A 1 363 ? 60.355 13.226 28.393 1.00 17.34 661 SER A C 1
ATOM 2654 O O . SER A 1 363 ? 60.559 13.622 29.548 1.00 16.78 661 SER A O 1
ATOM 2657 N N . LYS A 1 364 ? 59.328 13.652 27.649 1.00 15.88 662 LYS A N 1
ATOM 2658 C CA . LYS A 1 364 ? 58.337 14.562 28.212 1.00 16.21 662 LYS A CA 1
ATOM 2659 C C . LYS A 1 364 ? 57.620 13.934 29.424 1.00 14.97 662 LYS A C 1
ATOM 2660 O O . LYS A 1 364 ? 57.365 14.611 30.408 1.00 15.80 662 LYS A O 1
ATOM 2666 N N . LEU A 1 365 ? 57.281 12.644 29.336 1.00 15.46 663 LEU A N 1
ATOM 2667 C CA . LEU A 1 365 ? 56.585 11.972 30.430 1.00 16.97 663 LEU A CA 1
ATOM 2668 C C . LEU A 1 365 ? 57.437 11.847 31.698 1.00 16.47 663 LEU A C 1
ATOM 2669 O O . LEU A 1 365 ? 56.902 11.754 32.809 1.00 18.76 663 LEU A O 1
ATOM 2674 N N . ALA A 1 366 ? 58.760 11.885 31.537 1.00 16.88 664 ALA A N 1
ATOM 2675 C CA . ALA A 1 366 ? 59.665 11.882 32.707 1.00 17.13 664 ALA A CA 1
ATOM 2676 C C . ALA A 1 366 ? 59.524 13.111 33.576 1.00 16.90 664 ALA A C 1
ATOM 2677 O O . ALA A 1 366 ? 59.882 13.070 34.758 1.00 17.11 664 ALA A O 1
ATOM 2679 N N . ALA A 1 367 ? 59.027 14.216 32.993 1.00 16.51 665 ALA A N 1
ATOM 2680 C CA . ALA A 1 367 ? 58.699 15.422 33.765 1.00 16.21 665 ALA A CA 1
ATOM 2681 C C . ALA A 1 367 ? 57.396 15.191 34.564 1.00 16.42 665 ALA A C 1
ATOM 2682 O O . ALA A 1 367 ? 56.345 15.737 34.250 1.00 15.25 665 ALA A O 1
ATOM 2684 N N . LYS A 1 368 ? 57.500 14.359 35.608 1.00 16.76 666 LYS A N 1
ATOM 2685 C CA . LYS A 1 368 ? 56.307 13.837 36.270 1.00 17.36 666 LYS A CA 1
ATOM 2686 C C . LYS A 1 368 ? 55.452 14.920 36.901 1.00 16.43 666 LYS A C 1
ATOM 2687 O O . LYS A 1 368 ? 54.225 14.919 36.717 1.00 16.05 666 LYS A O 1
ATOM 2693 N N . GLU A 1 369 ? 56.074 15.858 37.624 1.00 15.41 667 GLU A N 1
ATOM 2694 C CA . GLU A 1 369 ? 55.290 16.933 38.246 1.00 16.41 667 GLU A CA 1
ATOM 2695 C C . GLU A 1 369 ? 54.603 17.851 37.218 1.00 14.76 667 GLU A C 1
ATOM 2696 O O . GLU A 1 369 ? 53.452 18.239 37.401 1.00 14.46 667 GLU A O 1
ATOM 2702 N N . TYR A 1 370 ? 55.272 18.141 36.109 1.00 14.39 668 TYR A N 1
ATOM 2703 C CA . TYR A 1 370 ? 54.641 18.931 35.053 1.00 14.11 668 TYR A CA 1
ATOM 2704 C C . TYR A 1 370 ? 53.426 18.186 34.472 1.00 14.27 668 TYR A C 1
ATOM 2705 O O . TYR A 1 370 ? 52.365 18.780 34.256 1.00 14.59 668 TYR A O 1
ATOM 2714 N N . GLN A 1 371 ? 53.582 16.890 34.219 1.00 14.25 669 GLN A N 1
ATOM 2715 C CA . GLN A 1 371 ? 52.449 16.104 33.696 1.00 15.11 669 GLN A CA 1
ATOM 2716 C C . GLN A 1 371 ? 51.241 16.131 34.659 1.00 15.02 669 GLN A C 1
ATOM 2717 O O . GLN A 1 371 ? 50.076 16.230 34.234 1.00 14.68 669 GLN A O 1
ATOM 2723 N N . ALA A 1 372 ? 51.537 16.061 35.954 1.00 14.00 670 ALA A N 1
ATOM 2724 C CA . ALA A 1 372 ? 50.506 16.115 36.982 1.00 14.88 670 ALA A CA 1
ATOM 2725 C C . ALA A 1 372 ? 49.834 17.498 36.919 1.00 14.87 670 ALA A C 1
ATOM 2726 O O . ALA A 1 372 ? 48.604 17.606 36.954 1.00 14.90 670 ALA A O 1
ATOM 2728 N N . ALA A 1 373 ? 50.643 18.556 36.765 1.00 14.60 671 ALA A N 1
ATOM 2729 C CA . ALA A 1 373 ? 50.077 19.907 36.676 1.00 14.83 671 ALA A CA 1
ATOM 2730 C C . ALA A 1 373 ? 49.165 20.020 35.444 1.00 13.78 671 ALA A C 1
ATOM 2731 O O . ALA A 1 373 ? 48.051 20.564 35.519 1.00 14.16 671 ALA A O 1
ATOM 2733 N N . LYS A 1 374 ? 49.620 19.475 34.329 1.00 13.46 672 LYS A N 1
ATOM 2734 C CA . LYS A 1 374 ? 48.828 19.486 33.101 1.00 13.66 672 LYS A CA 1
ATOM 2735 C C . LYS A 1 374 ? 47.504 18.760 33.311 1.00 13.82 672 LYS A C 1
ATOM 2736 O O . LYS A 1 374 ? 46.458 19.229 32.857 1.00 13.30 672 LYS A O 1
ATOM 2742 N N . ALA A 1 375 ? 47.535 17.658 34.061 1.00 12.81 673 ALA A N 1
ATOM 2743 C CA . ALA A 1 375 ? 46.299 16.886 34.345 1.00 14.48 673 ALA A CA 1
ATOM 2744 C C . ALA A 1 375 ? 45.326 17.684 35.212 1.00 14.31 673 ALA A C 1
ATOM 2745 O O . ALA A 1 375 ? 44.119 17.641 34.976 1.00 14.39 673 ALA A O 1
ATOM 2747 N N . ARG A 1 376 ? 45.855 18.417 36.203 1.00 14.77 674 ARG A N 1
ATOM 2748 C CA . ARG A 1 376 ? 45.031 19.303 37.033 1.00 14.62 674 ARG A CA 1
ATOM 2749 C C . ARG A 1 376 ? 44.397 20.408 36.179 1.00 14.15 674 ARG A C 1
ATOM 2750 O O . ARG A 1 376 ? 43.237 20.761 36.353 1.00 13.78 674 ARG A O 1
ATOM 2758 N N . LEU A 1 377 ? 45.156 20.913 35.208 1.00 12.86 675 LEU A N 1
ATOM 2759 C CA . LEU A 1 377 ? 44.641 21.936 34.290 1.00 12.32 675 LEU A CA 1
ATOM 2760 C C . LEU A 1 377 ? 43.458 21.398 33.472 1.00 12.04 675 LEU A C 1
ATOM 2761 O O . LEU A 1 377 ? 42.416 22.056 33.336 1.00 12.80 675 LEU A O 1
ATOM 2766 N N . PHE A 1 378 ? 43.640 20.200 32.926 1.00 11.91 676 PHE A N 1
ATOM 2767 C CA . PHE A 1 378 ? 42.653 19.596 32.039 1.00 12.56 676 PHE A CA 1
ATOM 2768 C C . PHE A 1 378 ? 41.364 19.366 32.830 1.00 12.97 676 PHE A C 1
ATOM 2769 O O . PHE A 1 378 ? 40.277 19.675 32.346 1.00 12.49 676 PHE A O 1
ATOM 2777 N N . THR A 1 379 ? 41.526 18.884 34.050 1.00 13.81 677 THR A N 1
ATOM 2778 C CA . THR A 1 379 ? 40.401 18.626 34.954 1.00 14.48 677 THR A CA 1
ATOM 2779 C C . THR A 1 379 ? 39.694 19.939 35.274 1.00 14.25 677 THR A C 1
ATOM 2780 O O . THR A 1 379 ? 38.482 19.977 35.264 1.00 14.26 677 THR A O 1
ATOM 2784 N N . ALA A 1 380 ? 40.459 21.017 35.497 1.00 13.95 678 ALA A N 1
ATOM 2785 C CA . ALA A 1 380 ? 39.883 22.327 35.804 1.00 13.68 678 ALA A CA 1
ATOM 2786 C C . ALA A 1 380 ? 38.968 22.783 34.669 1.00 13.25 678 ALA A C 1
ATOM 2787 O O . ALA A 1 380 ? 37.826 23.185 34.911 1.00 13.64 678 ALA A O 1
ATOM 2789 N N . PHE A 1 381 ? 39.448 22.685 33.428 1.00 11.85 679 PHE A N 1
ATOM 2790 C CA . PHE A 1 381 ? 38.621 23.095 32.291 1.00 11.85 679 PHE A CA 1
ATOM 2791 C C . PHE A 1 381 ? 37.315 22.280 32.256 1.00 12.64 679 PHE A C 1
ATOM 2792 O O . PHE A 1 381 ? 36.235 22.841 32.073 1.00 12.70 679 PHE A O 1
ATOM 2800 N N . ILE A 1 382 ? 37.440 20.966 32.408 1.00 13.16 680 ILE A N 1
ATOM 2801 C CA . ILE A 1 382 ? 36.280 20.084 32.261 1.00 13.97 680 ILE A CA 1
ATOM 2802 C C . ILE A 1 382 ? 35.283 20.405 33.376 1.00 15.17 680 ILE A C 1
ATOM 2803 O O . ILE A 1 382 ? 34.087 20.579 33.124 1.00 15.74 680 ILE A O 1
ATOM 2808 N N . LYS A 1 383 ? 35.792 20.502 34.602 1.00 15.32 681 LYS A N 1
ATOM 2809 C CA . LYS A 1 383 ? 34.914 20.695 35.761 1.00 16.16 681 LYS A CA 1
ATOM 2810 C C . LYS A 1 383 ? 34.221 22.069 35.793 1.00 15.76 681 LYS A C 1
ATOM 2811 O O . LYS A 1 383 ? 33.108 22.202 36.308 1.00 16.20 681 LYS A O 1
ATOM 2817 N N . ALA A 1 384 ? 34.886 23.076 35.206 1.00 14.22 682 ALA A N 1
ATOM 2818 C CA . ALA A 1 384 ? 34.345 24.422 35.068 1.00 15.23 682 ALA A CA 1
ATOM 2819 C C . ALA A 1 384 ? 33.287 24.505 33.970 1.00 14.54 682 ALA A C 1
ATOM 2820 O O . ALA A 1 384 ? 32.643 25.543 33.839 1.00 15.24 682 ALA A O 1
ATOM 2822 N N . GLY A 1 385 ? 33.119 23.421 33.199 1.00 14.47 683 GLY A N 1
ATOM 2823 C CA . GLY A 1 385 ? 32.161 23.376 32.088 1.00 14.92 683 GLY A CA 1
ATOM 2824 C C . GLY A 1 385 ? 32.682 23.936 30.764 1.00 15.70 683 GLY A C 1
ATOM 2825 O O . GLY A 1 385 ? 31.900 24.158 29.814 1.00 15.16 683 GLY A O 1
ATOM 2826 N N . LEU A 1 386 ? 34.011 24.106 30.675 1.00 14.27 684 LEU A N 1
ATOM 2827 C CA . LEU A 1 386 ? 34.642 24.807 29.544 1.00 14.25 684 LEU A CA 1
ATOM 2828 C C . LEU A 1 386 ? 35.091 23.869 28.425 1.00 13.92 684 LEU A C 1
ATOM 2829 O O . LEU A 1 386 ? 35.640 24.317 27.424 1.00 15.18 684 LEU A O 1
ATOM 2834 N N . GLY A 1 387 ? 34.804 22.576 28.585 1.00 14.11 685 GLY A N 1
ATOM 2835 C CA . GLY A 1 387 ? 35.221 21.577 27.603 1.00 14.24 685 GLY A CA 1
ATOM 2836 C C . GLY A 1 387 ? 36.518 20.897 27.936 1.00 14.89 685 GLY A C 1
ATOM 2837 O O . GLY A 1 387 ? 37.158 21.199 28.959 1.00 15.00 685 GLY A O 1
ATOM 2838 N N . ALA A 1 388 ? 36.916 19.999 27.037 1.00 15.09 686 ALA A N 1
ATOM 2839 C CA . ALA A 1 388 ? 38.108 19.206 27.191 1.00 15.32 686 ALA A CA 1
ATOM 2840 C C . ALA A 1 388 ? 39.190 19.660 26.226 1.00 14.90 686 ALA A C 1
ATOM 2841 O O . ALA A 1 388 ? 38.939 19.874 25.025 1.00 14.79 686 ALA A O 1
ATOM 2843 N N . TRP A 1 389 ? 40.401 19.771 26.764 1.00 14.17 687 TRP A N 1
ATOM 2844 C CA . TRP A 1 389 ? 41.589 20.111 25.939 1.00 13.39 687 TRP A CA 1
ATOM 2845 C C . TRP A 1 389 ? 41.713 19.136 24.764 1.00 13.72 687 TRP A C 1
ATOM 2846 O O . TRP A 1 389 ? 41.556 17.922 24.939 1.00 14.59 687 TRP A O 1
ATOM 2857 N N . VAL A 1 390 ? 41.981 19.659 23.564 1.00 13.12 688 VAL A N 1
ATOM 2858 C CA . VAL A 1 390 ? 42.134 18.818 22.370 1.00 13.39 688 VAL A CA 1
ATOM 2859 C C . VAL A 1 390 ? 43.607 18.652 22.053 1.00 13.86 688 VAL A C 1
ATOM 2860 O O . VAL A 1 390 ? 44.271 19.636 21.690 1.00 13.85 688 VAL A O 1
ATOM 2864 N N . GLU A 1 391 ? 44.106 17.428 22.229 1.00 13.76 689 GLU A N 1
ATOM 2865 C CA . GLU A 1 391 ? 45.514 17.092 22.025 1.00 14.79 689 GLU A CA 1
ATOM 2866 C C . GLU A 1 391 ? 45.797 16.676 20.572 1.00 15.45 689 GLU A C 1
ATOM 2867 O O . GLU A 1 391 ? 44.874 16.333 19.810 1.00 14.23 689 GLU A O 1
ATOM 2873 N N . LYS A 1 392 ? 47.072 16.750 20.181 1.00 15.67 690 LYS A N 1
ATOM 2874 C CA . LYS A 1 392 ? 47.517 16.230 18.882 1.00 17.01 690 LYS A CA 1
ATOM 2875 C C . LYS A 1 392 ? 47.533 14.701 18.891 1.00 18.63 690 LYS A C 1
ATOM 2876 O O . LYS A 1 392 ? 47.638 14.085 19.964 1.00 19.31 690 LYS A O 1
ATOM 2882 N N . PRO A 1 393 ? 47.491 14.071 17.717 1.00 19.58 691 PRO A N 1
ATOM 2883 C CA . PRO A 1 393 ? 47.822 12.627 17.643 1.00 21.16 691 PRO A CA 1
ATOM 2884 C C . PRO A 1 393 ? 49.215 12.347 18.277 1.00 21.28 691 PRO A C 1
ATOM 2885 O O . PRO A 1 393 ? 50.137 13.109 18.052 1.00 21.52 691 PRO A O 1
ATOM 2889 N N . THR A 1 394 ? 49.353 11.272 19.062 1.00 24.28 692 THR A N 1
ATOM 2890 C CA . THR A 1 394 ? 50.630 10.948 19.756 1.00 25.01 692 THR A CA 1
ATOM 2891 C C . THR A 1 394 ? 51.844 10.766 18.838 1.00 24.74 692 THR A C 1
ATOM 2892 O O . THR A 1 394 ? 53.019 10.972 19.233 1.00 22.33 692 THR A O 1
ATOM 2896 N N . GLU A 1 395 ? 51.566 10.344 17.609 1.00 23.65 693 GLU A N 1
ATOM 2897 C CA . GLU A 1 395 ? 52.625 10.114 16.657 1.00 23.26 693 GLU A CA 1
ATOM 2898 C C . GLU A 1 395 ? 53.534 11.336 16.430 1.00 22.81 693 GLU A C 1
ATOM 2899 O O . GLU A 1 395 ? 54.686 11.176 16.038 1.00 23.09 693 GLU A O 1
ATOM 2905 N N . GLN A 1 396 ? 53.043 12.559 16.695 1.00 21.69 694 GLN A N 1
ATOM 2906 C CA . GLN A 1 396 ? 53.883 13.748 16.534 1.00 22.56 694 GLN A CA 1
ATOM 2907 C C . GLN A 1 396 ? 55.158 13.616 17.347 1.00 19.85 694 GLN A C 1
ATOM 2908 O O . GLN A 1 396 ? 56.188 14.136 16.965 1.00 20.00 694 GLN A O 1
ATOM 2914 N N . ASP A 1 397 ? 55.055 12.943 18.494 1.00 20.16 695 ASP A N 1
ATOM 2915 C CA . ASP A 1 397 ? 56.136 12.969 19.487 1.00 18.35 695 ASP A CA 1
ATOM 2916 C C . ASP A 1 397 ? 56.909 11.652 19.575 1.00 18.93 695 ASP A C 1
ATOM 2917 O O . ASP A 1 397 ? 57.802 11.506 20.410 1.00 17.11 695 ASP A O 1
ATOM 2922 N N . GLN A 1 398 ? 56.552 10.693 18.719 1.00 19.17 696 GLN A N 1
ATOM 2923 C CA . GLN A 1 398 ? 57.194 9.375 18.743 1.00 20.38 696 GLN A CA 1
ATOM 2924 C C . GLN A 1 398 ? 58.423 9.348 17.831 1.00 20.83 696 GLN A C 1
ATOM 2925 O O . GLN A 1 398 ? 58.471 8.614 16.837 1.00 21.88 696 GLN A O 1
ATOM 2931 N N . PHE A 1 399 ? 59.425 10.150 18.165 1.00 20.07 697 PHE A N 1
ATOM 2932 C CA . PHE A 1 399 ? 60.677 10.125 17.417 1.00 20.21 697 PHE A CA 1
ATOM 2933 C C . PHE A 1 399 ? 61.853 10.249 18.370 1.00 20.93 697 PHE A C 1
ATOM 2934 O O . PHE A 1 399 ? 61.666 10.658 19.524 1.00 20.67 697 PHE A O 1
ATOM 2942 N N . SER A 1 400 ? 63.043 9.874 17.889 1.00 22.05 698 SER A N 1
ATOM 2943 C CA . SER A 1 400 ? 64.293 10.006 18.646 1.00 24.09 698 SER A CA 1
ATOM 2944 C C . SER A 1 400 ? 65.278 10.831 17.836 1.00 24.97 698 SER A C 1
ATOM 2945 O O . SER A 1 400 ? 65.085 11.000 16.639 1.00 24.90 698 SER A O 1
ATOM 2948 N N . LEU A 1 401 ? 66.331 11.344 18.471 1.00 26.27 699 LEU A N 1
ATOM 2949 C CA . LEU A 1 401 ? 67.411 11.997 17.733 1.00 28.60 699 LEU A CA 1
ATOM 2950 C C . LEU A 1 401 ? 68.306 10.924 17.098 1.00 30.30 699 LEU A C 1
ATOM 2951 O O . LEU A 1 401 ? 68.468 9.841 17.663 1.00 31.15 699 LEU A O 1
ATOM 2956 N N . THR A 1 402 ? 68.883 11.221 15.936 1.00 32.97 700 THR A N 1
ATOM 2957 C CA . THR A 1 402 ? 69.802 10.278 15.279 1.00 35.18 700 THR A CA 1
ATOM 2958 C C . THR A 1 402 ? 71.072 10.110 16.115 1.00 35.89 700 THR A C 1
ATOM 2959 O O . THR A 1 402 ? 71.606 11.086 16.658 1.00 36.77 700 THR A O 1
ATOM 2963 N N . SER B 1 8 ? 44.907 65.074 66.561 1.00 31.66 306 SER B N 1
ATOM 2964 C CA . SER B 1 8 ? 46.090 64.902 65.655 1.00 31.23 306 SER B CA 1
ATOM 2965 C C . SER B 1 8 ? 47.401 64.830 66.443 1.00 31.07 306 SER B C 1
ATOM 2966 O O . SER B 1 8 ? 48.391 64.311 65.954 1.00 30.28 306 SER B O 1
ATOM 2969 N N . ARG B 1 9 ? 47.402 65.352 67.665 1.00 31.12 307 ARG B N 1
ATOM 2970 C CA . ARG B 1 9 ? 48.620 65.398 68.471 1.00 31.17 307 ARG B CA 1
ATOM 2971 C C . ARG B 1 9 ? 48.721 64.222 69.452 1.00 30.44 307 ARG B C 1
ATOM 2972 O O . ARG B 1 9 ? 49.746 64.049 70.129 1.00 30.51 307 ARG B O 1
ATOM 2980 N N . GLN B 1 10 ? 47.659 63.413 69.502 1.00 29.30 308 GLN B N 1
ATOM 2981 C CA . GLN B 1 10 ? 47.572 62.251 70.383 1.00 28.83 308 GLN B CA 1
ATOM 2982 C C . GLN B 1 10 ? 48.451 61.110 69.861 1.00 27.10 308 GLN B C 1
ATOM 2983 O O . GLN B 1 10 ? 48.533 60.934 68.650 1.00 25.98 308 GLN B O 1
ATOM 2989 N N . PRO B 1 11 ? 49.105 60.359 70.756 1.00 26.47 309 PRO B N 1
ATOM 2990 C CA . PRO B 1 11 ? 49.848 59.158 70.341 1.00 25.85 309 PRO B CA 1
ATOM 2991 C C . PRO B 1 11 ? 48.902 58.112 69.775 1.00 25.78 309 PRO B C 1
ATOM 2992 O O . PRO B 1 11 ? 47.702 58.089 70.116 1.00 25.15 309 PRO B O 1
ATOM 2996 N N . ILE B 1 12 ? 49.430 57.274 68.900 1.00 24.94 310 ILE B N 1
ATOM 2997 C CA . ILE B 1 12 ? 48.658 56.167 68.345 1.00 24.92 310 ILE B CA 1
ATOM 2998 C C . ILE B 1 12 ? 49.372 54.940 68.857 1.00 25.79 310 ILE B C 1
ATOM 2999 O O . ILE B 1 12 ? 50.441 54.594 68.358 1.00 24.49 310 ILE B O 1
ATOM 3004 N N . PRO B 1 13 ? 48.813 54.306 69.887 1.00 27.00 311 PRO B N 1
ATOM 3005 C CA . PRO B 1 13 ? 49.445 53.117 70.475 1.00 27.81 311 PRO B CA 1
ATOM 3006 C C . PRO B 1 13 ? 49.622 51.979 69.472 1.00 28.32 311 PRO B C 1
ATOM 3007 O O . PRO B 1 13 ? 48.907 51.911 68.466 1.00 28.68 311 PRO B O 1
ATOM 3011 N N . SER B 1 14 ? 50.606 51.120 69.728 1.00 29.06 312 SER B N 1
ATOM 3012 C CA . SER B 1 14 ? 50.823 49.926 68.910 1.00 30.21 312 SER B CA 1
ATOM 3013 C C . SER B 1 14 ? 49.720 48.902 69.176 1.00 30.67 312 SER B C 1
ATOM 3014 O O . SER B 1 14 ? 48.944 49.073 70.113 1.00 31.27 312 SER B O 1
ATOM 3017 N N . LEU B 1 19 ? 55.752 46.695 77.931 1.00 38.76 317 LEU B N 1
ATOM 3018 C CA . LEU B 1 19 ? 54.745 47.726 77.668 1.00 38.41 317 LEU B CA 1
ATOM 3019 C C . LEU B 1 19 ? 54.801 48.911 78.632 1.00 37.46 317 LEU B C 1
ATOM 3020 O O . LEU B 1 19 ? 55.028 48.759 79.844 1.00 37.80 317 LEU B O 1
ATOM 3025 N N . HIS B 1 20 ? 54.586 50.093 78.057 1.00 35.78 318 HIS B N 1
ATOM 3026 C CA . HIS B 1 20 ? 54.840 51.372 78.717 1.00 34.09 318 HIS B CA 1
ATOM 3027 C C . HIS B 1 20 ? 53.693 52.342 78.455 1.00 32.98 318 HIS B C 1
ATOM 3028 O O . HIS B 1 20 ? 52.991 52.220 77.444 1.00 32.54 318 HIS B O 1
ATOM 3035 N N . LEU B 1 21 ? 53.502 53.304 79.353 1.00 31.06 319 LEU B N 1
ATOM 3036 C CA . LEU B 1 21 ? 52.608 54.426 79.054 1.00 30.35 319 LEU B CA 1
ATOM 3037 C C . LEU B 1 21 ? 53.227 55.237 77.906 1.00 29.01 319 LEU B C 1
ATOM 3038 O O . LEU B 1 21 ? 54.379 55.679 78.017 1.00 28.06 319 LEU B O 1
ATOM 3043 N N . PRO B 1 22 ? 52.485 55.395 76.805 1.00 28.20 320 PRO B N 1
ATOM 3044 C CA . PRO B 1 22 ? 53.017 56.039 75.590 1.00 26.61 320 PRO B CA 1
ATOM 3045 C C . PRO B 1 22 ? 53.715 57.385 75.807 1.00 25.85 320 PRO B C 1
ATOM 3046 O O . PRO B 1 22 ? 54.857 57.536 75.355 1.00 24.92 320 PRO B O 1
ATOM 3050 N N . GLN B 1 23 ? 53.064 58.351 76.469 1.00 24.96 321 GLN B N 1
ATOM 3051 C CA . GLN B 1 23 ? 53.647 59.699 76.568 1.00 24.52 321 GLN B CA 1
ATOM 3052 C C . GLN B 1 23 ? 54.883 59.729 77.470 1.00 23.94 321 GLN B C 1
ATOM 3053 O O . GLN B 1 23 ? 55.843 60.485 77.223 1.00 23.98 321 GLN B O 1
ATOM 3059 N N . VAL B 1 24 ? 54.848 58.889 78.502 1.00 23.15 322 VAL B N 1
ATOM 3060 C CA . VAL B 1 24 ? 55.951 58.718 79.452 1.00 22.76 322 VAL B CA 1
ATOM 3061 C C . VAL B 1 24 ? 57.182 58.139 78.748 1.00 21.71 322 VAL B C 1
ATOM 3062 O O . VAL B 1 24 ? 58.304 58.636 78.907 1.00 20.39 322 VAL B O 1
ATOM 3066 N N . LEU B 1 25 ? 56.950 57.096 77.949 1.00 20.79 323 LEU B N 1
ATOM 3067 C CA . LEU B 1 25 ? 58.023 56.496 77.146 1.00 19.98 323 LEU B CA 1
ATOM 3068 C C . LEU B 1 25 ? 58.562 57.497 76.124 1.00 18.78 323 LEU B C 1
ATOM 3069 O O . LEU B 1 25 ? 59.788 57.608 75.957 1.00 17.57 323 LEU B O 1
ATOM 3074 N N . ALA B 1 26 ? 57.651 58.191 75.425 1.00 17.17 324 ALA B N 1
ATOM 3075 C CA . ALA B 1 26 ? 58.039 59.182 74.403 1.00 17.23 324 ALA B CA 1
ATOM 3076 C C . ALA B 1 26 ? 58.924 60.268 75.009 1.00 16.95 324 ALA B C 1
ATOM 3077 O O . ALA B 1 26 ? 59.994 60.594 74.486 1.00 15.93 324 ALA B O 1
ATOM 3079 N N . ASP B 1 27 ? 58.494 60.809 76.139 1.00 17.94 325 ASP B N 1
ATOM 3080 C CA . ASP B 1 27 ? 59.301 61.839 76.816 1.00 18.51 325 ASP B CA 1
ATOM 3081 C C . ASP B 1 27 ? 60.644 61.329 77.325 1.00 17.88 325 ASP B C 1
ATOM 3082 O O . ASP B 1 27 ? 61.645 62.036 77.229 1.00 17.38 325 ASP B O 1
ATOM 3087 N N . ALA B 1 28 ? 60.659 60.117 77.882 1.00 17.59 326 ALA B N 1
ATOM 3088 C CA . ALA B 1 28 ? 61.885 59.509 78.401 1.00 17.88 326 ALA B CA 1
ATOM 3089 C C . ALA B 1 28 ? 62.894 59.240 77.287 1.00 17.69 326 ALA B C 1
ATOM 3090 O O . ALA B 1 28 ? 64.082 59.559 77.407 1.00 16.92 326 ALA B O 1
ATOM 3092 N N . VAL B 1 29 ? 62.411 58.662 76.190 1.00 16.06 327 VAL B N 1
ATOM 3093 C CA . VAL B 1 29 ? 63.269 58.414 75.045 1.00 15.78 327 VAL B CA 1
ATOM 3094 C C . VAL B 1 29 ? 63.930 59.712 74.519 1.00 15.66 327 VAL B C 1
ATOM 3095 O O . VAL B 1 29 ? 65.157 59.743 74.321 1.00 15.34 327 VAL B O 1
ATOM 3099 N N . SER B 1 30 ? 63.135 60.772 74.331 1.00 15.67 328 SER B N 1
ATOM 3100 C CA . SER B 1 30 ? 63.659 62.042 73.801 1.00 16.45 328 SER B CA 1
ATOM 3101 C C . SER B 1 30 ? 64.649 62.691 74.774 1.00 16.21 328 SER B C 1
ATOM 3102 O O . SER B 1 30 ? 65.681 63.204 74.356 1.00 16.60 328 SER B O 1
ATOM 3105 N N . ARG B 1 31 ? 64.338 62.603 76.075 1.00 16.09 329 ARG B N 1
ATOM 3106 C CA . ARG B 1 31 ? 65.201 63.124 77.129 1.00 17.53 329 ARG B CA 1
ATOM 3107 C C . ARG B 1 31 ? 66.536 62.391 77.120 1.00 15.64 329 ARG B C 1
ATOM 3108 O O . ARG B 1 31 ? 67.609 63.007 77.261 1.00 15.10 329 ARG B O 1
ATOM 3116 N N . LEU B 1 32 ? 66.475 61.061 77.020 1.00 13.98 330 LEU B N 1
ATOM 3117 C CA . LEU B 1 32 ? 67.697 60.235 77.064 1.00 14.53 330 LEU B CA 1
ATOM 3118 C C . LEU B 1 32 ? 68.625 60.486 75.859 1.00 13.71 330 LEU B C 1
ATOM 3119 O O . LEU B 1 32 ? 69.862 60.609 75.999 1.00 13.86 330 LEU B O 1
ATOM 3124 N N . VAL B 1 33 ? 68.039 60.604 74.661 1.00 13.07 331 VAL B N 1
ATOM 3125 C CA . VAL B 1 33 ? 68.826 60.836 73.468 1.00 13.18 331 VAL B CA 1
ATOM 3126 C C . VAL B 1 33 ? 69.499 62.213 73.556 1.00 13.73 331 VAL B C 1
ATOM 3127 O O . VAL B 1 33 ? 70.704 62.320 73.327 1.00 13.92 331 VAL B O 1
ATOM 3131 N N . LEU B 1 34 ? 68.717 63.228 73.902 1.00 14.06 332 LEU B N 1
ATOM 3132 C CA . LEU B 1 34 ? 69.274 64.581 74.099 1.00 14.38 332 LEU B CA 1
ATOM 3133 C C . LEU B 1 34 ? 70.396 64.604 75.176 1.00 14.36 332 LEU B C 1
ATOM 3134 O O . LEU B 1 34 ? 71.473 65.171 74.951 1.00 15.22 332 LEU B O 1
ATOM 3139 N N . GLY B 1 35 ? 70.153 63.987 76.335 1.00 15.29 333 GLY B N 1
ATOM 3140 C CA . GLY B 1 35 ? 71.191 63.892 77.415 1.00 15.84 333 GLY B CA 1
ATOM 3141 C C . GLY B 1 35 ? 72.483 63.285 76.906 1.00 15.86 333 GLY B C 1
ATOM 3142 O O . GLY B 1 35 ? 73.581 63.796 77.141 1.00 14.68 333 GLY B O 1
ATOM 3143 N N . LYS B 1 36 ? 72.365 62.190 76.151 1.00 14.72 334 LYS B N 1
ATOM 3144 C CA . LYS B 1 36 ? 73.548 61.514 75.650 1.00 15.31 334 LYS B CA 1
ATOM 3145 C C . LYS B 1 36 ? 74.297 62.405 74.652 1.00 14.47 334 LYS B C 1
ATOM 3146 O O . LYS B 1 36 ? 75.535 62.500 74.666 1.00 14.90 334 LYS B O 1
ATOM 3152 N N . PHE B 1 37 ? 73.538 63.070 73.774 1.00 14.68 335 PHE B N 1
ATOM 3153 C CA . PHE B 1 37 ? 74.114 64.016 72.837 1.00 14.51 335 PHE B CA 1
ATOM 3154 C C . PHE B 1 37 ? 74.887 65.112 73.588 1.00 14.60 335 PHE B C 1
ATOM 3155 O O . PHE B 1 37 ? 76.009 65.438 73.219 1.00 13.92 335 PHE B O 1
ATOM 3163 N N . GLY B 1 38 ? 74.287 65.628 74.655 1.00 14.96 336 GLY B N 1
ATOM 3164 C CA . GLY B 1 38 ? 74.980 66.609 75.510 1.00 16.48 336 GLY B CA 1
ATOM 3165 C C . GLY B 1 38 ? 76.274 66.050 76.051 1.00 17.00 336 GLY B C 1
ATOM 3166 O O . GLY B 1 38 ? 77.302 66.727 76.007 1.00 18.17 336 GLY B O 1
ATOM 3167 N N . ASP B 1 39 ? 76.237 64.801 76.526 1.00 17.69 337 ASP B N 1
ATOM 3168 C CA . ASP B 1 39 ? 77.433 64.129 77.070 1.00 19.77 337 ASP B CA 1
ATOM 3169 C C . ASP B 1 39 ? 78.559 63.950 76.058 1.00 19.40 337 ASP B C 1
ATOM 3170 O O . ASP B 1 39 ? 79.740 63.984 76.416 1.00 21.10 337 ASP B O 1
ATOM 3175 N N . LEU B 1 40 ? 78.194 63.799 74.789 1.00 18.47 338 LEU B N 1
ATOM 3176 C CA . LEU B 1 40 ? 79.136 63.589 73.691 1.00 17.14 338 LEU B CA 1
ATOM 3177 C C . LEU B 1 40 ? 79.681 64.879 73.080 1.00 16.40 338 LEU B C 1
ATOM 3178 O O . LEU B 1 40 ? 80.529 64.853 72.190 1.00 17.63 338 LEU B O 1
ATOM 3183 N N . THR B 1 41 ? 79.170 66.016 73.539 1.00 15.50 339 THR B N 1
ATOM 3184 C CA . THR B 1 41 ? 79.494 67.288 72.907 1.00 15.64 339 THR B CA 1
ATOM 3185 C C . THR B 1 41 ? 79.861 68.345 73.946 1.00 15.90 339 THR B C 1
ATOM 3186 O O . THR B 1 41 ? 79.740 69.547 73.672 1.00 16.02 339 THR B O 1
ATOM 3190 N N . ASP B 1 42 ? 80.294 67.885 75.116 1.00 16.08 340 ASP B N 1
ATOM 3191 C CA . ASP B 1 42 ? 80.720 68.804 76.188 1.00 15.86 340 ASP B CA 1
ATOM 3192 C C . ASP B 1 42 ? 79.596 69.790 76.526 1.00 15.66 340 ASP B C 1
ATOM 3193 O O . ASP B 1 42 ? 79.766 71.021 76.434 1.00 15.29 340 ASP B O 1
ATOM 3198 N N . ASN B 1 43 ? 78.447 69.234 76.922 1.00 14.40 341 ASN B N 1
ATOM 3199 C CA . ASN B 1 43 ? 77.269 70.056 77.255 1.00 14.98 341 ASN B CA 1
ATOM 3200 C C . ASN B 1 43 ? 76.848 70.927 76.068 1.00 14.80 341 ASN B C 1
ATOM 3201 O O . ASN B 1 43 ? 76.562 72.115 76.226 1.00 14.31 341 ASN B O 1
ATOM 3206 N N . PHE B 1 44 ? 76.860 70.326 74.872 1.00 14.58 342 PHE B N 1
ATOM 3207 C CA . PHE B 1 44 ? 76.379 70.983 73.643 1.00 15.21 342 PHE B CA 1
ATOM 3208 C C . PHE B 1 44 ? 77.237 72.209 73.261 1.00 15.18 342 PHE B C 1
ATOM 3209 O O . PHE B 1 44 ? 76.771 73.099 72.543 1.00 15.31 342 PHE B O 1
ATOM 3217 N N . SER B 1 45 ? 78.489 72.243 73.732 1.00 14.48 343 SER B N 1
ATOM 3218 C CA . SER B 1 45 ? 79.366 73.400 73.468 1.00 16.47 343 SER B CA 1
ATOM 3219 C C . SER B 1 45 ? 80.443 73.116 72.404 1.00 17.56 343 SER B C 1
ATOM 3220 O O . SER B 1 45 ? 81.108 74.036 71.925 1.00 17.73 343 SER B O 1
ATOM 3223 N N . SER B 1 46 ? 80.623 71.845 72.049 1.00 18.01 344 SER B N 1
ATOM 3224 C CA . SER B 1 46 ? 81.500 71.449 70.957 1.00 19.70 344 SER B CA 1
ATOM 3225 C C . SER B 1 46 ? 81.004 72.020 69.605 1.00 20.28 344 SER B C 1
ATOM 3226 O O . SER B 1 46 ? 79.788 72.183 69.420 1.00 19.71 344 SER B O 1
ATOM 3229 N N . PRO B 1 47 ? 81.912 72.288 68.658 1.00 21.76 345 PRO B N 1
ATOM 3230 C CA . PRO B 1 47 ? 81.506 72.702 67.301 1.00 22.41 345 PRO B CA 1
ATOM 3231 C C . PRO B 1 47 ? 80.521 71.685 66.704 1.00 22.74 345 PRO B C 1
ATOM 3232 O O . PRO B 1 47 ? 79.614 72.062 65.958 1.00 23.49 345 PRO B O 1
ATOM 3236 N N . HIS B 1 48 ? 80.689 70.418 67.071 1.00 22.27 346 HIS B N 1
ATOM 3237 C CA . HIS B 1 48 ? 79.894 69.353 66.469 1.00 22.18 346 HIS B CA 1
ATOM 3238 C C . HIS B 1 48 ? 78.522 69.195 67.117 1.00 21.23 346 HIS B C 1
ATOM 3239 O O . HIS B 1 48 ? 77.710 68.361 66.679 1.00 20.96 346 HIS B O 1
ATOM 3246 N N . ALA B 1 49 ? 78.259 69.969 68.173 1.00 20.47 347 ALA B N 1
ATOM 3247 C CA . ALA B 1 49 ? 76.921 70.010 68.731 1.00 19.64 347 ALA B CA 1
ATOM 3248 C C . ALA B 1 49 ? 75.923 70.692 67.792 1.00 19.24 347 ALA B C 1
ATOM 3249 O O . ALA B 1 49 ? 74.722 70.511 67.958 1.00 19.37 347 ALA B O 1
ATOM 3251 N N . ARG B 1 50 ? 76.406 71.505 66.843 1.00 19.02 348 ARG B N 1
ATOM 3252 C CA . ARG B 1 50 ? 75.493 72.236 65.957 1.00 19.52 348 ARG B CA 1
ATOM 3253 C C . ARG B 1 50 ? 74.676 71.203 65.170 1.00 18.82 348 ARG B C 1
ATOM 3254 O O . ARG B 1 50 ? 75.244 70.308 64.539 1.00 19.25 348 ARG B O 1
ATOM 3262 N N . ARG B 1 51 ? 73.360 71.299 65.263 1.00 17.72 349 ARG B N 1
ATOM 3263 C CA . ARG B 1 51 ? 72.485 70.353 64.556 1.00 16.69 349 ARG B CA 1
ATOM 3264 C C . ARG B 1 51 ? 71.144 70.970 64.199 1.00 16.93 349 ARG B C 1
ATOM 3265 O O . ARG B 1 51 ? 70.685 71.913 64.855 1.00 17.20 349 ARG B O 1
ATOM 3273 N N . LYS B 1 52 ? 70.541 70.444 63.136 1.00 15.96 350 LYS B N 1
ATOM 3274 C CA . LYS B 1 52 ? 69.171 70.734 62.769 1.00 15.92 350 LYS B CA 1
ATOM 3275 C C . LYS B 1 52 ? 68.298 69.560 63.202 1.00 15.56 350 LYS B C 1
ATOM 3276 O O . LYS B 1 52 ? 67.250 69.773 63.765 1.00 15.59 350 LYS B O 1
ATOM 3282 N N . VAL B 1 53 ? 68.733 68.334 62.904 1.00 14.05 351 VAL B N 1
ATOM 3283 C CA . VAL B 1 53 ? 67.987 67.131 63.329 1.00 13.35 351 VAL B CA 1
ATOM 3284 C C . VAL B 1 53 ? 68.888 66.247 64.207 1.00 12.61 351 VAL B C 1
ATOM 3285 O O . VAL B 1 53 ? 70.063 66.032 63.881 1.00 12.59 351 VAL B O 1
ATOM 3289 N N . LEU B 1 54 ? 68.322 65.796 65.320 1.00 12.35 352 LEU B N 1
ATOM 3290 C CA . LEU B 1 54 ? 68.911 64.854 66.243 1.00 13.02 352 LEU B CA 1
ATOM 3291 C C . LEU B 1 54 ? 68.030 63.598 66.201 1.00 12.74 352 LEU B C 1
ATOM 3292 O O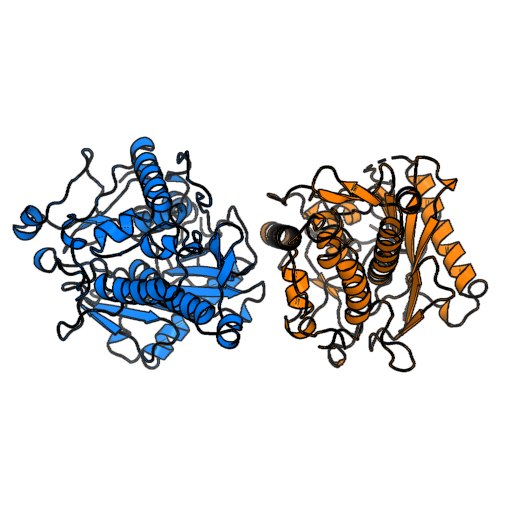 . LEU B 1 54 ? 66.781 63.680 66.224 1.00 12.57 352 LEU B O 1
ATOM 3297 N N . ALA B 1 55 ? 68.677 62.437 66.181 1.00 13.36 353 ALA B N 1
ATOM 3298 C CA . ALA B 1 55 ? 67.944 61.154 66.276 1.00 13.73 353 ALA B CA 1
ATOM 3299 C C . ALA B 1 55 ? 68.690 60.189 67.194 1.00 13.40 353 ALA B C 1
ATOM 3300 O O . ALA B 1 55 ? 69.870 60.392 67.498 1.00 13.18 353 ALA B O 1
ATOM 3302 N N . GLY B 1 56 ? 68.021 59.120 67.578 1.00 12.29 354 GLY B N 1
ATOM 3303 C CA . GLY B 1 56 ? 68.679 58.102 68.384 1.00 12.34 354 GLY B CA 1
ATOM 3304 C C . GLY B 1 56 ? 67.810 56.876 68.506 1.00 13.32 354 GLY B C 1
ATOM 3305 O O . GLY B 1 56 ? 66.630 56.884 68.139 1.00 13.23 354 GLY B O 1
ATOM 3306 N N . VAL B 1 57 ? 68.426 55.818 69.014 1.00 13.42 355 VAL B N 1
ATOM 3307 C CA . VAL B 1 57 ? 67.741 54.573 69.278 1.00 14.04 355 VAL B CA 1
ATOM 3308 C C . VAL B 1 57 ? 67.907 54.277 70.756 1.00 14.39 355 VAL B C 1
ATOM 3309 O O . VAL B 1 57 ? 69.036 54.347 71.274 1.00 13.19 355 VAL B O 1
ATOM 3313 N N . VAL B 1 58 ? 66.788 53.998 71.418 1.00 13.15 356 VAL B N 1
ATOM 3314 C CA . VAL B 1 58 ? 66.811 53.619 72.844 1.00 13.60 356 VAL B CA 1
ATOM 3315 C C . VAL B 1 58 ? 66.314 52.185 72.959 1.00 14.29 356 VAL B C 1
ATOM 3316 O O . VAL B 1 58 ? 65.304 51.831 72.329 1.00 13.43 356 VAL B O 1
ATOM 3320 N N . MET B 1 59 ? 66.998 51.381 73.779 1.00 13.87 357 MET B N 1
ATOM 3321 C CA . MET B 1 59 ? 66.549 50.012 74.042 1.00 14.82 357 MET B CA 1
ATOM 3322 C C . MET B 1 59 ? 65.918 49.884 75.421 1.00 15.18 357 MET B C 1
ATOM 3323 O O . MET B 1 59 ? 66.436 50.459 76.383 1.00 15.63 357 MET B O 1
ATOM 3328 N N . THR B 1 60 ? 64.793 49.179 75.511 1.00 15.58 358 THR B N 1
ATOM 3329 C CA . THR B 1 60 ? 64.204 48.836 76.816 1.00 16.62 358 THR B CA 1
ATOM 3330 C C . THR B 1 60 ? 64.178 47.326 76.953 1.00 18.36 358 THR B C 1
ATOM 3331 O O . THR B 1 60 ? 64.104 46.600 75.954 1.00 17.07 358 THR B O 1
ATOM 3335 N N . THR B 1 61 ? 64.300 46.857 78.199 1.00 20.99 359 THR B N 1
ATOM 3336 C CA . THR B 1 61 ? 64.132 45.438 78.505 1.00 24.42 359 THR B CA 1
ATOM 3337 C C . THR B 1 61 ? 63.071 45.385 79.613 1.00 27.28 359 THR B C 1
ATOM 3338 O O . THR B 1 61 ? 62.797 46.401 80.249 1.00 27.42 359 THR B O 1
ATOM 3342 N N . GLY B 1 62 ? 62.456 44.234 79.855 1.00 30.66 360 GLY B N 1
ATOM 3343 C CA . GLY B 1 62 ? 61.320 44.206 80.811 1.00 34.26 360 GLY B CA 1
ATOM 3344 C C . GLY B 1 62 ? 60.281 45.320 80.616 1.00 37.03 360 GLY B C 1
ATOM 3345 O O . GLY B 1 62 ? 60.089 45.816 79.489 1.00 37.34 360 GLY B O 1
ATOM 3346 N N . THR B 1 63 ? 59.617 45.739 81.704 1.00 39.10 361 THR B N 1
ATOM 3347 C CA . THR B 1 63 ? 58.547 46.763 81.616 1.00 41.10 361 THR B CA 1
ATOM 3348 C C . THR B 1 63 ? 58.848 48.090 82.302 1.00 41.88 361 THR B C 1
ATOM 3349 O O . THR B 1 63 ? 58.017 48.996 82.296 1.00 42.78 361 THR B O 1
ATOM 3353 N N . ASP B 1 64 ? 60.029 48.212 82.891 1.00 42.79 362 ASP B N 1
ATOM 3354 C CA . ASP B 1 64 ? 60.362 49.398 83.660 1.00 43.56 362 ASP B CA 1
ATOM 3355 C C . ASP B 1 64 ? 61.103 50.422 82.801 1.00 43.66 362 ASP B C 1
ATOM 3356 O O . ASP B 1 64 ? 62.205 50.145 82.323 1.00 43.65 362 ASP B O 1
ATOM 3361 N N . VAL B 1 65 ? 60.501 51.605 82.629 1.00 43.54 363 VAL B N 1
ATOM 3362 C CA . VAL B 1 65 ? 61.064 52.671 81.775 1.00 43.16 363 VAL B CA 1
ATOM 3363 C C . VAL B 1 65 ? 62.482 53.082 82.202 1.00 42.66 363 VAL B C 1
ATOM 3364 O O . VAL B 1 65 ? 63.313 53.416 81.359 1.00 42.64 363 VAL B O 1
ATOM 3368 N N . LYS B 1 66 ? 62.763 53.046 83.503 1.00 41.80 364 LYS B N 1
ATOM 3369 C CA . LYS B 1 66 ? 64.086 53.435 83.990 1.00 41.11 364 LYS B CA 1
ATOM 3370 C C . LYS B 1 66 ? 65.227 52.514 83.539 1.00 39.61 364 LYS B C 1
ATOM 3371 O O . LYS B 1 66 ? 66.393 52.894 83.654 1.00 40.17 364 LYS B O 1
ATOM 3377 N N . ASP B 1 67 ? 64.897 51.312 83.051 1.00 37.47 365 ASP B N 1
ATOM 3378 C CA . ASP B 1 67 ? 65.912 50.381 82.516 1.00 35.12 365 ASP B CA 1
ATOM 3379 C C . ASP B 1 67 ? 66.462 50.805 81.133 1.00 32.90 365 ASP B C 1
ATOM 3380 O O . ASP B 1 67 ? 67.543 50.383 80.727 1.00 33.76 365 ASP B O 1
ATOM 3385 N N . ALA B 1 68 ? 65.721 51.654 80.438 1.00 28.95 366 ALA B N 1
ATOM 3386 C CA . ALA B 1 68 ? 66.111 52.173 79.121 1.00 25.71 366 ALA B CA 1
ATOM 3387 C C . ALA B 1 68 ? 67.598 52.530 78.961 1.00 23.67 366 ALA B C 1
ATOM 3388 O O . ALA B 1 68 ? 68.192 53.189 79.842 1.00 23.39 366 ALA B O 1
ATOM 3390 N N . LYS B 1 69 ? 68.173 52.136 77.817 1.00 20.55 367 LYS B N 1
ATOM 3391 C CA . LYS B 1 69 ? 69.583 52.340 77.486 1.00 20.08 367 LYS B CA 1
ATOM 3392 C C . LYS B 1 69 ? 69.686 53.020 76.120 1.00 18.44 367 LYS B C 1
ATOM 3393 O O . LYS B 1 69 ? 69.009 52.607 75.182 1.00 17.02 367 LYS B O 1
ATOM 3399 N N . VAL B 1 70 ? 70.519 54.054 76.004 1.00 16.05 368 VAL B N 1
ATOM 3400 C CA . VAL B 1 70 ? 70.683 54.692 74.702 1.00 15.61 368 VAL B CA 1
ATOM 3401 C C . VAL B 1 70 ? 71.649 53.861 73.865 1.00 14.88 368 VAL B C 1
ATOM 3402 O O . VAL B 1 70 ? 72.778 53.637 74.275 1.00 15.95 368 VAL B O 1
ATOM 3406 N N . ILE B 1 71 ? 71.205 53.418 72.687 1.00 12.87 369 ILE B N 1
ATOM 3407 C CA . ILE B 1 71 ? 72.035 52.577 71.835 1.00 12.24 369 ILE B CA 1
ATOM 3408 C C . ILE B 1 71 ? 72.798 53.415 70.818 1.00 12.05 369 ILE B C 1
ATOM 3409 O O . ILE B 1 71 ? 73.975 53.164 70.535 1.00 12.55 369 ILE B O 1
ATOM 3414 N N . SER B 1 72 ? 72.125 54.403 70.235 1.00 12.83 370 SER B N 1
ATOM 3415 C CA . SER B 1 72 ? 72.786 55.230 69.246 1.00 12.83 370 SER B CA 1
ATOM 3416 C C . SER B 1 72 ? 72.255 56.666 69.307 1.00 12.57 370 SER B C 1
ATOM 3417 O O . SER B 1 72 ? 71.131 56.905 69.762 1.00 12.62 370 SER B O 1
ATOM 3420 N N . VAL B 1 73 ? 73.094 57.601 68.883 1.00 13.04 371 VAL B N 1
ATOM 3421 C CA . VAL B 1 73 ? 72.721 59.023 68.757 1.00 13.93 371 VAL B CA 1
ATOM 3422 C C . VAL B 1 73 ? 73.314 59.520 67.446 1.00 13.46 371 VAL B C 1
ATOM 3423 O O . VAL B 1 73 ? 74.420 59.096 67.070 1.00 13.76 371 VAL B O 1
ATOM 3427 N N . SER B 1 74 ? 72.608 60.401 66.742 1.00 12.95 372 SER B N 1
ATOM 3428 C CA . SER B 1 74 ? 73.118 60.894 65.478 1.00 12.89 372 SER B CA 1
ATOM 3429 C C . SER B 1 74 ? 72.500 62.245 65.140 1.00 13.38 372 SER B C 1
ATOM 3430 O O . SER B 1 74 ? 71.457 62.615 65.700 1.00 13.11 372 SER B O 1
ATOM 3433 N N . THR B 1 75 ? 73.142 62.949 64.207 1.00 13.54 373 THR B N 1
ATOM 3434 C CA . THR B 1 75 ? 72.584 64.167 63.637 1.00 13.61 373 THR B CA 1
ATOM 3435 C C . THR B 1 75 ? 72.736 64.126 62.118 1.00 14.71 373 THR B C 1
ATOM 3436 O O . THR B 1 75 ? 73.435 63.247 61.580 1.00 14.58 373 THR B O 1
ATOM 3440 N N . GLY B 1 76 ? 72.147 65.106 61.447 1.00 14.30 374 GLY B N 1
ATOM 3441 C CA . GLY B 1 76 ? 72.338 65.184 59.986 1.00 15.54 374 GLY B CA 1
ATOM 3442 C C . GLY B 1 76 ? 71.044 65.379 59.227 1.00 16.41 374 GLY B C 1
ATOM 3443 O O . GLY B 1 76 ? 69.977 64.862 59.617 1.00 16.26 374 GLY B O 1
ATOM 3444 N N . THR B 1 77 ? 71.145 66.155 58.141 1.00 16.75 375 THR B N 1
ATOM 3445 C CA . THR B 1 77 ? 69.997 66.330 57.258 1.00 17.84 375 THR B CA 1
ATOM 3446 C C . THR B 1 77 ? 70.365 66.408 55.765 1.00 17.12 375 THR B C 1
ATOM 3447 O O . THR B 1 77 ? 69.572 66.908 54.971 1.00 16.41 375 THR B O 1
ATOM 3451 N N . LYS B 1 78 ? 71.546 65.887 55.415 1.00 16.53 376 LYS B N 1
ATOM 3452 C CA . LYS B 1 78 ? 72.090 65.996 54.058 1.00 19.12 376 LYS B CA 1
ATOM 3453 C C . LYS B 1 78 ? 72.546 64.633 53.533 1.00 18.16 376 LYS B C 1
ATOM 3454 O O . LYS B 1 78 ? 72.725 63.671 54.316 1.00 16.78 376 LYS B O 1
ATOM 3460 N N . CYS B 1 79 ? 72.691 64.527 52.211 1.00 17.18 377 CYS B N 1
ATOM 3461 C CA . CYS B 1 79 ? 73.157 63.303 51.580 1.00 17.86 377 CYS B CA 1
ATOM 3462 C C . CYS B 1 79 ? 74.311 63.595 50.620 1.00 18.58 377 CYS B C 1
ATOM 3463 O O . CYS B 1 79 ? 74.656 64.757 50.371 1.00 19.02 377 CYS B O 1
ATOM 3467 N N . ILE B 1 80 ? 74.880 62.526 50.083 1.00 18.50 378 ILE B N 1
ATOM 3468 C CA . ILE B 1 80 ? 76.093 62.579 49.295 1.00 19.93 378 ILE B CA 1
ATOM 3469 C C . ILE B 1 80 ? 75.858 63.300 47.953 1.00 21.27 378 ILE B C 1
ATOM 3470 O O . ILE B 1 80 ? 74.749 63.269 47.381 1.00 21.14 378 ILE B O 1
ATOM 3475 N N . ASN B 1 81 ? 76.899 63.983 47.481 1.00 22.44 379 ASN B N 1
ATOM 3476 C CA . ASN B 1 81 ? 76.935 64.432 46.106 1.00 24.40 379 ASN B CA 1
ATOM 3477 C C . ASN B 1 81 ? 77.090 63.175 45.249 1.00 24.18 379 ASN B C 1
ATOM 3478 O O . ASN B 1 81 ? 77.996 62.371 45.503 1.00 23.90 379 ASN B O 1
ATOM 3483 N N . GLY B 1 82 ? 76.203 63.006 44.263 1.00 24.60 380 GLY B N 1
ATOM 3484 C CA . GLY B 1 82 ? 76.247 61.868 43.325 1.00 25.99 380 GLY B CA 1
ATOM 3485 C C . GLY B 1 82 ? 77.639 61.498 42.816 1.00 26.60 380 GLY B C 1
ATOM 3486 O O . GLY B 1 82 ? 77.977 60.304 42.701 1.00 26.20 380 GLY B O 1
ATOM 3487 N N . GLU B 1 83 ? 78.471 62.518 42.554 1.00 15.00 381 GLU B N 1
ATOM 3488 C CA . GLU B 1 83 ? 79.815 62.348 42.014 1.00 15.00 381 GLU B CA 1
ATOM 3489 C C . GLU B 1 83 ? 80.720 61.634 43.013 1.00 15.00 381 GLU B C 1
ATOM 3490 O O . GLU B 1 83 ? 81.796 61.126 42.610 1.00 28.31 381 GLU B O 1
ATOM 3496 N N . TYR B 1 84 ? 80.358 61.591 44.289 1.00 27.59 382 TYR B N 1
ATOM 3497 C CA . TYR B 1 84 ? 81.190 60.987 45.330 1.00 28.23 382 TYR B CA 1
ATOM 3498 C C . TYR B 1 84 ? 80.768 59.582 45.724 1.00 27.37 382 TYR B C 1
ATOM 3499 O O . TYR B 1 84 ? 81.420 58.967 46.568 1.00 26.99 382 TYR B O 1
ATOM 3508 N N . MET B 1 85 ? 79.694 59.076 45.123 1.00 27.07 383 MET B N 1
ATOM 3509 C CA . MET B 1 85 ? 79.246 57.707 45.421 1.00 27.30 383 MET B CA 1
ATOM 3510 C C . MET B 1 85 ? 80.359 56.711 45.111 1.00 27.65 383 MET B C 1
ATOM 3511 O O . MET B 1 85 ? 81.079 56.864 44.121 1.00 28.14 383 MET B O 1
ATOM 3516 N N . SER B 1 86 ? 80.507 55.724 45.992 1.00 27.30 384 SER B N 1
ATOM 3517 C CA . SER B 1 86 ? 81.596 54.752 45.950 1.00 26.56 384 SER B CA 1
ATOM 3518 C C . SER B 1 86 ? 81.095 53.443 45.347 1.00 26.52 384 SER B C 1
ATOM 3519 O O . SER B 1 86 ? 79.916 53.094 45.526 1.00 26.21 384 SER B O 1
ATOM 3522 N N . ASP B 1 87 ? 81.978 52.749 44.615 1.00 25.71 385 ASP B N 1
ATOM 3523 C CA . ASP B 1 87 ? 81.736 51.373 44.185 1.00 25.40 385 ASP B CA 1
ATOM 3524 C C . ASP B 1 87 ? 82.519 50.378 45.028 1.00 24.25 385 ASP B C 1
ATOM 3525 O O . ASP B 1 87 ? 82.559 49.170 44.715 1.00 23.43 385 ASP B O 1
ATOM 3530 N N . ARG B 1 88 ? 83.154 50.865 46.097 1.00 22.15 386 ARG B N 1
ATOM 3531 C CA . ARG B 1 88 ? 83.873 49.963 46.982 1.00 22.44 386 ARG B CA 1
ATOM 3532 C C . ARG B 1 88 ? 83.425 50.004 48.427 1.00 20.41 386 ARG B C 1
ATOM 3533 O O . ARG B 1 88 ? 84.132 49.517 49.315 1.00 20.47 386 ARG B O 1
ATOM 3541 N N . GLY B 1 89 ? 82.237 50.546 48.639 1.00 19.28 387 GLY B N 1
ATOM 3542 C CA . GLY B 1 89 ? 81.583 50.468 49.953 1.00 17.78 387 GLY B CA 1
ATOM 3543 C C . GLY B 1 89 ? 82.131 51.462 50.971 1.00 18.38 387 GLY B C 1
ATOM 3544 O O . GLY B 1 89 ? 81.889 51.302 52.166 1.00 16.47 387 GLY B O 1
ATOM 3545 N N . LEU B 1 90 ? 82.800 52.521 50.498 1.00 18.15 388 LEU B N 1
ATOM 3546 C CA . LEU B 1 90 ? 83.525 53.429 51.420 1.00 18.56 388 LEU B CA 1
ATOM 3547 C C . LEU B 1 90 ? 82.907 54.786 51.709 1.00 18.24 388 LEU B C 1
ATOM 3548 O O . LEU B 1 90 ? 83.503 55.572 52.461 1.00 19.50 388 LEU B O 1
ATOM 3553 N N . ALA B 1 91 ? 81.745 55.081 51.133 1.00 17.60 389 ALA B N 1
ATOM 3554 C CA . ALA B 1 91 ? 81.155 56.402 51.316 1.00 18.01 389 ALA B CA 1
ATOM 3555 C C . ALA B 1 91 ? 79.672 56.276 51.655 1.00 17.75 389 ALA B C 1
ATOM 3556 O O . ALA B 1 91 ? 78.924 55.579 50.945 1.00 18.45 389 ALA B O 1
ATOM 3558 N N . LEU B 1 92 ? 79.248 56.957 52.719 1.00 16.39 390 LEU B N 1
ATOM 3559 C CA . LEU B 1 92 ? 77.844 56.929 53.129 1.00 15.90 390 LEU B CA 1
ATOM 3560 C C . LEU B 1 92 ? 76.972 57.687 52.140 1.00 16.04 390 LEU B C 1
ATOM 3561 O O . LEU B 1 92 ? 77.261 58.843 51.849 1.00 15.79 390 LEU B O 1
ATOM 3566 N N . ASN B 1 93 ? 75.921 57.045 51.595 1.00 14.77 391 ASN B N 1
ATOM 3567 C CA . ASN B 1 93 ? 75.020 57.726 50.670 1.00 15.42 391 ASN B CA 1
ATOM 3568 C C . ASN B 1 93 ? 74.130 58.753 51.340 1.00 14.52 391 ASN B C 1
ATOM 3569 O O . ASN B 1 93 ? 73.731 59.751 50.728 1.00 15.10 391 ASN B O 1
ATOM 3574 N N . ASP B 1 94 ? 73.794 58.493 52.608 1.00 14.66 392 ASP B N 1
ATOM 3575 C CA . ASP B 1 94 ? 72.642 59.139 53.217 1.00 14.74 392 ASP B CA 1
ATOM 3576 C C . ASP B 1 94 ? 72.923 59.414 54.686 1.00 14.81 392 ASP B C 1
ATOM 3577 O O . ASP B 1 94 ? 73.018 58.479 55.503 1.00 15.83 392 ASP B O 1
ATOM 3582 N N . CYS B 1 95 ? 73.095 60.700 55.001 1.00 14.45 393 CYS B N 1
ATOM 3583 C CA . CYS B 1 95 ? 73.416 61.087 56.375 1.00 15.20 393 CYS B CA 1
ATOM 3584 C C . CYS B 1 95 ? 72.272 61.793 57.095 1.00 14.75 393 CYS B C 1
ATOM 3585 O O . CYS B 1 95 ? 72.506 62.537 58.057 1.00 15.56 393 CYS B O 1
ATOM 3588 N N . HIS B 1 96 ? 71.024 61.569 56.682 1.00 13.38 394 HIS B N 1
ATOM 3589 C CA . HIS B 1 96 ? 69.923 62.026 57.525 1.00 12.29 394 HIS B CA 1
ATOM 3590 C C . HIS B 1 96 ? 70.023 61.277 58.865 1.00 12.00 394 HIS B C 1
ATOM 3591 O O . HIS B 1 96 ? 70.334 60.092 58.896 1.00 12.20 394 HIS B O 1
ATOM 3598 N N . ALA B 1 97 ? 69.856 62.013 59.952 1.00 11.14 395 ALA B N 1
ATOM 3599 C CA . ALA B 1 97 ? 70.102 61.501 61.291 1.00 11.84 395 ALA B CA 1
ATOM 3600 C C . ALA B 1 97 ? 69.450 60.131 61.521 1.00 12.04 395 ALA B C 1
ATOM 3601 O O . ALA B 1 97 ? 70.058 59.232 62.096 1.00 11.01 395 ALA B O 1
ATOM 3603 N N . GLU B 1 98 ? 68.190 59.989 61.107 1.00 11.68 396 GLU B N 1
ATOM 3604 C CA . GLU B 1 98 ? 67.482 58.736 61.410 1.00 12.05 396 GLU B CA 1
ATOM 3605 C C . GLU B 1 98 ? 68.104 57.535 60.692 1.00 12.76 396 GLU B C 1
ATOM 3606 O O . GLU B 1 98 ? 68.136 56.435 61.244 1.00 12.68 396 GLU B O 1
ATOM 3612 N N . ILE B 1 99 ? 68.599 57.758 59.480 1.00 11.07 397 ILE B N 1
ATOM 3613 C CA . ILE B 1 99 ? 69.267 56.722 58.683 1.00 11.61 397 ILE B CA 1
ATOM 3614 C C . ILE B 1 99 ? 70.554 56.313 59.398 1.00 11.34 397 ILE B C 1
ATOM 3615 O O . ILE B 1 99 ? 70.875 55.115 59.579 1.00 11.96 397 ILE B O 1
ATOM 3620 N N . ILE B 1 100 ? 71.289 57.320 59.836 1.00 11.48 398 ILE B N 1
ATOM 3621 C CA . ILE B 1 100 ? 72.549 57.080 60.540 1.00 11.66 398 ILE B CA 1
ATOM 3622 C C . ILE B 1 100 ? 72.332 56.365 61.869 1.00 12.36 398 ILE B C 1
ATOM 3623 O O . ILE B 1 100 ? 73.124 55.489 62.202 1.00 11.96 398 ILE B O 1
ATOM 3628 N N . SER B 1 101 ? 71.276 56.718 62.602 1.00 12.40 399 SER B N 1
ATOM 3629 C CA . SER B 1 101 ? 70.963 55.998 63.847 1.00 12.74 399 SER B CA 1
ATOM 3630 C C . SER B 1 101 ? 70.680 54.505 63.624 1.00 12.55 399 SER B C 1
ATOM 3631 O O . SER B 1 101 ? 71.093 53.652 64.434 1.00 12.01 399 SER B O 1
ATOM 3634 N N . ARG B 1 102 ? 69.990 54.162 62.531 1.00 11.54 400 ARG B N 1
ATOM 3635 C CA . ARG B 1 102 ? 69.781 52.725 62.253 1.00 12.82 4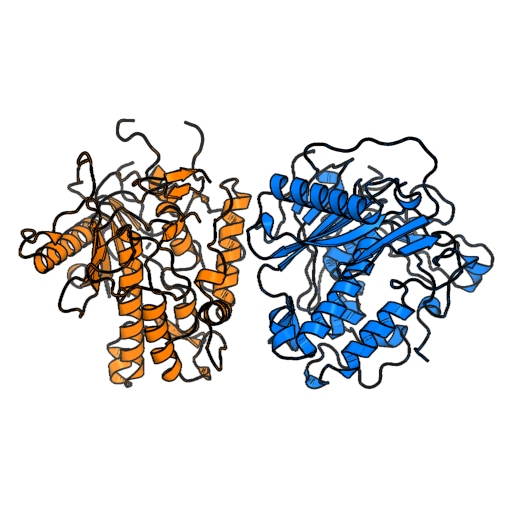00 ARG B CA 1
ATOM 3636 C C . ARG B 1 102 ? 71.121 52.014 61.985 1.00 11.71 400 ARG B C 1
ATOM 3637 O O . ARG B 1 102 ? 71.387 50.923 62.510 1.00 11.20 400 ARG B O 1
ATOM 3645 N N . ARG B 1 103 ? 71.991 52.644 61.196 1.00 11.18 401 ARG B N 1
ATOM 3646 C CA . ARG B 1 103 ? 73.274 52.016 60.850 1.00 11.93 401 ARG B CA 1
ATOM 3647 C C . ARG B 1 103 ? 74.095 51.787 62.121 1.00 11.87 401 ARG B C 1
ATOM 3648 O O . ARG B 1 103 ? 74.735 50.745 62.267 1.00 11.28 401 ARG B O 1
ATOM 3656 N N . SER B 1 104 ? 74.059 52.767 63.036 1.00 12.42 402 SER B N 1
ATOM 3657 C CA . SER B 1 104 ? 74.696 52.667 64.357 1.00 12.78 402 SER B CA 1
ATOM 3658 C C . SER B 1 104 ? 74.121 51.477 65.160 1.00 13.88 402 SER B C 1
ATOM 3659 O O . SER B 1 104 ? 74.881 50.670 65.727 1.00 14.43 402 SER B O 1
ATOM 3662 N N . LEU B 1 105 ? 72.797 51.335 65.128 1.00 13.57 403 LEU B N 1
ATOM 3663 C CA . LEU B 1 105 ? 72.136 50.189 65.749 1.00 13.64 403 LEU B CA 1
ATOM 3664 C C . LEU B 1 105 ? 72.704 48.855 65.231 1.00 13.67 403 LEU B C 1
ATOM 3665 O O . LEU B 1 105 ? 72.901 47.904 66.021 1.00 13.23 403 LEU B O 1
ATOM 3670 N N . LEU B 1 106 ? 72.978 48.788 63.926 1.00 12.43 404 LEU B N 1
ATOM 3671 C CA . LEU B 1 106 ? 73.541 47.556 63.348 1.00 12.36 404 LEU B CA 1
ATOM 3672 C C . LEU B 1 106 ? 74.840 47.138 64.038 1.00 12.29 404 LEU B C 1
ATOM 3673 O O . LEU B 1 106 ? 75.038 45.950 64.316 1.00 12.25 404 LEU B O 1
ATOM 3678 N N . ARG B 1 107 ? 75.719 48.107 64.313 1.00 12.38 405 ARG B N 1
ATOM 3679 C CA . ARG B 1 107 ? 76.949 47.809 65.034 1.00 13.06 405 ARG B CA 1
ATOM 3680 C C . ARG B 1 107 ? 76.675 47.189 66.398 1.00 13.02 405 ARG B C 1
ATOM 3681 O O . ARG B 1 107 ? 77.350 46.207 66.785 1.00 13.21 405 ARG B O 1
ATOM 3689 N N . PHE B 1 108 ? 75.690 47.742 67.115 1.00 13.12 406 PHE B N 1
ATOM 3690 C CA . PHE B 1 108 ? 75.297 47.174 68.394 1.00 12.92 406 PHE B CA 1
ATOM 3691 C C . PHE B 1 108 ? 74.817 45.727 68.207 1.00 13.01 406 PHE B C 1
ATOM 3692 O O . PHE B 1 108 ? 75.198 44.815 68.964 1.00 12.72 406 PHE B O 1
ATOM 3700 N N . LEU B 1 109 ? 73.991 45.496 67.179 1.00 12.47 407 LEU B N 1
ATOM 3701 C CA . LEU B 1 109 ? 73.499 44.125 66.915 1.00 13.17 407 LEU B CA 1
ATOM 3702 C C . LEU B 1 109 ? 74.646 43.150 66.631 1.00 13.00 407 LEU B C 1
ATOM 3703 O O . LEU B 1 109 ? 74.665 42.038 67.191 1.00 13.77 407 LEU B O 1
ATOM 3708 N N . TYR B 1 110 ? 75.653 43.585 65.857 1.00 12.97 408 TYR B N 1
ATOM 3709 C CA . TYR B 1 110 ? 76.801 42.719 65.600 1.00 13.09 408 TYR B CA 1
ATOM 3710 C C . TYR B 1 110 ? 77.545 42.401 66.908 1.00 13.81 408 TYR B C 1
ATOM 3711 O O . TYR B 1 110 ? 77.922 41.258 67.157 1.00 13.36 408 TYR B O 1
ATOM 3720 N N . THR B 1 111 ? 77.764 43.431 67.713 1.00 13.70 409 THR B N 1
ATOM 3721 C CA . THR B 1 111 ? 78.450 43.266 69.009 1.00 14.99 409 THR B CA 1
ATOM 3722 C C . THR B 1 111 ? 77.691 42.284 69.901 1.00 15.15 409 THR B C 1
ATOM 3723 O O . THR B 1 111 ? 78.288 41.408 70.533 1.00 15.51 409 THR B O 1
ATOM 3727 N N . GLN B 1 112 ? 76.364 42.404 69.905 1.00 14.22 410 GLN B N 1
ATOM 3728 C CA . GLN B 1 112 ? 75.527 41.557 70.733 1.00 14.76 410 GLN B CA 1
ATOM 3729 C C . GLN B 1 112 ? 75.554 40.102 70.258 1.00 14.52 410 GLN B C 1
ATOM 3730 O O . GLN B 1 112 ? 75.576 39.180 71.077 1.00 13.33 410 GLN B O 1
ATOM 3736 N N . LEU B 1 113 ? 75.610 39.897 68.945 1.00 15.22 411 LEU B N 1
ATOM 3737 C CA . LEU B 1 113 ? 75.789 38.531 68.424 1.00 16.72 411 LEU B CA 1
ATOM 3738 C C . LEU B 1 113 ? 77.140 37.947 68.846 1.00 16.57 411 LEU B C 1
ATOM 3739 O O . LEU B 1 113 ? 77.219 36.799 69.279 1.00 17.03 411 LEU B O 1
ATOM 3744 N N . GLU B 1 114 ? 78.205 38.727 68.718 1.00 16.86 412 GLU B N 1
ATOM 3745 C CA . GLU B 1 114 ? 79.530 38.258 69.145 1.00 17.09 412 GLU B CA 1
ATOM 3746 C C . GLU B 1 114 ? 79.589 37.933 70.646 1.00 17.28 412 GLU B C 1
ATOM 3747 O O . GLU B 1 114 ? 80.231 36.966 71.049 1.00 17.64 412 GLU B O 1
ATOM 3753 N N . LEU B 1 115 ? 78.920 38.741 71.453 1.00 16.52 413 LEU B N 1
ATOM 3754 C CA . LEU B 1 115 ? 78.792 38.470 72.885 1.00 16.61 413 LEU B CA 1
ATOM 3755 C C . LEU B 1 115 ? 78.098 37.127 73.093 1.00 17.21 413 LEU B C 1
ATOM 3756 O O . LEU B 1 115 ? 78.623 36.257 73.805 1.00 17.29 413 LEU B O 1
ATOM 3761 N N . TYR B 1 116 ? 76.948 36.927 72.439 1.00 16.18 414 TYR B N 1
ATOM 3762 C CA . TYR B 1 116 ? 76.221 35.654 72.571 1.00 17.38 414 TYR B CA 1
ATOM 3763 C C . TYR B 1 116 ? 77.135 34.462 72.259 1.00 17.69 414 TYR B C 1
ATOM 3764 O O . TYR B 1 116 ? 77.106 33.435 72.954 1.00 18.26 414 TYR B O 1
ATOM 3773 N N . LEU B 1 117 ? 77.913 34.609 71.189 1.00 18.61 415 LEU B N 1
ATOM 3774 C CA . LEU B 1 117 ? 78.712 33.507 70.651 1.00 20.67 415 LEU B CA 1
ATOM 3775 C C . LEU B 1 117 ? 79.912 33.139 71.532 1.00 22.07 415 LEU B C 1
ATOM 3776 O O . LEU B 1 117 ? 80.535 32.087 71.320 1.00 22.86 415 LEU B O 1
ATOM 3781 N N . ASN B 1 118 ? 80.217 33.978 72.518 1.00 22.54 416 ASN B N 1
ATOM 3782 C CA . ASN B 1 118 ? 81.440 33.800 73.286 1.00 24.57 416 ASN B CA 1
ATOM 3783 C C . ASN B 1 118 ? 81.397 32.583 74.222 1.00 24.17 416 ASN B C 1
ATOM 3784 O O . ASN B 1 118 ? 82.280 31.720 74.175 1.00 24.86 416 ASN B O 1
ATOM 3789 N N . ASN B 1 119 ? 80.366 32.500 75.059 1.00 23.92 417 ASN B N 1
ATOM 3790 C CA . ASN B 1 119 ? 80.143 31.326 75.904 1.00 23.27 417 ASN B CA 1
ATOM 3791 C C . ASN B 1 119 ? 78.716 31.309 76.432 1.00 23.30 417 ASN B C 1
ATOM 3792 O O . ASN B 1 119 ? 77.932 32.250 76.174 1.00 21.59 417 ASN B O 1
ATOM 3797 N N . LYS B 1 120 ? 78.382 30.261 77.187 1.00 22.63 418 LYS B N 1
ATOM 3798 C CA . LYS B 1 120 ? 77.007 30.053 77.610 1.00 23.66 418 LYS B CA 1
ATOM 3799 C C . LYS B 1 120 ? 76.511 31.164 78.567 1.00 21.80 418 LYS B C 1
ATOM 3800 O O . LYS B 1 120 ? 75.339 31.558 78.533 1.00 22.63 418 LYS B O 1
ATOM 3806 N N . ASP B 1 121 ? 77.400 31.692 79.398 1.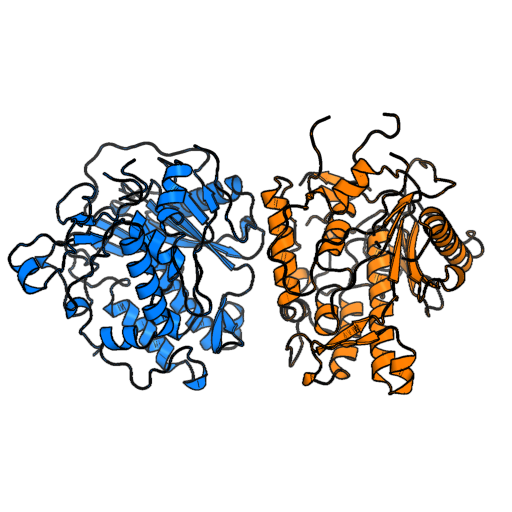00 20.44 419 ASP B N 1
ATOM 3807 C CA . ASP B 1 121 ? 76.989 32.784 80.292 1.00 18.30 419 ASP B CA 1
ATOM 3808 C C . ASP B 1 121 ? 76.804 34.091 79.541 1.00 18.39 419 ASP B C 1
ATOM 3809 O O . ASP B 1 121 ? 75.883 34.844 79.825 1.00 16.82 419 ASP B O 1
ATOM 3814 N N . ASP B 1 122 ? 77.704 34.352 78.597 1.00 18.00 420 ASP B N 1
ATOM 3815 C CA . ASP B 1 122 ? 77.528 35.488 77.699 1.00 18.10 420 ASP B CA 1
ATOM 3816 C C . ASP B 1 122 ? 76.251 35.440 76.838 1.00 18.95 420 ASP B C 1
ATOM 3817 O O . ASP B 1 122 ? 75.625 36.483 76.604 1.00 17.90 420 ASP B O 1
ATOM 3822 N N . GLN B 1 123 ? 75.847 34.244 76.404 1.00 19.14 421 GLN B N 1
ATOM 3823 C CA . GLN B 1 123 ? 74.517 34.066 75.827 1.00 19.88 421 GLN B CA 1
ATOM 3824 C C . GLN B 1 123 ? 73.472 34.783 76.661 1.00 20.27 421 GLN B C 1
ATOM 3825 O O . GLN B 1 123 ? 72.653 35.548 76.148 1.00 20.80 421 GLN B O 1
ATOM 3831 N N . LYS B 1 124 ? 73.515 34.543 77.971 1.00 19.84 422 LYS B N 1
ATOM 3832 C CA . LYS B 1 124 ? 72.479 35.050 78.862 1.00 20.89 422 LYS B CA 1
ATOM 3833 C C . LYS B 1 124 ? 72.545 36.553 79.037 1.00 20.66 422 LYS B C 1
ATOM 3834 O O . LYS B 1 124 ? 71.501 37.180 79.268 1.00 20.70 422 LYS B O 1
ATOM 3840 N N . ARG B 1 125 ? 73.765 37.105 78.912 1.00 20.39 423 ARG B N 1
ATOM 3841 C CA . ARG B 1 125 ? 74.057 38.552 78.987 1.00 20.55 423 ARG B CA 1
ATOM 3842 C C . ARG B 1 125 ? 73.516 39.303 77.778 1.00 20.14 423 ARG B C 1
ATOM 3843 O O . ARG B 1 125 ? 73.197 40.493 77.865 1.00 20.63 423 ARG B O 1
ATOM 3851 N N . SER B 1 126 ? 73.490 38.606 76.648 1.00 18.23 424 SER B N 1
ATOM 3852 C CA . SER B 1 126 ? 73.247 39.208 75.348 1.00 18.12 424 SER B CA 1
ATOM 3853 C C . SER B 1 126 ? 71.757 39.463 75.191 1.00 16.98 424 SER B C 1
ATOM 3854 O O . SER B 1 126 ? 70.936 38.956 75.968 1.00 16.98 424 SER B O 1
ATOM 3857 N N . ILE B 1 127 ? 71.397 40.259 74.186 1.00 15.68 425 ILE B N 1
ATOM 3858 C CA . ILE B 1 127 ? 69.995 40.474 73.861 1.00 15.30 425 ILE B CA 1
ATOM 3859 C C . ILE B 1 127 ? 69.415 39.355 72.999 1.00 14.95 425 ILE B C 1
ATOM 3860 O O . ILE B 1 127 ? 68.220 39.315 72.761 1.00 14.74 425 ILE B O 1
ATOM 3865 N N . PHE B 1 128 ? 70.274 38.450 72.535 1.00 15.71 426 PHE B N 1
ATOM 3866 C CA . PHE B 1 128 ? 69.834 37.388 71.617 1.00 15.61 426 PHE B CA 1
ATOM 3867 C C . PHE B 1 128 ? 69.664 36.059 72.314 1.00 17.07 426 PHE B C 1
ATOM 3868 O O . PHE B 1 128 ? 70.252 35.810 73.372 1.00 18.90 426 PHE B O 1
ATOM 3876 N N . GLN B 1 129 ? 68.848 35.198 71.725 1.00 17.03 427 GLN B N 1
ATOM 3877 C CA . GLN B 1 129 ? 68.819 33.820 72.189 1.00 18.26 427 GLN B CA 1
ATOM 3878 C C . GLN B 1 129 ? 68.642 32.921 70.990 1.00 18.87 427 GLN B C 1
ATOM 3879 O O . GLN B 1 129 ? 68.316 33.390 69.891 1.00 17.50 427 GLN B O 1
ATOM 3885 N N . LYS B 1 130 ? 68.896 31.631 71.189 1.00 18.17 428 LYS B N 1
ATOM 3886 C CA . LYS B 1 130 ? 68.597 30.671 70.134 1.00 18.60 428 LYS B CA 1
ATOM 3887 C C . LYS B 1 130 ? 67.123 30.641 69.827 1.00 18.30 428 LYS B C 1
ATOM 3888 O O . LYS B 1 130 ? 66.294 30.627 70.733 1.00 18.55 428 LYS B O 1
ATOM 3894 N N . SER B 1 131 ? 66.800 30.663 68.536 1.00 18.00 429 SER B N 1
ATOM 3895 C CA . SER B 1 131 ? 65.410 30.612 68.130 1.00 18.04 429 SER B CA 1
ATOM 3896 C C . SER B 1 131 ? 64.919 29.175 67.915 1.00 18.65 429 SER B C 1
ATOM 3897 O O . SER B 1 131 ? 65.646 28.314 67.414 1.00 18.58 429 SER B O 1
ATOM 3900 N N . GLU B 1 132 ? 63.647 28.985 68.255 1.00 18.93 430 GLU B N 1
ATOM 3901 C CA . GLU B 1 132 ? 62.901 27.763 67.978 1.00 19.68 430 GLU B CA 1
ATOM 3902 C C . GLU B 1 132 ? 62.934 27.384 66.495 1.00 18.97 430 GLU B C 1
ATOM 3903 O O . GLU B 1 132 ? 62.809 26.197 66.157 1.00 20.06 430 GLU B O 1
ATOM 3909 N N . ARG B 1 133 ? 63.152 28.372 65.618 1.00 17.41 431 ARG B N 1
ATOM 3910 C CA . ARG B 1 133 ? 63.043 28.163 64.175 1.00 17.85 431 ARG B CA 1
ATOM 3911 C C . ARG B 1 133 ? 64.411 28.154 63.512 1.00 17.95 431 ARG B C 1
ATOM 3912 O O . ARG B 1 133 ? 64.527 28.202 62.274 1.00 18.27 431 ARG B O 1
ATOM 3920 N N . GLY B 1 134 ? 65.454 28.116 64.339 1.00 18.95 432 GLY B N 1
ATOM 3921 C CA . GLY B 1 134 ? 66.825 28.108 63.831 1.00 18.88 432 GLY B CA 1
ATOM 3922 C C . GLY B 1 134 ? 67.471 29.479 63.993 1.00 19.26 432 GLY B C 1
ATOM 3923 O O . GLY B 1 134 ? 66.773 30.527 64.155 1.00 19.69 432 GLY B O 1
ATOM 3924 N N . GLY B 1 135 ? 68.800 29.512 63.967 1.00 17.88 433 GLY B N 1
ATOM 3925 C CA . GLY B 1 135 ? 69.503 30.826 64.210 1.00 17.46 433 GLY B CA 1
ATOM 3926 C C . GLY B 1 135 ? 69.099 31.507 65.499 1.00 16.50 433 GLY B C 1
ATOM 3927 O O . GLY B 1 135 ? 68.808 30.846 66.511 1.00 16.27 433 GLY B O 1
ATOM 3928 N N . PHE B 1 136 ? 69.071 32.844 65.464 1.00 15.77 434 PHE B N 1
ATOM 3929 C CA . PHE B 1 136 ? 68.878 33.623 66.691 1.00 14.92 434 PHE B CA 1
ATOM 3930 C C . PHE B 1 136 ? 67.717 34.585 66.585 1.00 13.94 434 PHE B C 1
ATOM 3931 O O . PHE B 1 136 ? 67.363 34.997 65.475 1.00 14.89 434 PHE B O 1
ATOM 3939 N N . ARG B 1 137 ? 67.174 34.971 67.739 1.00 13.22 435 ARG B N 1
ATOM 3940 C CA . ARG B 1 137 ? 66.133 35.986 67.823 1.00 13.38 435 ARG B CA 1
ATOM 3941 C C . ARG B 1 137 ? 66.331 36.775 69.116 1.00 13.58 435 ARG B C 1
ATOM 3942 O O . ARG B 1 137 ? 67.102 36.363 69.989 1.00 14.42 435 ARG B O 1
ATOM 3950 N N . LEU B 1 138 ? 65.626 37.892 69.256 1.00 14.63 436 LEU B N 1
ATOM 3951 C CA . LEU B 1 138 ? 65.723 38.674 70.483 1.00 15.29 436 LEU B CA 1
ATOM 3952 C C . LEU B 1 138 ? 65.103 37.931 71.644 1.00 16.14 436 LEU B C 1
ATOM 3953 O O . LEU B 1 138 ? 64.099 37.215 71.462 1.00 17.15 436 LEU B O 1
ATOM 3958 N N . LYS B 1 139 ? 65.640 38.162 72.836 1.00 16.75 437 LYS B N 1
ATOM 3959 C CA . LYS B 1 139 ? 64.940 37.739 74.041 1.00 18.82 437 LYS B CA 1
ATOM 3960 C C . LYS B 1 139 ? 63.599 38.490 74.150 1.00 19.80 437 LYS B C 1
ATOM 3961 O O . LYS B 1 139 ? 63.464 39.627 73.653 1.00 19.08 437 LYS B O 1
ATOM 3967 N N . GLU B 1 140 ? 62.619 37.841 74.776 1.00 21.60 438 GLU B N 1
ATOM 3968 C CA . GLU B 1 140 ? 61.310 38.436 75.080 1.00 24.80 438 GLU B CA 1
ATOM 3969 C C . GLU B 1 140 ? 61.469 39.840 75.690 1.00 23.64 438 GLU B C 1
ATOM 3970 O O . GLU B 1 140 ? 62.353 40.073 76.514 1.00 24.57 438 GLU B O 1
ATOM 3976 N N . ASN B 1 141 ? 60.615 40.769 75.286 1.00 24.10 439 ASN B N 1
ATOM 3977 C CA . ASN B 1 141 ? 60.617 42.111 75.902 1.00 23.36 439 ASN B CA 1
ATOM 3978 C C . ASN B 1 141 ? 61.852 43.004 75.634 1.00 21.63 439 ASN B C 1
ATOM 3979 O O . ASN B 1 141 ? 61.917 44.115 76.145 1.00 21.53 439 ASN B O 1
ATOM 3984 N N . VAL B 1 142 ? 62.814 42.545 74.831 1.00 17.82 440 VAL B N 1
ATOM 3985 C CA . VAL B 1 142 ? 63.812 43.494 74.300 1.00 16.69 440 VAL B CA 1
ATOM 3986 C C . VAL B 1 142 ? 63.127 44.298 73.193 1.00 15.96 440 VAL B C 1
ATOM 3987 O O . VAL B 1 142 ? 62.667 43.722 72.190 1.00 16.40 440 VAL B O 1
ATOM 3991 N N . GLN B 1 143 ? 63.099 45.618 73.362 1.00 15.17 441 GLN B N 1
ATOM 3992 C CA . GLN B 1 143 ? 62.464 46.506 72.379 1.00 14.83 441 GLN B CA 1
ATOM 3993 C C . GLN B 1 143 ? 63.402 47.651 72.028 1.00 14.53 441 GLN B C 1
ATOM 3994 O O . GLN B 1 143 ? 64.192 48.087 72.861 1.00 13.60 441 GLN B O 1
ATOM 4000 N N . PHE B 1 144 ? 63.289 48.125 70.784 1.00 13.57 442 PHE B N 1
ATOM 4001 C CA . PHE B 1 144 ? 63.998 49.315 70.313 1.00 12.78 442 PHE B CA 1
ATOM 4002 C C . PHE B 1 144 ? 63.012 50.386 69.944 1.00 13.09 442 PHE B C 1
ATOM 4003 O O . PHE B 1 144 ? 61.962 50.100 69.351 1.00 12.27 442 PHE B O 1
ATOM 4011 N N . HIS B 1 145 ? 63.367 51.629 70.298 1.00 13.28 443 HIS B N 1
ATOM 4012 C CA . HIS B 1 145 ? 62.518 52.790 70.096 1.00 13.24 443 HIS B CA 1
ATOM 4013 C C . HIS B 1 145 ? 63.345 53.821 69.324 1.00 13.44 443 HIS B C 1
ATOM 4014 O O . HIS B 1 145 ? 64.479 54.165 69.741 1.00 14.44 443 HIS B O 1
ATOM 4021 N N . LEU B 1 146 ? 62.788 54.272 68.201 1.00 13.04 444 LEU B N 1
ATOM 4022 C CA . LEU B 1 146 ? 63.404 55.297 67.353 1.00 12.53 444 LEU B CA 1
ATOM 4023 C C . LEU B 1 146 ? 62.939 56.679 67.765 1.00 12.20 444 LEU B C 1
ATOM 4024 O O . LEU B 1 146 ? 61.725 56.951 67.857 1.00 12.71 444 LEU B O 1
ATOM 4029 N N . TYR B 1 147 ? 63.915 57.540 67.995 1.00 12.39 445 TYR B N 1
ATOM 4030 C CA . TYR B 1 147 ? 63.625 58.948 68.203 1.00 12.14 445 TYR B CA 1
ATOM 4031 C C . TYR B 1 147 ? 64.171 59.801 67.047 1.00 11.88 445 TYR B C 1
ATOM 4032 O O . TYR B 1 147 ? 65.341 59.632 66.648 1.00 11.47 445 TYR B O 1
ATOM 4041 N N . ILE B 1 148 ? 63.350 60.740 66.562 1.00 12.27 446 ILE B N 1
ATOM 4042 C CA . ILE B 1 148 ? 63.812 61.781 65.634 1.00 11.93 446 ILE B CA 1
ATOM 4043 C C . ILE B 1 148 ? 63.288 63.114 66.086 1.00 11.28 446 ILE B C 1
ATOM 4044 O O . ILE B 1 148 ? 62.077 63.221 66.447 1.00 12.13 446 ILE B O 1
ATOM 4049 N N . SER B 1 149 ? 64.129 64.152 66.055 1.00 12.39 447 SER B N 1
ATOM 4050 C CA . SER B 1 149 ? 63.661 65.433 66.603 1.00 12.60 447 SER B CA 1
ATOM 4051 C C . SER B 1 149 ? 62.596 66.120 65.730 1.00 13.66 447 SER B C 1
ATOM 4052 O O . SER B 1 149 ? 62.041 67.130 66.129 1.00 13.80 447 SER B O 1
ATOM 4055 N N . THR B 1 150 ? 62.374 65.592 64.524 1.00 13.64 448 THR B N 1
ATOM 4056 C CA . THR B 1 150 ? 61.317 66.093 63.672 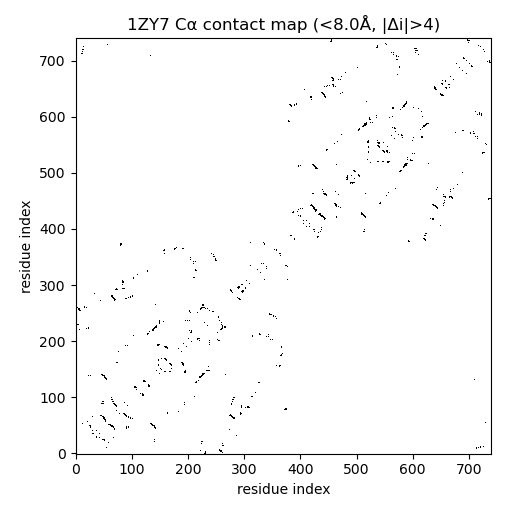1.00 14.26 448 THR B CA 1
ATOM 4057 C C . THR B 1 150 ? 60.765 64.935 62.850 1.00 14.33 448 THR B C 1
ATOM 4058 O O . THR B 1 150 ? 61.368 63.858 62.816 1.00 14.11 448 THR B O 1
ATOM 4062 N N . SER B 1 151 ? 59.605 65.142 62.235 1.00 14.00 449 SER B N 1
ATOM 4063 C CA . SER B 1 151 ? 58.989 64.135 61.364 1.00 14.02 449 SER B CA 1
ATOM 4064 C C . SER B 1 151 ? 59.945 63.812 60.190 1.00 13.96 449 SER B C 1
ATOM 4065 O O . SER B 1 151 ? 60.593 64.731 59.658 1.00 13.45 449 SER B O 1
ATOM 4068 N N . PRO B 1 152 ? 60.098 62.534 59.815 1.00 12.89 450 PRO B N 1
ATOM 4069 C CA . PRO B 1 152 ? 61.089 62.174 58.766 1.00 12.56 450 PRO B CA 1
ATOM 4070 C C . PRO B 1 152 ? 60.691 62.779 57.414 1.00 11.56 450 PRO B C 1
ATOM 4071 O O . PRO B 1 152 ? 59.479 62.901 57.113 1.00 12.11 450 PRO B O 1
ATOM 4075 N N . CYS B 1 153 ? 61.697 63.144 56.607 1.00 11.76 451 CYS B N 1
ATOM 4076 C CA . CYS B 1 153 ? 61.416 63.777 55.306 1.00 11.66 451 CYS B CA 1
ATOM 4077 C C . CYS B 1 153 ? 60.567 62.829 54.431 1.00 12.73 451 CYS B C 1
ATOM 4078 O O . CYS B 1 153 ? 60.518 61.602 54.655 1.00 11.57 451 CYS B O 1
ATOM 4081 N N . GLY B 1 154 ? 59.955 63.382 53.395 1.00 13.26 452 GLY B N 1
ATOM 4082 C CA . GLY B 1 154 ? 58.970 62.592 52.636 1.00 13.71 452 GLY B CA 1
ATOM 4083 C C . GLY B 1 154 ? 57.582 62.642 53.231 1.00 13.51 452 GLY B C 1
ATOM 4084 O O . GLY B 1 154 ? 57.197 63.594 53.928 1.00 13.65 452 GLY B O 1
ATOM 4085 N N . ASP B 1 155 ? 56.814 61.580 52.961 1.00 13.35 453 ASP B N 1
ATOM 4086 C CA . ASP B 1 155 ? 55.367 61.583 53.192 1.00 13.82 453 ASP B CA 1
ATOM 4087 C C . ASP B 1 155 ? 54.888 62.067 54.583 1.00 13.42 453 ASP B C 1
ATOM 4088 O O . ASP B 1 155 ? 53.839 62.744 54.703 1.00 14.16 453 ASP B O 1
ATOM 4093 N N . ALA B 1 156 ? 55.598 61.697 55.648 1.00 13.68 454 ALA B N 1
ATOM 4094 C CA . ALA B 1 156 ? 55.163 62.036 57.008 1.00 13.99 454 ALA B CA 1
ATOM 4095 C C . ALA B 1 156 ? 55.093 63.545 57.231 1.00 14.06 454 ALA B C 1
ATOM 4096 O O . ALA B 1 156 ? 54.331 64.009 58.085 1.00 14.36 454 ALA B O 1
ATOM 4098 N N . ARG B 1 157 ? 55.896 64.286 56.462 1.00 14.47 455 ARG B N 1
ATOM 4099 C CA . ARG B 1 157 ? 56.020 65.749 56.668 1.00 14.91 455 ARG B CA 1
ATOM 4100 C C . ARG B 1 157 ? 55.201 66.582 55.647 1.00 16.42 455 ARG B C 1
ATOM 4101 O O . ARG B 1 157 ? 55.354 67.812 55.567 1.00 16.66 455 ARG B O 1
ATOM 4109 N N . ILE B 1 158 ? 54.346 65.912 54.864 1.00 15.84 456 ILE B N 1
ATOM 4110 C CA . ILE B 1 158 ? 53.622 66.592 53.774 1.00 16.22 456 ILE B CA 1
ATOM 4111 C C . ILE B 1 158 ? 52.234 67.036 54.262 1.00 16.99 456 ILE B C 1
ATOM 4112 O O . ILE B 1 158 ? 51.199 66.401 54.004 1.00 17.04 456 ILE B O 1
ATOM 4117 N N . PHE B 1 159 ? 52.262 68.113 55.040 1.00 16.66 457 PHE B N 1
ATOM 4118 C CA . PHE B 1 159 ? 51.036 68.719 55.583 1.00 16.52 457 PHE B CA 1
ATOM 4119 C C . PHE B 1 159 ? 51.302 70.157 55.991 1.00 17.24 457 PHE B C 1
ATOM 4120 O O . PHE B 1 159 ? 52.457 70.573 56.066 1.00 16.66 457 PHE B O 1
ATOM 4128 N N . SER B 1 160 ? 50.230 70.916 56.236 1.00 17.38 458 SER B N 1
ATOM 4129 C CA . SER B 1 160 ? 50.356 72.281 56.759 1.00 18.65 458 SER B CA 1
ATOM 4130 C C . SER B 1 160 ? 50.145 72.242 58.269 1.00 19.77 458 SER B C 1
ATOM 4131 O O . SER B 1 160 ? 49.042 71.941 58.724 1.00 19.68 458 SER B O 1
ATOM 4134 N N . PRO B 1 161 ? 51.188 72.542 59.037 1.00 21.51 459 PRO B N 1
ATOM 4135 C CA . PRO B 1 161 ? 51.084 72.567 60.514 1.00 23.35 459 PRO B CA 1
ATOM 4136 C C . PRO B 1 161 ? 50.019 73.543 61.019 1.00 25.48 459 PRO B C 1
ATOM 4137 O O . PRO B 1 161 ? 49.456 73.330 62.093 1.00 26.68 459 PRO B O 1
ATOM 4141 N N . HIS B 1 162 ? 49.743 74.594 60.253 1.00 26.52 460 HIS B N 1
ATOM 4142 C CA . HIS B 1 162 ? 48.773 75.601 60.703 1.00 28.45 460 HIS B CA 1
ATOM 4143 C C . HIS B 1 162 ? 47.394 75.411 60.076 1.00 30.01 460 HIS B C 1
ATOM 4144 O O . HIS B 1 162 ? 46.582 76.334 60.054 1.00 30.33 460 HIS B O 1
ATOM 4151 N N . GLU B 1 163 ? 47.152 74.194 59.585 1.00 32.17 461 GLU B N 1
ATOM 4152 C CA . GLU B 1 163 ? 45.830 73.714 59.167 1.00 34.78 461 GLU B CA 1
ATOM 4153 C C . GLU B 1 163 ? 45.249 74.476 57.990 1.00 35.17 461 GLU B C 1
ATOM 4154 O O . GLU B 1 163 ? 45.591 74.206 56.839 1.00 36.45 461 GLU B O 1
ATOM 4160 N N . ARG B 1 176 ? 42.223 68.368 50.187 1.00 32.30 474 ARG B N 1
ATOM 4161 C CA . ARG B 1 176 ? 43.606 68.024 49.894 1.00 32.24 474 ARG B CA 1
ATOM 4162 C C . ARG B 1 176 ? 43.696 66.679 49.164 1.00 32.15 474 ARG B C 1
ATOM 4163 O O . ARG B 1 176 ? 43.217 65.659 49.670 1.00 31.39 474 ARG B O 1
ATOM 4171 N N . LYS B 1 177 ? 44.318 66.686 47.981 1.00 32.07 475 LYS B N 1
ATOM 4172 C CA . LYS B 1 177 ? 44.611 65.455 47.235 1.00 31.96 475 LYS B CA 1
ATOM 4173 C C . LYS B 1 177 ? 45.317 64.430 48.122 1.00 31.37 475 LYS B C 1
ATOM 4174 O O . LYS B 1 177 ? 46.233 64.790 48.881 1.00 32.16 475 LYS B O 1
ATOM 4180 N N . ALA B 1 178 ? 44.899 63.162 48.017 1.00 30.19 476 ALA B N 1
ATOM 4181 C CA . ALA B 1 178 ? 45.478 62.070 48.815 1.00 28.89 476 ALA B CA 1
ATOM 4182 C C . ALA B 1 178 ? 47.000 61.971 48.639 1.00 27.80 476 ALA B C 1
ATOM 4183 O O . ALA B 1 178 ? 47.529 62.267 47.558 1.00 27.64 476 ALA B O 1
ATOM 4185 N N . ARG B 1 179 ? 47.699 61.562 49.704 1.00 26.26 477 ARG B N 1
ATOM 4186 C CA . ARG B 1 179 ? 49.161 61.500 49.672 1.00 24.08 477 ARG B CA 1
ATOM 4187 C C . ARG B 1 179 ? 49.666 60.027 49.702 1.00 22.34 477 ARG B C 1
ATOM 4188 O O . ARG B 1 179 ? 49.086 59.135 49.064 1.00 21.57 477 ARG B O 1
ATOM 4196 N N . GLY B 1 180 ? 50.757 59.787 50.419 1.00 19.86 478 GLY B N 1
ATOM 4197 C CA . GLY B 1 180 ? 51.393 58.461 50.433 1.00 16.88 478 GLY B CA 1
ATOM 4198 C C . GLY B 1 180 ? 52.469 58.204 49.387 1.00 16.26 478 GLY B C 1
ATOM 4199 O O . GLY B 1 180 ? 53.172 57.201 49.466 1.00 14.47 478 GLY B O 1
ATOM 4200 N N . GLN B 1 181 ? 52.609 59.080 48.382 1.00 15.37 479 GLN B N 1
ATOM 4201 C CA . GLN B 1 181 ? 53.573 58.842 47.303 1.00 15.90 479 GLN B CA 1
ATOM 4202 C C . GLN B 1 181 ? 55.025 58.669 47.803 1.00 14.13 479 GLN B C 1
ATOM 4203 O O . GLN B 1 181 ? 55.470 59.404 48.696 1.00 14.37 479 GLN B O 1
ATOM 4209 N N . LEU B 1 182 ? 55.738 57.696 47.246 1.00 13.45 480 LEU B N 1
ATOM 4210 C CA . LEU B 1 182 ? 57.198 57.648 47.400 1.00 12.99 480 LEU B CA 1
ATOM 4211 C C . LEU B 1 182 ? 57.831 58.960 46.945 1.00 14.01 480 LEU B C 1
ATOM 4212 O O . LEU B 1 182 ? 57.357 59.605 45.976 1.00 13.88 480 LEU B O 1
ATOM 4217 N N . ARG B 1 183 ? 58.906 59.334 47.634 1.00 13.19 481 ARG B N 1
ATOM 4218 C CA . ARG B 1 183 ? 59.628 60.580 47.357 1.00 14.26 481 ARG B CA 1
ATOM 4219 C C . ARG B 1 183 ? 61.120 60.358 47.473 1.00 14.43 481 ARG B C 1
ATOM 4220 O O . ARG B 1 183 ? 61.572 59.499 48.275 1.00 14.08 481 ARG B O 1
ATOM 4228 N N . THR B 1 184 ? 61.891 61.122 46.695 1.00 14.40 482 THR B N 1
ATOM 4229 C CA . THR B 1 184 ? 63.345 61.050 46.731 1.00 14.62 482 THR B CA 1
ATOM 4230 C C . THR B 1 184 ? 63.983 62.309 47.283 1.00 15.54 482 THR B C 1
ATOM 4231 O O . THR B 1 184 ? 63.478 63.403 47.102 1.00 15.61 482 THR B O 1
ATOM 4235 N N . LYS B 1 185 ? 65.140 62.135 47.906 1.00 16.66 483 LYS B N 1
ATOM 4236 C CA . LYS B 1 185 ? 65.904 63.270 48.416 1.00 19.52 483 LYS B CA 1
ATOM 4237 C C . LYS B 1 185 ? 66.460 64.055 47.224 1.00 21.33 483 LYS B C 1
ATOM 4238 O O . LYS B 1 185 ? 66.855 63.464 46.237 1.00 21.02 483 LYS B O 1
ATOM 4244 N N . ILE B 1 186 ? 66.421 65.380 47.275 1.00 24.07 484 ILE B N 1
ATOM 4245 C CA . ILE B 1 186 ? 67.062 66.151 46.197 1.00 27.55 484 ILE B CA 1
ATOM 4246 C C . ILE B 1 186 ? 68.493 66.458 46.581 1.00 28.10 484 ILE B C 1
ATOM 4247 O O . ILE B 1 186 ? 68.782 66.898 47.703 1.00 27.40 484 ILE B O 1
ATOM 4252 N N . GLU B 1 187 ? 69.373 66.208 45.628 1.00 30.07 485 GLU B N 1
ATOM 4253 C CA . GLU B 1 187 ? 70.765 66.553 45.740 1.00 31.38 485 GLU B CA 1
ATOM 4254 C C . GLU B 1 187 ? 70.901 68.041 46.098 1.00 31.68 485 GLU B C 1
ATOM 4255 O O . GLU B 1 187 ? 70.261 68.901 45.484 1.00 31.52 485 GLU B O 1
ATOM 4261 N N . SER B 1 188 ? 71.695 68.316 47.129 1.00 31.68 486 SER B N 1
ATOM 4262 C CA . SER B 1 188 ? 72.037 69.692 47.528 1.00 31.57 486 SER B CA 1
ATOM 4263 C C . SER B 1 188 ? 70.947 70.428 48.320 1.00 30.77 486 SER B C 1
ATOM 4264 O O . SER B 1 188 ? 71.131 71.595 48.684 1.00 30.91 486 SER B O 1
ATOM 4267 N N . GLY B 1 189 ? 69.836 69.746 48.607 1.00 28.94 487 GLY B N 1
ATOM 4268 C CA . GLY B 1 189 ? 68.791 70.281 49.493 1.00 27.67 487 GLY B CA 1
ATOM 4269 C C . GLY B 1 189 ? 68.620 69.420 50.734 1.00 26.46 487 GLY B C 1
ATOM 4270 O O . GLY B 1 189 ? 69.426 68.512 50.999 1.00 26.98 487 GLY B O 1
ATOM 4271 N N . GLU B 1 190 ? 67.561 69.682 51.493 1.00 24.17 488 GLU B N 1
ATOM 4272 C CA . GLU B 1 190 ? 67.262 68.910 52.699 1.00 22.93 488 GLU B CA 1
ATOM 4273 C C . GLU B 1 190 ? 65.955 68.137 52.600 1.00 20.82 488 GLU B C 1
ATOM 4274 O O . GLU B 1 190 ? 65.710 67.266 53.417 1.00 20.11 488 GLU B O 1
ATOM 4280 N N . GLY B 1 191 ? 65.136 68.463 51.602 1.00 18.88 489 GLY B N 1
ATOM 4281 C CA . GLY B 1 191 ? 63.837 67.820 51.435 1.00 16.35 489 GLY B CA 1
ATOM 4282 C C . GLY B 1 191 ? 63.762 66.865 50.243 1.00 15.34 489 GLY B C 1
ATOM 4283 O O . GLY B 1 191 ? 64.778 66.364 49.732 1.00 14.15 489 GLY B O 1
ATOM 4284 N N . THR B 1 192 ? 62.535 66.604 49.821 1.00 14.74 490 THR B N 1
ATOM 4285 C CA . THR B 1 192 ? 62.285 65.560 48.846 1.00 15.47 490 THR B CA 1
ATOM 4286 C C . THR B 1 192 ? 61.282 66.004 47.772 1.00 15.87 490 THR B C 1
ATOM 4287 O O . THR B 1 192 ? 60.543 66.977 47.949 1.00 16.49 490 THR B O 1
ATOM 4291 N N . ILE B 1 193 ? 61.276 65.249 46.688 1.00 17.29 491 ILE B N 1
ATOM 4292 C CA . ILE B 1 193 ? 60.303 65.407 45.600 1.00 19.54 491 ILE B CA 1
ATOM 4293 C C . ILE B 1 193 ? 59.656 64.043 45.295 1.00 19.61 491 ILE B C 1
ATOM 4294 O O . ILE B 1 193 ? 60.273 63.012 45.524 1.00 19.26 491 ILE B O 1
ATOM 4299 N N . PRO B 1 194 ? 58.408 64.032 44.811 1.00 20.47 492 PRO B N 1
ATOM 4300 C CA . PRO B 1 194 ? 57.753 62.762 44.431 1.00 21.44 492 PRO B CA 1
ATOM 4301 C C . PRO B 1 194 ? 58.531 61.987 43.362 1.00 21.85 492 PRO B C 1
ATOM 4302 O O . PRO B 1 194 ? 59.152 62.599 42.478 1.00 21.95 492 PRO B O 1
ATOM 4306 N N . VAL B 1 195 ? 58.523 60.658 43.441 1.00 21.62 493 VAL B N 1
ATOM 4307 C CA . VAL B 1 195 ? 59.074 59.834 42.342 1.00 22.46 493 VAL B CA 1
ATOM 4308 C C . VAL B 1 195 ? 58.276 60.058 41.046 1.00 22.72 493 VAL B C 1
ATOM 4309 O O . VAL B 1 195 ? 57.093 60.403 41.120 1.00 23.14 493 VAL B O 1
ATOM 4313 N N . LEU B 1 213 ? 72.665 58.324 41.383 1.00 31.76 511 LEU B N 1
ATOM 4314 C CA . LEU B 1 213 ? 71.225 58.075 41.294 1.00 30.94 511 LEU B CA 1
ATOM 4315 C C . LEU B 1 213 ? 70.537 58.380 42.631 1.00 29.42 511 LEU B C 1
ATOM 4316 O O . LEU B 1 213 ? 71.186 58.564 43.681 1.00 30.76 511 LEU B O 1
ATOM 4321 N N . LEU B 1 214 ? 69.222 58.427 42.578 1.00 26.17 512 LEU B N 1
ATOM 4322 C CA . LEU B 1 214 ? 68.418 59.045 43.617 1.00 23.74 512 LEU B CA 1
ATOM 4323 C C . LEU B 1 214 ? 68.317 58.183 44.874 1.00 21.85 512 LEU B C 1
ATOM 4324 O O . LEU B 1 214 ? 68.432 56.957 44.794 1.00 23.03 512 LEU B O 1
ATOM 4329 N N . THR B 1 215 ? 68.091 58.839 46.016 1.00 18.24 513 THR B N 1
ATOM 4330 C CA . THR B 1 215 ? 67.982 58.170 47.321 1.00 16.14 513 THR B CA 1
ATOM 4331 C C . THR B 1 215 ? 66.581 58.386 47.894 1.00 14.71 513 THR B C 1
ATOM 4332 O O . THR B 1 215 ? 66.038 59.474 47.790 1.00 14.37 513 THR B O 1
ATOM 4336 N N . MET B 1 216 ? 65.970 57.341 48.445 1.00 13.51 514 MET B N 1
ATOM 4337 C CA . MET B 1 216 ? 64.584 57.430 48.896 1.00 13.17 514 MET B CA 1
ATOM 4338 C C . MET B 1 216 ? 64.484 58.302 50.166 1.00 12.87 514 MET B C 1
ATOM 4339 O O . MET B 1 216 ? 65.449 58.344 50.962 1.00 13.01 514 MET B O 1
ATOM 4344 N N . SER B 1 217 ? 63.335 58.957 50.362 1.00 11.93 515 SER B N 1
ATOM 4345 C CA . SER B 1 217 ? 63.078 59.745 51.583 1.00 11.44 515 SER B CA 1
ATOM 4346 C C . SER B 1 217 ? 63.136 58.869 52.835 1.00 10.70 515 SER B C 1
ATOM 4347 O O . SER B 1 217 ? 62.957 57.628 52.764 1.00 11.67 515 SER B O 1
ATOM 4350 N N . CYS B 1 218 ? 63.304 59.518 53.982 1.00 11.25 516 CYS B N 1
ATOM 4351 C CA . CYS B 1 218 ? 63.318 58.788 55.264 1.00 11.10 516 CYS B CA 1
ATOM 4352 C C . CYS B 1 218 ? 61.951 58.188 55.578 1.00 12.23 516 CYS B C 1
ATOM 4353 O O . CYS B 1 218 ? 61.882 57.085 56.136 1.00 12.08 516 CYS B O 1
ATOM 4356 N N . SER B 1 219 ? 60.864 58.866 55.206 1.00 12.17 517 SER B N 1
ATOM 4357 C CA . SER B 1 219 ? 59.529 58.315 55.454 1.00 12.37 517 SER B CA 1
ATOM 4358 C C . SER B 1 219 ? 59.400 56.950 54.764 1.00 12.42 517 SER B C 1
ATOM 4359 O O . SER B 1 219 ? 58.846 56.015 55.351 1.00 12.57 517 SER B O 1
ATOM 4362 N N . ASP B 1 220 ? 59.921 56.863 53.538 1.00 12.24 518 ASP B N 1
ATOM 4363 C CA . ASP B 1 220 ? 59.886 55.617 52.758 1.00 11.51 518 ASP B CA 1
ATOM 4364 C C . ASP B 1 220 ? 60.787 54.549 53.365 1.00 11.98 518 ASP B C 1
ATOM 4365 O O . ASP B 1 220 ? 60.382 53.375 53.487 1.00 12.07 518 ASP B O 1
ATOM 4370 N N . LYS B 1 221 ? 61.998 54.960 53.736 1.00 10.70 519 LYS B N 1
ATOM 4371 C CA . LYS B 1 221 ? 62.914 54.028 54.352 1.00 11.11 519 LYS B CA 1
ATOM 4372 C C . LYS B 1 221 ? 62.361 53.467 55.642 1.00 11.66 519 LYS B C 1
ATOM 4373 O O . LYS B 1 221 ? 62.548 52.272 55.904 1.00 12.07 519 LYS B O 1
ATOM 4379 N N . ILE B 1 222 ? 61.672 54.289 56.451 1.00 10.90 520 ILE B N 1
ATOM 4380 C CA . ILE B 1 222 ? 61.137 53.769 57.729 1.00 11.69 520 ILE B CA 1
ATOM 4381 C C . ILE B 1 222 ? 59.949 52.828 57.480 1.00 11.26 520 ILE B C 1
ATOM 4382 O O . ILE B 1 222 ? 59.846 51.758 58.125 1.00 11.67 520 ILE B O 1
ATOM 4387 N N . ALA B 1 223 ? 59.088 53.191 56.515 1.00 10.48 521 ALA B N 1
ATOM 4388 C CA . ALA B 1 223 ? 58.023 52.289 56.081 1.00 11.41 521 ALA B CA 1
ATOM 4389 C C . ALA B 1 223 ? 58.623 50.946 55.655 1.00 11.14 521 ALA B C 1
ATOM 4390 O O . ALA B 1 223 ? 58.107 49.875 56.025 1.00 11.54 521 ALA B O 1
ATOM 4392 N N . ARG B 1 224 ? 59.732 51.001 54.906 1.00 12.27 522 ARG B N 1
ATOM 4393 C CA . ARG B 1 224 ? 60.440 49.793 54.526 1.00 11.81 522 ARG B CA 1
ATOM 4394 C C . ARG B 1 224 ? 60.896 49.012 55.762 1.00 12.30 522 ARG B C 1
ATOM 4395 O O . ARG B 1 224 ? 60.702 47.783 55.848 1.00 11.95 522 ARG B O 1
ATOM 4403 N N . TRP B 1 225 ? 61.473 49.724 56.741 1.00 10.73 523 TRP B N 1
ATOM 4404 C CA . TRP B 1 225 ? 61.877 49.030 57.993 1.00 11.71 523 TRP B CA 1
ATOM 4405 C C . TRP B 1 225 ? 60.725 48.400 58.751 1.00 12.10 523 TRP B C 1
ATOM 4406 O O . TRP B 1 225 ? 60.921 47.399 59.479 1.00 12.00 523 TRP B O 1
ATOM 4417 N N . ASN B 1 226 ? 59.527 48.944 58.547 1.00 11.53 524 ASN B N 1
ATOM 4418 C CA . ASN B 1 226 ? 58.321 48.413 59.183 1.00 12.59 524 ASN B CA 1
ATOM 4419 C C . ASN B 1 226 ? 57.756 47.201 58.436 1.00 13.35 524 ASN B C 1
ATOM 4420 O O . ASN B 1 226 ? 56.683 46.699 58.802 1.00 14.22 524 ASN B O 1
ATOM 4425 N N . VAL B 1 227 ? 58.469 46.743 57.407 1.00 12.42 525 VAL B N 1
ATOM 4426 C CA . VAL B 1 227 ? 58.077 45.512 56.706 1.00 12.04 525 VAL B CA 1
ATOM 4427 C C . VAL B 1 227 ? 59.244 44.530 56.723 1.00 11.93 525 VAL B C 1
ATOM 4428 O O . VAL B 1 227 ? 59.073 43.388 57.141 1.00 13.07 525 VAL B O 1
ATOM 4432 N N . VAL B 1 228 ? 60.429 44.978 56.299 1.00 11.49 526 VAL B N 1
ATOM 4433 C CA . VAL B 1 228 ? 61.583 44.059 56.188 1.00 11.56 526 VAL B CA 1
ATOM 4434 C C . VAL B 1 228 ? 62.424 43.990 57.477 1.00 10.87 526 VAL B C 1
ATOM 4435 O O . VAL B 1 228 ? 63.395 43.217 57.566 1.00 13.05 526 VAL B O 1
ATOM 4439 N N . GLY B 1 229 ? 62.043 44.807 58.447 1.00 11.92 527 GLY B N 1
ATOM 4440 C CA . GLY B 1 229 ? 62.784 44.937 59.702 1.00 10.74 527 GLY B CA 1
ATOM 4441 C C . GLY B 1 229 ? 63.865 46.018 59.628 1.00 12.42 527 GLY B C 1
ATOM 4442 O O . GLY B 1 229 ? 64.123 46.596 58.558 1.00 12.14 527 GLY B O 1
ATOM 4443 N N . ILE B 1 230 ? 64.500 46.282 60.772 1.00 11.34 528 ILE B N 1
ATOM 4444 C CA . ILE B 1 230 ? 65.544 47.325 60.840 1.00 12.65 528 ILE B CA 1
ATOM 4445 C C . ILE B 1 230 ? 66.929 46.738 60.646 1.00 12.92 528 ILE B C 1
ATOM 4446 O O . ILE B 1 230 ? 67.901 47.475 60.532 1.00 13.60 528 ILE B O 1
ATOM 4451 N N . GLN B 1 231 ? 67.030 45.401 60.620 1.00 12.95 529 GLN B N 1
ATOM 4452 C CA . GLN B 1 231 ? 68.347 44.776 60.681 1.00 13.45 529 GLN B CA 1
ATOM 4453 C C . GLN B 1 231 ? 69.083 44.653 59.348 1.00 13.05 529 GLN B C 1
ATOM 4454 O O . GLN B 1 231 ? 70.257 44.332 59.338 1.00 12.52 529 GLN B O 1
ATOM 4460 N N . GLY B 1 232 ? 68.410 44.917 58.225 1.00 13.28 530 GLY B N 1
ATOM 4461 C CA . GLY B 1 232 ? 69.027 44.702 56.927 1.00 12.92 530 GLY B CA 1
ATOM 4462 C C . GLY B 1 232 ? 69.083 43.241 56.462 1.00 12.76 530 GLY B C 1
ATOM 4463 O O . GLY B 1 232 ? 68.716 42.294 57.192 1.00 12.36 530 GLY B O 1
ATOM 4464 N N . SER B 1 233 ? 69.555 43.078 55.226 1.00 12.37 531 SER B N 1
ATOM 4465 C CA . SER B 1 233 ? 69.568 41.753 54.585 1.00 12.51 531 SER B CA 1
ATOM 4466 C C . SER B 1 233 ? 70.657 40.869 55.234 1.00 13.14 531 SER B C 1
ATOM 4467 O O . SER B 1 233 ? 70.406 39.703 55.617 1.00 14.02 531 SER B O 1
ATOM 4470 N N . LEU B 1 234 ? 71.846 41.437 55.396 1.00 13.34 532 LEU B N 1
ATOM 4471 C CA . LEU B 1 234 ? 72.970 40.649 55.924 1.00 13.76 532 LEU B CA 1
ATOM 4472 C C . LEU B 1 234 ? 72.705 40.080 57.319 1.00 14.03 532 LEU B C 1
ATOM 4473 O O . LEU B 1 234 ? 72.872 38.876 57.549 1.00 14.43 532 LEU B O 1
ATOM 4478 N N . LEU B 1 235 ? 72.273 40.928 58.244 1.00 13.89 533 LEU B N 1
ATOM 4479 C CA . LEU B 1 235 ? 71.979 40.448 59.587 1.00 13.34 533 LEU B CA 1
ATOM 4480 C C . LEU B 1 235 ? 70.831 39.435 59.618 1.00 12.29 533 LEU B C 1
ATOM 4481 O O . LEU B 1 235 ? 70.793 38.594 60.515 1.00 11.94 533 LEU B O 1
ATOM 4486 N N . SER B 1 236 ? 69.908 39.515 58.652 1.00 12.35 534 SER B N 1
ATOM 4487 C CA . SER B 1 236 ? 68.810 38.523 58.561 1.00 13.30 534 SER B CA 1
ATOM 4488 C C . SER B 1 236 ? 69.295 37.098 58.269 1.00 13.52 534 SER B C 1
ATOM 4489 O O . SER B 1 236 ? 68.554 36.133 58.468 1.00 13.88 534 SER B O 1
ATOM 4492 N N . ILE B 1 237 ? 70.535 36.971 57.797 1.00 12.10 535 ILE B N 1
ATOM 4493 C CA . ILE B 1 237 ? 71.141 35.648 57.604 1.00 12.93 535 ILE B CA 1
ATOM 4494 C C . ILE B 1 237 ? 71.372 34.989 58.976 1.00 13.43 535 ILE B C 1
ATOM 4495 O O . ILE B 1 237 ? 71.348 33.755 59.078 1.00 15.33 535 ILE B O 1
ATOM 4500 N N . PHE B 1 238 ? 71.573 35.804 60.020 1.00 12.23 536 PHE B N 1
ATOM 4501 C CA . PHE B 1 238 ? 71.843 35.299 61.378 1.00 14.21 536 PHE B CA 1
ATOM 4502 C C . PHE B 1 238 ? 70.618 35.354 62.295 1.00 13.87 536 PHE B C 1
ATOM 4503 O O . PHE B 1 238 ? 70.426 34.450 63.135 1.00 15.17 536 PHE B O 1
ATOM 4511 N N . VAL B 1 239 ? 69.846 36.444 62.188 1.00 12.87 537 VAL B N 1
ATOM 4512 C CA . VAL B 1 239 ? 68.784 36.742 63.150 1.00 12.85 537 VAL B CA 1
ATOM 4513 C C . VAL B 1 239 ? 67.416 36.950 62.496 1.00 11.81 537 VAL B C 1
ATOM 4514 O O . VAL B 1 239 ? 67.351 37.268 61.292 1.00 12.19 537 VAL B O 1
ATOM 4518 N N . GLU B 1 240 ? 66.357 36.749 63.275 1.00 12.04 538 GLU B N 1
ATOM 4519 C CA . GLU B 1 240 ? 64.982 36.947 62.792 1.00 12.79 538 GLU B CA 1
ATOM 4520 C C . GLU B 1 240 ? 64.713 38.470 62.655 1.00 13.41 538 GLU B C 1
ATOM 4521 O O . GLU B 1 240 ? 65.396 39.279 63.302 1.00 12.77 538 GLU B O 1
ATOM 4527 N N . PRO B 1 241 ? 63.754 38.859 61.821 1.00 13.86 539 PRO B N 1
ATOM 4528 C CA . PRO B 1 241 ? 63.474 40.293 61.619 1.00 13.51 539 PRO B CA 1
ATOM 4529 C C . PRO B 1 241 ? 63.203 41.024 62.940 1.00 13.89 539 PRO B C 1
ATOM 4530 O O . PRO B 1 241 ? 62.441 40.525 63.790 1.00 13.60 539 PRO B O 1
ATOM 4534 N N . ILE B 1 242 ? 63.799 42.216 63.072 1.00 12.74 540 ILE B N 1
ATOM 4535 C CA . ILE B 1 242 ? 63.642 43.061 64.263 1.00 12.62 540 ILE B CA 1
ATOM 4536 C C . ILE B 1 242 ? 62.928 44.333 63.823 1.00 12.67 540 ILE B C 1
ATOM 4537 O O . ILE B 1 242 ? 63.271 44.872 62.764 1.00 13.07 540 ILE B O 1
ATOM 4542 N N . TYR B 1 243 ? 61.933 44.758 64.601 1.00 13.46 541 TYR B N 1
ATOM 4543 C CA . TYR B 1 243 ? 61.180 45.990 64.276 1.00 12.73 541 TYR B CA 1
ATOM 4544 C C . TYR B 1 243 ? 61.306 47.033 65.380 1.00 14.30 541 TYR B C 1
ATOM 4545 O O . TYR B 1 243 ? 61.445 46.690 66.550 1.00 13.72 541 TYR B O 1
ATOM 4554 N N . PHE B 1 244 ? 61.185 48.312 65.025 1.00 13.24 542 PHE B N 1
ATOM 4555 C CA . PHE B 1 244 ? 61.007 49.330 66.078 1.00 12.83 542 PHE B CA 1
ATOM 4556 C C . PHE B 1 244 ? 59.655 49.162 66.748 1.00 13.39 542 PHE B C 1
ATOM 4557 O O . PHE B 1 244 ? 58.635 48.981 66.066 1.00 13.51 542 PHE B O 1
ATOM 4565 N N . SER B 1 245 ? 59.652 49.219 68.080 1.00 12.61 543 SER B N 1
ATOM 4566 C CA . SER B 1 245 ? 58.394 49.205 68.838 1.00 13.55 543 SER B CA 1
ATOM 4567 C C . SER B 1 245 ? 57.718 50.576 68.910 1.00 12.81 543 SER B C 1
ATOM 4568 O O . SER B 1 245 ? 56.502 50.660 69.167 1.00 13.59 543 SER B O 1
ATOM 4571 N N . SER B 1 246 ? 58.509 51.639 68.727 1.00 13.44 544 SER B N 1
ATOM 4572 C CA . SER B 1 246 ? 58.014 53.004 68.838 1.00 13.00 544 SER B CA 1
ATOM 4573 C C . SER B 1 246 ? 58.747 53.884 67.823 1.00 12.83 544 SER B C 1
ATOM 4574 O O . SER B 1 246 ? 59.935 53.654 67.527 1.00 12.33 544 SER B O 1
ATOM 4577 N N . ILE B 1 247 ? 58.028 54.875 67.284 1.00 12.16 545 ILE B N 1
ATOM 4578 C CA . ILE B 1 247 ? 58.644 55.987 66.534 1.00 12.99 545 ILE B CA 1
ATOM 4579 C C . ILE B 1 247 ? 58.173 57.280 67.213 1.00 12.36 545 ILE B C 1
ATOM 4580 O O . ILE B 1 247 ? 56.962 57.563 67.267 1.00 12.69 545 ILE B O 1
ATOM 4585 N N . ILE B 1 248 ? 59.121 57.996 67.801 1.00 12.72 546 ILE B N 1
ATOM 4586 C CA . ILE B 1 248 ? 58.831 59.176 68.621 1.00 13.48 546 ILE B CA 1
ATOM 4587 C C . ILE B 1 248 ? 59.394 60.434 67.935 1.00 13.48 546 ILE B C 1
ATOM 4588 O O . ILE B 1 248 ? 60.572 60.441 67.573 1.00 13.16 546 ILE B O 1
ATOM 4593 N N . LEU B 1 249 ? 58.570 61.476 67.763 1.00 12.70 547 LEU B N 1
ATOM 4594 C CA . LEU B 1 249 ? 59.002 62.679 67.020 1.00 13.68 547 LEU B CA 1
ATOM 4595 C C . LEU B 1 249 ? 59.038 63.901 67.927 1.00 13.76 547 LEU B C 1
ATOM 4596 O O . LEU B 1 249 ? 58.084 64.144 68.688 1.00 15.09 547 LEU B O 1
ATOM 4601 N N . GLY B 1 250 ? 60.121 64.667 67.838 1.00 14.55 548 GLY B N 1
ATOM 4602 C CA . GLY B 1 250 ? 60.258 65.891 68.657 1.00 14.94 548 GLY B CA 1
ATOM 4603 C C . GLY B 1 250 ? 59.567 67.123 68.122 1.00 15.51 548 GLY B C 1
ATOM 4604 O O . GLY B 1 250 ? 59.572 68.152 68.778 1.00 16.87 548 GLY B O 1
ATOM 4605 N N . SER B 1 251 ? 58.998 67.023 66.914 1.00 15.05 549 SER B N 1
ATOM 4606 C CA . SER B 1 251 ? 58.348 68.157 66.262 1.00 14.22 549 SER B CA 1
ATOM 4607 C C . SER B 1 251 ? 57.661 67.659 64.989 1.00 14.98 549 SER B C 1
ATOM 4608 O O . SER B 1 251 ? 58.034 66.614 64.452 1.00 13.59 549 SER B O 1
ATOM 4611 N N . LEU B 1 252 ? 56.657 68.417 64.537 1.00 15.15 550 LEU B N 1
ATOM 4612 C CA . LEU B 1 252 ? 55.902 68.101 63.315 1.00 15.88 550 LEU B CA 1
ATOM 4613 C C . LEU B 1 252 ? 55.180 66.758 63.428 1.00 16.20 550 LEU B C 1
ATOM 4614 O O . LEU B 1 252 ? 54.948 66.081 62.433 1.00 17.14 550 LEU B O 1
ATOM 4619 N N . TYR B 1 253 ? 54.831 66.380 64.657 1.00 16.19 551 TYR B N 1
ATOM 4620 C CA . TYR B 1 253 ? 54.043 65.189 64.866 1.00 17.77 551 TYR B CA 1
ATOM 4621 C C . TYR B 1 253 ? 52.581 65.440 64.455 1.00 17.57 551 TYR B C 1
ATOM 4622 O O . TYR B 1 253 ? 51.935 66.371 64.932 1.00 18.42 551 TYR B O 1
ATOM 4631 N N . HIS B 1 254 ? 52.081 64.608 63.549 1.00 18.24 552 HIS B N 1
ATOM 4632 C CA . HIS B 1 254 ? 50.651 64.586 63.247 1.00 18.14 552 HIS B CA 1
ATOM 4633 C C . HIS B 1 254 ? 50.237 63.132 63.082 1.00 17.85 552 HIS B C 1
ATOM 4634 O O . HIS B 1 254 ? 50.787 62.432 62.231 1.00 17.31 552 HIS B O 1
ATOM 4641 N N . GLY B 1 255 ? 49.292 62.692 63.917 1.00 18.17 553 GLY B N 1
ATOM 4642 C CA . GLY B 1 255 ? 48.883 61.288 63.934 1.00 18.10 553 GLY B CA 1
ATOM 4643 C C . GLY B 1 255 ? 48.464 60.733 62.578 1.00 18.59 553 GLY B C 1
ATOM 4644 O O . GLY B 1 255 ? 48.836 59.606 62.226 1.00 18.23 553 GLY B O 1
ATOM 4645 N N . ASP B 1 256 ? 47.706 61.520 61.810 1.00 18.22 554 ASP B N 1
ATOM 4646 C CA . ASP B 1 256 ? 47.164 61.034 60.554 1.00 18.99 554 ASP B CA 1
ATOM 4647 C C . ASP B 1 256 ? 48.286 60.904 59.538 1.00 17.97 554 ASP B C 1
ATOM 4648 O O . ASP B 1 256 ? 48.401 59.880 58.885 1.00 17.10 554 ASP B O 1
ATOM 4653 N N . HIS B 1 257 ? 49.135 61.930 59.426 1.00 17.06 555 HIS B N 1
ATOM 4654 C CA . HIS B 1 257 ? 50.171 61.910 58.396 1.00 16.45 555 HIS B CA 1
ATOM 4655 C C . HIS B 1 257 ? 51.281 60.927 58.733 1.00 15.76 555 HIS B C 1
ATOM 4656 O O . HIS B 1 257 ? 51.755 60.208 57.864 1.00 15.19 555 HIS B O 1
ATOM 4663 N N . LEU B 1 258 ? 51.646 60.844 60.009 1.00 15.74 556 LEU B N 1
ATOM 4664 C CA . LEU B 1 258 ? 52.683 59.888 60.390 1.00 15.07 556 LEU B CA 1
ATOM 4665 C C . LEU B 1 258 ? 52.237 58.423 60.225 1.00 14.54 556 LEU B C 1
ATOM 4666 O O . LEU B 1 258 ? 52.997 57.603 59.696 1.00 14.08 556 LEU B O 1
ATOM 4671 N N . SER B 1 259 ? 50.999 58.117 60.633 1.00 14.14 557 SER B N 1
ATOM 4672 C CA . SER B 1 259 ? 50.459 56.753 60.497 1.00 15.50 557 SER B CA 1
ATOM 4673 C C . SER B 1 259 ? 50.392 56.349 59.021 1.00 14.52 557 SER B C 1
ATOM 4674 O O . SER B 1 259 ? 50.799 55.244 58.665 1.00 15.55 557 SER B O 1
ATOM 4677 N N . ARG B 1 260 ? 49.906 57.250 58.169 1.00 15.43 558 ARG B N 1
ATOM 4678 C CA . ARG B 1 260 ? 49.867 56.979 56.747 1.00 14.93 558 ARG B CA 1
ATOM 4679 C C . ARG B 1 260 ? 51.291 56.679 56.283 1.00 13.72 558 ARG B C 1
ATOM 4680 O O . ARG B 1 260 ? 51.526 55.679 55.588 1.00 13.20 558 ARG B O 1
ATOM 4688 N N . ALA B 1 261 ? 52.237 57.545 56.649 1.00 12.53 559 ALA B N 1
ATOM 4689 C CA . ALA B 1 261 ? 53.598 57.395 56.113 1.00 12.87 559 ALA B CA 1
ATOM 4690 C C . ALA B 1 261 ? 54.296 56.107 56.605 1.00 12.62 559 ALA B C 1
ATOM 4691 O O . ALA B 1 261 ? 55.045 55.463 55.859 1.00 12.54 559 ALA B O 1
ATOM 4693 N N . MET B 1 262 ? 54.077 55.778 57.875 1.00 12.71 560 MET B N 1
ATOM 4694 C CA . MET B 1 262 ? 54.843 54.731 58.516 1.00 13.12 560 MET B CA 1
ATOM 4695 C C . MET B 1 262 ? 54.307 53.328 58.189 1.00 13.76 560 MET B C 1
ATOM 4696 O O . MET B 1 262 ? 55.051 52.369 58.250 1.00 14.23 560 MET B O 1
ATOM 4701 N N . TYR B 1 263 ? 53.026 53.223 57.847 1.00 13.60 561 TYR B N 1
ATOM 4702 C CA . TYR B 1 263 ? 52.487 51.875 57.550 1.00 14.45 561 TYR B CA 1
ATOM 4703 C C . TYR B 1 263 ? 51.176 51.871 56.794 1.00 14.35 561 TYR B C 1
ATOM 4704 O O . TYR B 1 263 ? 50.964 50.989 55.962 1.00 15.92 561 TYR B O 1
ATOM 4713 N N . GLN B 1 264 ? 50.287 52.815 57.087 1.00 14.69 562 GLN B N 1
ATOM 4714 C CA . GLN B 1 264 ? 48.919 52.642 56.599 1.00 15.24 562 GLN B CA 1
ATOM 4715 C C . GLN B 1 264 ? 48.821 52.706 55.082 1.00 14.54 562 GLN B C 1
ATOM 4716 O O . GLN B 1 264 ? 47.939 52.057 54.455 1.00 15.15 562 GLN B O 1
ATOM 4722 N N . ARG B 1 265 ? 49.722 53.480 54.477 1.00 13.59 563 ARG B N 1
ATOM 4723 C CA . ARG B 1 265 ? 49.675 53.633 53.023 1.00 14.31 563 ARG B CA 1
ATOM 4724 C C . ARG B 1 265 ? 49.938 52.301 52.278 1.00 14.33 563 ARG B C 1
ATOM 4725 O O . ARG B 1 265 ? 49.508 52.137 51.123 1.00 14.88 563 ARG B O 1
ATOM 4733 N N . ILE B 1 266 ? 50.623 51.367 52.947 1.00 13.62 564 ILE B N 1
ATOM 4734 C CA . ILE B 1 266 ? 50.918 50.033 52.394 1.00 13.96 564 ILE B CA 1
ATOM 4735 C C . ILE B 1 266 ? 50.182 48.928 53.169 1.00 14.29 564 ILE B C 1
ATOM 4736 O O . ILE B 1 266 ? 50.621 47.782 53.223 1.00 13.93 564 ILE B O 1
ATOM 4741 N N . SER B 1 267 ? 49.034 49.300 53.720 1.00 14.79 565 SER B N 1
ATOM 4742 C CA . SER B 1 267 ? 48.177 48.313 54.384 1.00 15.95 565 SER B CA 1
ATOM 4743 C C . SER B 1 267 ? 47.735 47.206 53.388 1.00 17.12 565 SER B C 1
ATOM 4744 O O . SER B 1 267 ? 47.342 46.110 53.813 1.00 18.20 565 SER B O 1
ATOM 4747 N N . ASN B 1 268 ? 47.842 47.473 52.087 1.00 17.57 566 ASN B N 1
ATOM 4748 C CA . ASN B 1 268 ? 47.576 46.470 51.021 1.00 18.43 566 ASN B CA 1
ATOM 4749 C C . ASN B 1 268 ? 48.656 45.384 50.843 1.00 18.31 566 ASN B C 1
ATOM 4750 O O . ASN B 1 268 ? 48.524 44.528 49.956 1.00 19.35 566 ASN B O 1
ATOM 4755 N N . ILE B 1 269 ? 49.735 45.430 51.631 1.00 17.55 567 ILE B N 1
ATOM 4756 C CA . ILE B 1 269 ? 50.838 44.482 51.456 1.00 17.58 567 ILE B CA 1
ATOM 4757 C C . ILE B 1 269 ? 50.365 43.066 51.796 1.00 18.41 567 ILE B C 1
ATOM 4758 O O . ILE B 1 269 ? 49.508 42.878 52.657 1.00 18.81 567 ILE B O 1
ATOM 4763 N N . GLU B 1 270 ? 50.912 42.076 51.111 1.00 19.56 568 GLU B N 1
ATOM 4764 C CA . GLU B 1 270 ? 50.499 40.693 51.412 1.00 21.38 568 GLU B CA 1
ATOM 4765 C C . GLU B 1 270 ? 51.551 39.678 51.054 1.00 19.60 568 GLU B C 1
ATOM 4766 O O . GLU B 1 270 ? 52.585 40.016 50.474 1.00 19.17 568 GLU B O 1
ATOM 4772 N N . ASP B 1 271 ? 51.276 38.426 51.428 1.00 19.86 569 ASP B N 1
ATOM 4773 C CA . ASP B 1 271 ? 52.128 37.310 51.060 1.00 19.78 569 ASP B CA 1
ATOM 4774 C C . ASP B 1 271 ? 53.572 37.470 51.555 1.00 18.88 569 ASP B C 1
ATOM 4775 O O . ASP B 1 271 ? 54.520 37.089 50.869 1.00 18.20 569 ASP B O 1
ATOM 4780 N N . LE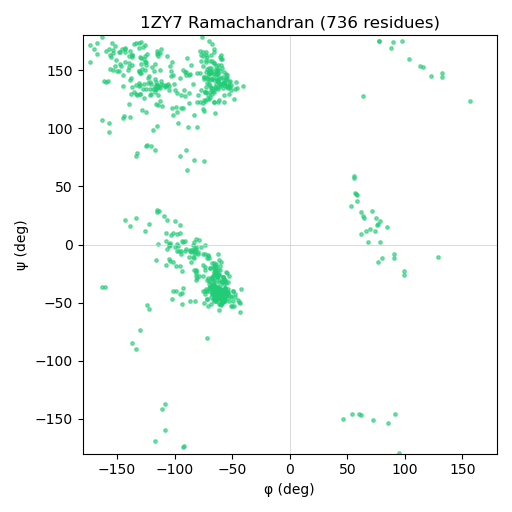U B 1 272 ? 53.723 38.034 52.757 1.00 19.22 570 LEU B N 1
ATOM 4781 C CA . LEU B 1 272 ? 55.068 38.190 53.342 1.00 17.74 570 LEU B CA 1
ATOM 4782 C C . LEU B 1 272 ? 55.590 36.807 53.788 1.00 17.76 570 LEU B C 1
ATOM 4783 O O . LEU B 1 272 ? 54.791 35.936 54.161 1.00 18.19 570 LEU B O 1
ATOM 4788 N N . PRO B 1 273 ? 56.907 36.586 53.731 1.00 17.42 571 PRO B N 1
ATOM 4789 C CA . PRO B 1 273 ? 57.477 35.329 54.257 1.00 16.66 571 PRO B CA 1
ATOM 4790 C C . PRO B 1 273 ? 57.299 35.239 55.775 1.00 17.21 571 PRO B C 1
ATOM 4791 O O . PRO B 1 273 ? 56.998 36.226 56.425 1.00 16.04 571 PRO B O 1
ATOM 4795 N N . PRO B 1 274 ? 57.501 34.052 56.340 1.00 17.98 572 PRO B N 1
ATOM 4796 C CA . PRO B 1 274 ? 57.304 33.856 57.780 1.00 18.06 572 PRO B CA 1
ATOM 4797 C C . PRO B 1 274 ? 58.079 34.893 58.620 1.00 17.05 572 PRO B C 1
ATOM 4798 O O . PRO B 1 274 ? 59.216 35.238 58.266 1.00 17.49 572 PRO B O 1
ATOM 4802 N N . LEU B 1 275 ? 57.440 35.357 59.692 1.00 17.01 573 LEU B N 1
ATOM 4803 C CA . LEU B 1 275 ? 57.982 36.317 60.676 1.00 17.57 573 LEU B CA 1
ATOM 4804 C C . LEU B 1 275 ? 58.004 37.763 60.179 1.00 17.55 573 LEU B C 1
ATOM 4805 O O . LEU B 1 275 ? 58.202 38.674 60.979 1.00 19.35 573 LEU B O 1
ATOM 4810 N N . TYR B 1 276 ? 57.848 37.966 58.880 1.00 17.04 574 TYR B N 1
ATOM 4811 C CA . TYR B 1 276 ? 57.705 39.334 58.350 1.00 16.70 574 TYR B CA 1
ATOM 4812 C C . TYR B 1 276 ? 56.259 39.784 58.465 1.00 17.52 574 TYR B C 1
ATOM 4813 O O . TYR B 1 276 ? 55.328 39.021 58.163 1.00 17.64 574 TYR B O 1
ATOM 4822 N N . THR B 1 277 ? 56.065 41.033 58.875 1.00 16.25 575 THR B N 1
ATOM 4823 C CA . THR B 1 277 ? 54.723 41.571 59.043 1.00 16.79 575 THR B CA 1
ATOM 4824 C C . THR B 1 277 ? 54.729 43.074 58.750 1.00 16.45 575 THR B C 1
ATOM 4825 O O . THR B 1 277 ? 55.798 43.678 58.706 1.00 17.99 575 THR B O 1
ATOM 4829 N N . LEU B 1 278 ? 53.552 43.665 58.563 1.00 15.78 576 LEU B N 1
ATOM 4830 C CA . LEU B 1 278 ? 53.450 45.132 58.560 1.00 14.87 576 LEU B CA 1
ATOM 4831 C C . LEU B 1 278 ? 53.414 45.600 60.010 1.00 15.39 576 LEU B C 1
ATOM 4832 O O . LEU B 1 278 ? 52.391 45.516 60.699 1.00 14.93 576 LEU B O 1
ATOM 4837 N N . ASN B 1 279 ? 54.572 46.067 60.462 1.00 14.04 577 ASN B N 1
ATOM 4838 C CA . ASN B 1 279 ? 54.760 46.531 61.829 1.00 14.78 577 ASN B CA 1
ATOM 4839 C C . ASN B 1 279 ? 54.061 47.879 62.045 1.00 15.04 577 ASN B C 1
ATOM 4840 O O . ASN B 1 279 ? 54.247 48.818 61.258 1.00 15.63 577 ASN B O 1
ATOM 4845 N N . LYS B 1 280 ? 53.290 47.967 63.122 1.00 15.23 578 LYS B N 1
ATOM 4846 C CA . LYS B 1 280 ? 52.571 49.202 63.479 1.00 16.05 578 LYS B CA 1
ATOM 4847 C C . LYS B 1 280 ? 53.014 49.678 64.865 1.00 16.18 578 LYS B C 1
ATOM 4848 O O . LYS B 1 280 ? 52.388 49.353 65.865 1.00 16.81 578 LYS B O 1
ATOM 4854 N N . PRO B 1 281 ? 54.118 50.417 64.922 1.00 15.59 579 PRO B N 1
ATOM 4855 C CA . PRO B 1 281 ? 54.700 50.776 66.220 1.00 16.35 579 PRO B CA 1
ATOM 4856 C C . PRO B 1 281 ? 53.920 51.895 66.896 1.00 15.95 579 PRO B C 1
ATOM 4857 O O . PRO B 1 281 ? 53.140 52.594 66.241 1.00 16.75 579 PRO B O 1
ATOM 4861 N N . LEU B 1 282 ? 54.137 52.061 68.203 1.00 16.37 580 LEU B N 1
ATOM 4862 C CA . LEU B 1 282 ? 53.677 53.262 68.869 1.00 15.75 580 LEU B CA 1
ATOM 4863 C C . LEU B 1 282 ? 54.169 54.462 68.075 1.00 14.77 580 LEU B C 1
ATOM 4864 O O . LEU B 1 282 ? 55.340 54.538 67.718 1.00 14.76 580 LEU B O 1
ATOM 4869 N N . LEU B 1 283 ? 53.269 55.406 67.832 1.00 14.44 581 LEU B N 1
ATOM 4870 C CA . LEU B 1 283 ? 53.640 56.681 67.249 1.00 15.21 581 LEU B CA 1
ATOM 4871 C C . LEU B 1 283 ? 53.315 57.758 68.268 1.00 15.47 581 LEU B C 1
ATOM 4872 O O . LEU B 1 283 ? 52.212 57.790 68.820 1.00 16.45 581 LEU B O 1
ATOM 4877 N N . SER B 1 284 ? 54.258 58.654 68.518 1.00 15.19 582 SER B N 1
ATOM 4878 C CA . SER B 1 284 ? 53.993 59.694 69.515 1.00 15.41 582 SER B CA 1
ATOM 4879 C C . SER B 1 284 ? 54.863 60.937 69.275 1.00 15.14 582 SER B C 1
ATOM 4880 O O . SER B 1 284 ? 55.961 60.844 68.707 1.00 15.45 582 SER B O 1
ATOM 4883 N N . GLY B 1 285 ? 54.326 62.092 69.671 1.00 14.92 583 GLY B N 1
ATOM 4884 C CA . GLY B 1 285 ? 55.125 63.316 69.797 1.00 15.75 583 GLY B CA 1
ATOM 4885 C C . GLY B 1 285 ? 55.628 63.419 71.236 1.00 17.02 583 GLY B C 1
ATOM 4886 O O . GLY B 1 285 ? 55.472 62.477 72.022 1.00 17.04 583 GLY B O 1
ATOM 4887 N N . ILE B 1 286 ? 56.276 64.532 71.576 1.00 16.78 584 ILE B N 1
ATOM 4888 C CA . ILE B 1 286 ? 56.772 64.718 72.955 1.00 17.65 584 ILE B CA 1
ATOM 4889 C C . ILE B 1 286 ? 56.020 65.891 73.628 1.00 18.56 584 ILE B C 1
ATOM 4890 O O . ILE B 1 286 ? 55.384 66.701 72.946 1.00 18.84 584 ILE B O 1
ATOM 4895 N N . SER B 1 287 ? 56.122 65.975 74.950 1.00 19.99 585 SER B N 1
ATOM 4896 C CA . SER B 1 287 ? 55.394 67.011 75.704 1.00 21.50 585 SER B CA 1
ATOM 4897 C C . SER B 1 287 ? 55.848 68.449 75.419 1.00 22.53 585 SER B C 1
ATOM 4898 O O . SER B 1 287 ? 55.046 69.388 75.460 1.00 24.59 585 SER B O 1
ATOM 4901 N N . ASN B 1 288 ? 57.119 68.629 75.117 1.00 22.89 586 ASN B N 1
ATOM 4902 C CA . ASN B 1 288 ? 57.623 69.945 74.788 1.00 24.02 586 ASN B CA 1
ATOM 4903 C C . ASN B 1 288 ? 58.284 69.927 73.417 1.00 22.76 586 ASN B C 1
ATOM 4904 O O . ASN B 1 288 ? 59.500 69.737 73.293 1.00 22.82 586 ASN B O 1
ATOM 4909 N N . ALA B 1 289 ? 57.458 70.110 72.391 1.00 21.32 587 ALA B N 1
ATOM 4910 C CA . ALA B 1 289 ? 57.917 69.923 71.009 1.00 20.73 587 ALA B CA 1
ATOM 4911 C C . ALA B 1 289 ? 58.891 71.013 70.571 1.00 20.32 587 ALA B C 1
ATOM 4912 O O . ALA B 1 289 ? 58.844 72.176 71.065 1.00 19.54 587 ALA B O 1
ATOM 4914 N N . GLU B 1 290 ? 59.805 70.634 69.685 1.00 18.94 588 GLU B N 1
ATOM 4915 C CA . GLU B 1 290 ? 60.742 71.600 69.103 1.00 17.87 588 GLU B CA 1
ATOM 4916 C C . GLU B 1 290 ? 60.065 72.483 68.042 1.00 18.64 588 GLU B C 1
ATOM 4917 O O . GLU B 1 290 ? 58.936 72.196 67.637 1.00 18.96 588 GLU B O 1
ATOM 4923 N N . ALA B 1 291 ? 60.743 73.570 67.682 1.00 18.69 589 ALA B N 1
ATOM 4924 C CA . ALA B 1 291 ? 60.229 74.590 66.751 1.00 18.97 589 ALA B CA 1
ATOM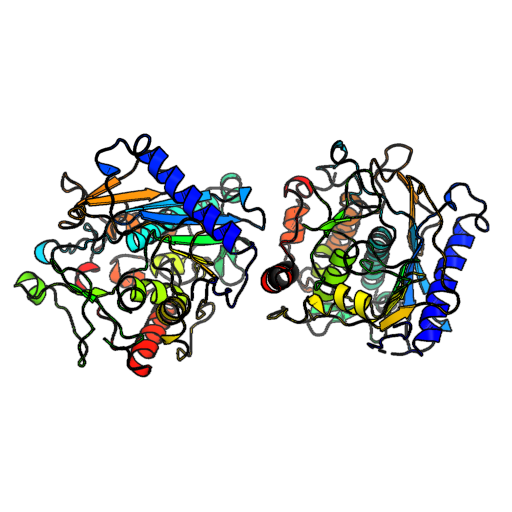 4925 C C . ALA B 1 291 ? 61.073 74.605 65.473 1.00 18.91 589 ALA B C 1
ATOM 4926 O O . ALA B 1 291 ? 62.193 74.093 65.453 1.00 18.84 589 ALA B O 1
ATOM 4928 N N . ARG B 1 292 ? 60.540 75.200 64.406 1.00 17.66 590 ARG B N 1
ATOM 4929 C CA . ARG B 1 292 ? 61.290 75.347 63.166 1.00 18.32 590 ARG B CA 1
ATOM 4930 C C . ARG B 1 292 ? 62.434 76.329 63.400 1.00 18.52 590 ARG B C 1
ATOM 4931 O O . ARG B 1 292 ? 62.211 77.410 63.981 1.00 18.66 590 ARG B O 1
ATOM 4939 N N . GLN B 1 293 ? 63.630 75.967 62.927 1.00 19.32 591 GLN B N 1
ATOM 4940 C CA . GLN B 1 293 ? 64.802 76.824 62.997 1.00 20.95 591 GLN B CA 1
ATOM 4941 C C . GLN B 1 293 ? 65.294 77.139 61.575 1.00 22.72 591 GLN B C 1
ATOM 4942 O O . GLN B 1 293 ? 65.944 76.320 60.947 1.00 22.45 591 GLN B O 1
ATOM 4948 N N . PRO B 1 294 ? 64.940 78.301 61.043 1.00 25.99 592 PRO B N 1
ATOM 4949 C CA . PRO B 1 294 ? 65.444 78.701 59.709 1.00 28.06 592 PRO B CA 1
ATOM 4950 C C . PRO B 1 294 ? 66.915 79.109 59.815 1.00 29.71 592 PRO B C 1
ATOM 4951 O O . PRO B 1 294 ? 67.281 79.659 60.825 1.00 31.66 592 PRO B O 1
ATOM 4955 N N . GLY B 1 295 ? 67.787 78.843 58.841 1.00 32.16 593 GLY B N 1
ATOM 4956 C CA . GLY B 1 295 ? 67.537 78.134 57.616 1.00 32.47 593 GLY B CA 1
ATOM 4957 C C . GLY B 1 295 ? 68.586 77.034 57.384 1.00 32.94 593 GLY B C 1
ATOM 4958 O O . GLY B 1 295 ? 68.276 75.870 57.563 1.00 33.86 593 GLY B O 1
ATOM 4959 N N . LYS B 1 296 ? 69.814 77.411 57.015 1.00 33.35 594 LYS B N 1
ATOM 4960 C CA . LYS B 1 296 ? 70.878 76.468 56.554 1.00 33.92 594 LYS B CA 1
ATOM 4961 C C . LYS B 1 296 ? 71.437 75.424 57.542 1.00 32.80 594 LYS B C 1
ATOM 4962 O O . LYS B 1 296 ? 72.141 75.757 58.500 1.00 33.63 594 LYS B O 1
ATOM 4968 N N . ALA B 1 297 ? 71.164 74.155 57.260 1.00 31.56 595 ALA B N 1
ATOM 4969 C CA . ALA B 1 297 ? 71.650 73.056 58.080 1.00 29.09 595 ALA B CA 1
ATOM 4970 C C . ALA B 1 297 ? 73.176 72.824 57.966 1.00 27.48 595 ALA B C 1
ATOM 4971 O O . ALA B 1 297 ? 73.782 73.111 56.934 1.00 26.97 595 ALA B O 1
ATOM 4973 N N . PRO B 1 298 ? 73.797 72.293 59.023 1.00 25.65 596 PRO B N 1
ATOM 4974 C CA . PRO B 1 298 ? 75.200 71.888 58.942 1.00 24.54 596 PRO B CA 1
ATOM 4975 C C . PRO B 1 298 ? 75.426 70.845 57.865 1.00 23.67 596 PRO B C 1
ATOM 4976 O O . PRO B 1 298 ? 74.516 70.065 57.544 1.00 22.84 596 PRO B O 1
ATOM 4980 N N . ASN B 1 299 ? 76.638 70.830 57.323 1.00 23.18 597 ASN B N 1
ATOM 4981 C CA . ASN B 1 299 ? 76.993 69.891 56.262 1.00 23.91 597 ASN B CA 1
ATOM 4982 C C . ASN B 1 299 ? 77.588 68.591 56.806 1.00 22.34 597 ASN B C 1
ATOM 4983 O O . ASN B 1 299 ? 77.962 67.716 56.033 1.00 22.81 597 ASN B O 1
ATOM 4988 N N . PHE B 1 300 ? 77.649 68.466 58.126 1.00 19.85 598 PHE B N 1
ATOM 4989 C CA . PHE B 1 300 ? 78.187 67.247 58.744 1.00 18.90 598 PHE B CA 1
ATOM 4990 C C . PHE B 1 300 ? 77.099 66.451 59.481 1.00 17.39 598 PHE B C 1
ATOM 4991 O O . PHE B 1 300 ? 76.003 66.966 59.742 1.00 15.99 598 PHE B O 1
ATOM 4999 N N . SER B 1 301 ? 77.428 65.199 59.790 1.00 16.46 599 SER B N 1
ATOM 5000 C CA . SER B 1 301 ? 76.544 64.278 60.504 1.00 16.01 599 SER B CA 1
ATOM 5001 C C . SER B 1 301 ? 77.406 63.597 61.550 1.00 16.89 599 SER B C 1
ATOM 5002 O O . SER B 1 301 ? 78.510 63.127 61.232 1.00 16.91 599 SER B O 1
ATOM 5005 N N . VAL B 1 302 ? 76.935 63.566 62.789 1.00 15.55 600 VAL B N 1
ATOM 5006 C CA . VAL B 1 302 ? 77.684 62.848 63.813 1.00 16.08 600 VAL B CA 1
ATOM 5007 C C . VAL B 1 302 ? 76.990 61.514 64.114 1.00 15.00 600 VAL B C 1
ATOM 5008 O O . VAL B 1 302 ? 75.767 61.378 63.929 1.00 13.47 600 VAL B O 1
ATOM 5012 N N . ASN B 1 303 ? 77.765 60.541 64.571 1.00 14.69 601 ASN B N 1
ATOM 5013 C CA . ASN B 1 303 ? 77.195 59.278 65.021 1.00 14.21 601 ASN B CA 1
ATOM 5014 C C . ASN B 1 303 ? 77.943 58.736 66.227 1.00 14.63 601 ASN B C 1
ATOM 5015 O O . ASN B 1 303 ? 79.134 59.033 66.426 1.00 14.58 601 ASN B O 1
ATOM 5020 N N . TRP B 1 304 ? 77.252 57.900 66.981 1.00 14.21 602 TRP B N 1
ATOM 5021 C CA . TRP B 1 304 ? 77.810 57.238 68.156 1.00 13.57 602 TRP B CA 1
ATOM 5022 C C . TRP B 1 304 ? 76.975 56.022 68.459 1.00 13.58 602 TRP B C 1
ATOM 5023 O O . TRP B 1 304 ? 75.754 56.084 68.361 1.00 13.02 602 TRP B O 1
ATOM 5034 N N . THR B 1 305 ? 77.634 54.931 68.827 1.00 13.66 603 THR B N 1
ATOM 5035 C CA . THR B 1 305 ? 76.943 53.719 69.306 1.00 14.10 603 THR B CA 1
ATOM 5036 C C . THR B 1 305 ? 77.460 53.405 70.704 1.00 14.80 603 THR B C 1
ATOM 5037 O O . THR B 1 305 ? 78.660 53.623 70.978 1.00 14.06 603 THR B O 1
ATOM 5041 N N . VAL B 1 306 ? 76.570 52.889 71.556 1.00 14.69 604 VAL B N 1
ATOM 5042 C CA . VAL B 1 306 ? 76.948 52.479 72.921 1.00 15.96 604 VAL B CA 1
ATOM 5043 C C . VAL B 1 306 ? 78.222 51.624 72.868 1.00 16.26 604 VAL B C 1
ATOM 5044 O O . VAL B 1 306 ? 78.357 50.703 72.021 1.00 15.56 604 VAL B O 1
ATOM 5048 N N . GLY B 1 307 ? 79.152 51.952 73.769 1.00 16.83 605 GLY B N 1
ATOM 5049 C CA . GLY B 1 307 ? 80.471 51.330 73.798 1.00 17.81 605 GLY B CA 1
ATOM 5050 C C . GLY B 1 307 ? 81.566 52.146 73.138 1.00 18.20 605 GLY B C 1
ATOM 5051 O O . GLY B 1 307 ? 82.767 51.949 73.430 1.00 18.48 605 GLY B O 1
ATOM 5052 N N . ASP B 1 308 ? 81.186 53.044 72.224 1.00 17.64 606 ASP B N 1
ATOM 5053 C CA . ASP B 1 308 ? 82.158 53.904 71.543 1.00 17.25 606 ASP B CA 1
ATOM 5054 C C . ASP B 1 308 ? 82.631 54.989 72.514 1.00 17.53 606 ASP B C 1
ATOM 5055 O O . ASP B 1 308 ? 81.851 55.484 73.315 1.00 17.09 606 ASP B O 1
ATOM 5060 N N . SER B 1 309 ? 83.900 55.358 72.428 1.00 18.83 607 SER B N 1
ATOM 5061 C CA . SER B 1 309 ? 84.431 56.405 73.310 1.00 20.92 607 SER B CA 1
ATOM 5062 C C . SER B 1 309 ? 83.987 57.805 72.910 1.00 20.93 607 SER B C 1
ATOM 5063 O O . SER B 1 309 ? 83.901 58.702 73.770 1.00 22.09 607 SER B O 1
ATOM 5066 N N . ALA B 1 310 ? 83.694 57.998 71.619 1.00 19.99 608 ALA B N 1
ATOM 5067 C CA . ALA B 1 310 ? 83.370 59.333 71.111 1.00 19.98 608 ALA B CA 1
ATOM 5068 C C . ALA B 1 310 ? 82.553 59.321 69.825 1.00 19.66 608 ALA B C 1
ATOM 5069 O O . ALA B 1 310 ? 82.370 58.273 69.194 1.00 18.78 608 ALA B O 1
ATOM 5071 N N . ILE B 1 311 ? 82.042 60.497 69.466 1.00 18.80 609 ILE B N 1
ATOM 5072 C CA . ILE B 1 311 ? 81.355 60.653 68.194 1.00 18.66 609 ILE B CA 1
ATOM 5073 C C . ILE B 1 311 ? 82.311 60.463 67.030 1.00 18.27 609 ILE B C 1
ATOM 5074 O O . ILE B 1 311 ? 83.545 60.598 67.178 1.00 18.21 609 ILE B O 1
ATOM 5079 N N . GLU B 1 312 ? 81.741 60.091 65.878 1.00 16.25 610 GLU B N 1
ATOM 5080 C CA . GLU B 1 312 ? 82.421 60.173 64.596 1.00 15.98 610 GLU B CA 1
ATOM 5081 C C . GLU B 1 312 ? 81.718 61.248 63.808 1.00 16.85 610 GLU B C 1
ATOM 5082 O O . GLU B 1 312 ? 80.492 61.363 63.873 1.00 17.04 610 GLU B O 1
ATOM 5088 N N . VAL B 1 313 ? 82.504 62.073 63.118 1.00 16.81 611 VAL B N 1
ATOM 5089 C CA . VAL B 1 313 ? 81.986 63.206 62.372 1.00 17.26 611 VAL B CA 1
ATOM 5090 C C . VAL B 1 313 ? 82.224 62.977 60.876 1.00 17.53 611 VAL B C 1
ATOM 5091 O O . VAL B 1 313 ? 83.378 62.815 60.427 1.00 17.41 611 VAL B O 1
ATOM 5095 N N . ILE B 1 314 ? 81.126 62.955 60.119 1.00 17.82 612 ILE B N 1
ATOM 5096 C CA . ILE B 1 314 ? 81.157 62.665 58.690 1.00 17.51 612 ILE B CA 1
ATOM 5097 C C . ILE B 1 314 ? 80.670 63.873 57.908 1.00 18.21 612 ILE B C 1
ATOM 5098 O O . ILE B 1 314 ? 79.641 64.469 58.243 1.00 17.31 612 ILE B O 1
ATOM 5103 N N . ASN B 1 315 ? 81.414 64.210 56.851 1.00 18.95 613 ASN B N 1
ATOM 5104 C CA . ASN B 1 315 ? 80.994 65.204 55.897 1.00 20.12 613 ASN B CA 1
ATOM 5105 C C . ASN B 1 315 ? 79.889 64.587 55.010 1.00 19.63 613 ASN B C 1
ATOM 5106 O O . ASN B 1 315 ? 80.155 63.629 54.283 1.00 19.25 613 ASN B O 1
ATOM 5111 N N . ALA B 1 316 ? 78.667 65.115 55.094 1.00 19.82 614 ALA B N 1
ATOM 5112 C CA . ALA B 1 316 ? 77.537 64.549 54.333 1.00 20.32 614 ALA B CA 1
ATOM 5113 C C . ALA B 1 316 ? 77.774 64.551 52.830 1.00 20.92 614 ALA B C 1
ATOM 5114 O O . ALA B 1 316 ? 77.291 63.653 52.126 1.00 20.50 614 ALA B O 1
ATOM 5116 N N . THR B 1 317 ? 78.509 65.560 52.341 1.00 20.66 615 THR B N 1
ATOM 5117 C CA . THR B 1 317 ? 78.698 65.728 50.899 1.00 21.59 615 THR B CA 1
ATOM 5118 C C . THR B 1 317 ? 79.571 64.630 50.287 1.00 20.31 615 THR B C 1
ATOM 5119 O O . THR B 1 317 ? 79.318 64.197 49.150 1.00 19.46 615 THR B O 1
ATOM 5123 N N . THR B 1 318 ? 80.588 64.197 51.032 1.00 20.10 616 THR B N 1
ATOM 5124 C CA . THR B 1 318 ? 81.497 63.115 50.599 1.00 20.40 616 THR B CA 1
ATOM 5125 C C . THR B 1 318 ? 81.137 61.760 51.192 1.00 19.96 616 THR B C 1
ATOM 5126 O O . THR B 1 318 ? 81.611 60.737 50.703 1.00 19.97 616 THR B O 1
ATOM 5130 N N . GLY B 1 319 ? 80.351 61.760 52.269 1.00 19.32 617 GLY B N 1
ATOM 5131 C CA . GLY B 1 319 ? 80.042 60.501 52.981 1.00 19.55 617 GLY B CA 1
ATOM 5132 C C . GLY B 1 319 ? 81.241 59.908 53.719 1.00 19.84 617 GLY B C 1
ATOM 5133 O O . GLY B 1 319 ? 81.210 58.731 54.122 1.00 19.15 617 GLY B O 1
ATOM 5134 N N . LYS B 1 320 ? 82.306 60.701 53.871 1.00 19.23 618 LYS B N 1
ATOM 5135 C CA . LYS B 1 320 ? 83.508 60.260 54.592 1.00 19.63 618 LYS B CA 1
ATOM 5136 C C . LYS B 1 320 ? 83.845 61.257 55.698 1.00 20.47 618 LYS B C 1
ATOM 5137 O O . LYS B 1 320 ? 83.220 62.321 55.803 1.00 20.26 618 LYS B O 1
ATOM 5143 N N . ASP B 1 321 ? 84.801 60.911 56.550 1.00 21.69 619 ASP B N 1
ATOM 5144 C CA . ASP B 1 321 ? 85.138 61.837 57.622 1.00 23.73 619 ASP B CA 1
ATOM 5145 C C . ASP B 1 321 ? 85.984 62.995 57.076 1.00 25.48 619 ASP B C 1
ATOM 5146 O O . ASP B 1 321 ? 86.302 63.030 55.878 1.00 25.78 619 ASP B O 1
ATOM 5151 N N . GLU B 1 322 ? 86.344 63.931 57.946 1.00 28.04 620 GLU B N 1
ATOM 5152 C CA . GLU B 1 322 ? 87.040 65.128 57.492 1.00 30.50 620 GLU B CA 1
ATOM 5153 C C . GLU B 1 322 ? 88.443 64.870 56.917 1.00 31.20 620 GLU B C 1
ATOM 5154 O O . GLU B 1 322 ? 88.958 65.678 56.143 1.00 32.48 620 GLU B O 1
ATOM 5160 N N . LEU B 1 323 ? 89.049 63.737 57.263 1.00 31.01 621 LEU B N 1
ATOM 5161 C CA . LEU B 1 323 ? 90.350 63.395 56.711 1.00 30.76 621 LEU B CA 1
ATOM 5162 C C . LEU B 1 323 ? 90.228 62.486 55.488 1.00 30.18 621 LEU B C 1
ATOM 5163 O O . LEU B 1 323 ? 91.232 61.964 54.987 1.00 29.68 621 LEU B O 1
ATOM 5168 N N . GLY B 1 324 ? 88.997 62.315 54.994 1.00 28.37 622 GLY B N 1
ATOM 5169 C CA . GLY B 1 324 ? 88.746 61.467 53.836 1.00 28.26 622 GLY B CA 1
ATOM 5170 C C . GLY B 1 324 ? 88.766 59.977 54.152 1.00 27.14 622 GLY B C 1
ATOM 5171 O O . GLY B 1 324 ? 88.900 59.146 53.242 1.00 28.18 622 GLY B O 1
ATOM 5172 N N . ARG B 1 325 ? 88.642 59.636 55.432 1.00 26.08 623 ARG B N 1
ATOM 5173 C CA . ARG B 1 325 ? 88.621 58.231 55.855 1.00 24.82 623 ARG B CA 1
ATOM 5174 C C . ARG B 1 325 ? 87.195 57.683 55.903 1.00 23.23 623 ARG B C 1
ATOM 5175 O O . ARG B 1 325 ? 86.254 58.423 56.183 1.00 22.85 623 ARG B O 1
ATOM 5183 N N . ALA B 1 326 ? 87.060 56.390 55.630 1.00 21.88 624 ALA B N 1
ATOM 5184 C CA . ALA B 1 326 ? 85.745 55.730 55.634 1.00 20.44 624 ALA B CA 1
ATOM 5185 C C . ALA B 1 326 ? 85.143 55.668 57.039 1.00 19.60 624 ALA B C 1
ATOM 5186 O O . ALA B 1 326 ? 85.865 55.475 58.030 1.00 20.45 624 ALA B O 1
ATOM 5188 N N . SER B 1 327 ? 83.822 55.847 57.110 1.00 17.17 625 SER B N 1
ATOM 5189 C CA . SER B 1 327 ? 83.040 55.758 58.358 1.00 16.78 625 SER B CA 1
ATOM 5190 C C . SER B 1 327 ? 82.991 54.339 58.908 1.00 16.06 625 SER B C 1
ATOM 5191 O O . SER B 1 327 ? 82.918 53.369 58.155 1.00 16.42 625 SER B O 1
ATOM 5194 N N . ARG B 1 328 ? 82.922 54.226 60.227 1.00 15.00 626 ARG B N 1
ATOM 5195 C CA . ARG B 1 328 ? 82.616 52.944 60.860 1.00 15.14 626 ARG B CA 1
ATOM 5196 C C . ARG B 1 328 ? 81.213 52.411 60.483 1.00 14.57 626 ARG B C 1
ATOM 5197 O O . ARG B 1 328 ? 80.874 51.268 60.830 1.00 16.14 626 ARG B O 1
ATOM 5205 N N . LEU B 1 329 ? 80.426 53.246 59.789 1.00 14.43 627 LEU B N 1
ATOM 5206 C CA . LEU B 1 329 ? 79.061 52.884 59.351 1.00 13.11 627 LEU B CA 1
ATOM 5207 C C . LEU B 1 329 ? 78.989 52.577 57.876 1.00 13.08 627 LEU B C 1
ATOM 5208 O O . LEU B 1 329 ? 77.912 52.233 57.383 1.00 13.31 627 LEU B O 1
ATOM 5213 N N . CYS B 1 330 ? 80.099 52.681 57.142 1.00 14.09 628 CYS B N 1
ATOM 5214 C CA . CYS B 1 330 ? 79.987 52.481 55.688 1.00 14.52 628 CYS B CA 1
ATOM 5215 C C . CYS B 1 330 ? 79.747 51.010 55.373 1.00 14.22 628 CYS B C 1
ATOM 5216 O O . CYS B 1 330 ? 80.006 50.147 56.204 1.00 13.94 628 CYS B O 1
ATOM 5219 N N . LYS B 1 331 ? 79.247 50.742 54.168 1.00 13.75 629 LYS B N 1
ATOM 5220 C CA . LYS B 1 331 ? 79.031 49.351 53.696 1.00 14.57 629 LYS B CA 1
ATOM 5221 C C . LYS B 1 331 ? 80.198 48.418 54.020 1.00 14.24 629 LYS B C 1
ATOM 5222 O O . LYS B 1 331 ? 80.004 47.314 54.552 1.00 15.49 629 LYS B O 1
ATOM 5228 N N . HIS B 1 332 ? 81.406 48.864 53.674 1.00 14.42 630 HIS B N 1
ATOM 5229 C CA . HIS B 1 332 ? 82.586 48.003 53.822 1.00 15.09 630 HIS B CA 1
ATOM 5230 C C . HIS B 1 332 ? 82.825 47.665 55.306 1.00 14.57 630 HIS B C 1
ATOM 5231 O O . HIS B 1 332 ? 83.127 46.514 55.660 1.00 14.12 630 HIS B O 1
ATOM 5238 N N . ALA B 1 333 ? 82.685 48.688 56.165 1.00 14.00 631 ALA B N 1
ATOM 5239 C CA . ALA B 1 333 ? 82.814 48.525 57.606 1.00 13.94 631 ALA B CA 1
ATOM 5240 C C . ALA B 1 333 ? 81.761 47.564 58.163 1.00 14.59 631 ALA B C 1
ATOM 5241 O O . ALA B 1 333 ? 82.084 46.682 58.954 1.00 13.80 631 ALA B O 1
ATOM 5243 N N . LEU B 1 334 ? 80.505 47.720 57.736 1.00 13.46 632 LEU B N 1
ATOM 5244 C CA . LEU B 1 334 ? 79.464 46.821 58.217 1.00 13.76 632 LEU B CA 1
ATOM 5245 C C . LEU B 1 334 ? 79.739 45.392 57.726 1.00 13.73 632 LEU B C 1
ATOM 5246 O O . LEU B 1 334 ? 79.554 44.422 58.457 1.00 13.83 632 LEU B O 1
ATOM 5251 N N . TYR B 1 335 ? 80.227 45.281 56.496 1.00 14.48 633 TYR B N 1
ATOM 5252 C CA . TYR B 1 335 ? 80.525 43.966 55.909 1.00 14.87 633 TYR B CA 1
ATOM 5253 C C . TYR B 1 335 ? 81.662 43.289 56.671 1.00 15.45 633 TYR B C 1
ATOM 5254 O O . TYR B 1 335 ? 81.627 42.062 56.896 1.00 14.53 633 TYR B O 1
ATOM 5263 N N . CYS B 1 336 ? 82.660 44.082 57.079 1.00 15.68 634 CYS B N 1
ATOM 5264 C CA . CYS B 1 336 ? 83.749 43.585 57.922 1.00 16.31 634 CYS B CA 1
ATOM 5265 C C . CYS B 1 336 ? 83.179 42.951 59.210 1.00 15.54 634 CYS B C 1
ATOM 5266 O O . CYS B 1 336 ? 83.552 41.838 59.602 1.00 15.61 634 CYS B O 1
ATOM 5269 N N . ARG B 1 337 ? 82.273 43.666 59.869 1.00 14.27 635 ARG B N 1
ATOM 5270 C CA . ARG B 1 337 ? 81.585 43.128 61.048 1.00 14.60 635 ARG B CA 1
ATOM 5271 C C . ARG B 1 337 ? 80.833 41.827 60.748 1.00 14.64 635 ARG B C 1
ATOM 5272 O O . ARG B 1 337 ? 80.946 40.845 61.490 1.00 15.00 635 ARG B O 1
ATOM 5280 N N . TRP B 1 338 ? 80.103 41.826 59.645 1.00 14.43 636 TRP B N 1
ATOM 5281 C CA . TRP B 1 338 ? 79.303 40.664 59.261 1.00 14.31 636 TRP B CA 1
ATOM 5282 C C . TRP B 1 338 ? 80.209 39.446 59.009 1.00 14.58 636 TRP B C 1
ATOM 5283 O O . TRP B 1 338 ? 79.926 38.343 59.486 1.00 15.33 636 TRP B O 1
ATOM 5294 N N . MET B 1 339 ? 81.310 39.686 58.298 1.00 15.50 637 MET B N 1
ATOM 5295 C CA . MET B 1 339 ? 82.254 38.613 57.973 1.00 16.17 637 MET B CA 1
ATOM 5296 C C . MET B 1 339 ? 82.820 37.969 59.240 1.00 16.31 637 MET B C 1
ATOM 5297 O O . MET B 1 339 ? 82.980 36.728 59.313 1.00 16.62 637 MET B O 1
ATOM 5302 N N . ARG B 1 340 ? 83.121 38.793 60.239 1.00 16.19 638 ARG B N 1
ATOM 5303 C CA . ARG B 1 340 ? 83.689 38.280 61.498 1.00 16.35 638 ARG B CA 1
ATOM 5304 C C . ARG B 1 340 ? 82.659 37.395 62.191 1.00 16.18 638 ARG B C 1
ATOM 5305 O O . ARG B 1 340 ? 82.976 36.312 62.668 1.00 16.31 638 ARG B O 1
ATOM 5313 N N . VAL B 1 341 ? 81.397 37.821 62.174 1.00 15.08 639 VAL B N 1
ATOM 5314 C CA . VAL B 1 341 ? 80.338 37.004 62.741 1.00 14.67 639 VAL B CA 1
ATOM 5315 C C . VAL B 1 341 ? 80.124 35.715 61.948 1.00 15.02 639 VAL B C 1
ATOM 5316 O O . VAL B 1 341 ? 79.949 34.647 62.542 1.00 15.61 639 VAL B O 1
ATOM 5320 N N . HIS B 1 342 ? 80.134 35.820 60.622 1.00 15.10 640 HIS B N 1
ATOM 5321 C CA . HIS B 1 342 ? 79.993 34.627 59.776 1.00 15.54 640 HIS B CA 1
ATOM 5322 C C . HIS B 1 342 ? 81.019 33.551 60.142 1.00 15.14 640 HIS B C 1
ATOM 5323 O O . HIS B 1 342 ? 80.683 32.359 60.192 1.00 14.59 640 HIS B O 1
ATOM 5330 N N . GLY B 1 343 ? 82.253 33.974 60.409 1.00 15.92 641 GLY B N 1
ATOM 5331 C CA . GLY B 1 343 ? 83.312 33.044 60.843 1.00 17.12 641 GLY B CA 1
ATOM 5332 C C . GLY B 1 343 ? 83.031 32.334 62.162 1.00 18.13 641 GLY B C 1
ATOM 5333 O O . GLY B 1 343 ? 83.519 31.211 62.398 1.00 18.36 641 GLY B O 1
ATOM 5334 N N . LYS B 1 344 ? 82.245 32.972 63.024 1.00 17.77 642 LYS B N 1
ATOM 5335 C CA . LYS B 1 344 ? 81.933 32.426 64.349 1.00 18.59 642 LYS B CA 1
ATOM 5336 C C . LYS B 1 344 ? 80.626 31.649 64.422 1.00 19.29 642 LYS B C 1
ATOM 5337 O O . LYS B 1 344 ? 80.415 30.884 65.371 1.00 20.26 642 LYS B O 1
ATOM 5343 N N . VAL B 1 345 ? 79.725 31.834 63.454 1.00 18.79 643 VAL B N 1
ATOM 5344 C CA . VAL B 1 345 ? 78.453 31.143 63.532 1.00 18.68 643 VAL B CA 1
ATOM 5345 C C . VAL B 1 345 ? 78.578 29.740 62.880 1.00 20.51 643 VAL B C 1
ATOM 5346 O O . VAL B 1 345 ? 78.916 29.661 61.719 1.00 20.87 643 VAL B O 1
ATOM 5350 N N . PRO B 1 346 ? 78.302 28.657 63.621 1.00 22.30 644 PRO B N 1
ATOM 5351 C CA . PRO B 1 346 ? 78.332 27.306 63.005 1.00 23.53 644 PRO B CA 1
ATOM 5352 C C . PRO B 1 346 ? 77.355 27.246 61.813 1.00 23.56 644 PRO B C 1
ATOM 5353 O O . PRO B 1 346 ? 76.265 27.814 61.892 1.00 23.32 644 PRO B O 1
ATOM 5357 N N . SER B 1 347 ? 77.754 26.596 60.716 1.00 23.60 645 SER B N 1
ATOM 5358 C CA . SER B 1 347 ? 76.911 26.490 59.507 1.00 24.99 645 SER B CA 1
ATOM 5359 C C . SER B 1 347 ? 75.460 26.080 59.773 1.00 24.20 645 SER B C 1
ATOM 5360 O O . SER B 1 347 ? 74.555 26.624 59.151 1.00 23.71 645 SER B O 1
ATOM 5363 N N . HIS B 1 348 ? 75.237 25.113 60.663 1.00 24.18 646 HIS B N 1
ATOM 5364 C CA . HIS B 1 348 ? 73.861 24.640 60.935 1.00 24.77 646 HIS B CA 1
ATOM 5365 C C . HIS B 1 348 ? 72.983 25.701 61.594 1.00 24.30 646 HIS B C 1
ATOM 5366 O O . HIS B 1 348 ? 71.760 25.570 61.603 1.00 24.03 646 HIS B O 1
ATOM 5373 N N . LEU B 1 349 ? 73.606 26.716 62.193 1.00 22.84 647 LEU B N 1
ATOM 5374 C CA . LEU B 1 349 ? 72.843 27.762 62.875 1.00 22.61 647 LEU B CA 1
ATOM 5375 C C . LEU B 1 349 ? 72.491 28.951 61.983 1.00 21.36 647 LEU B C 1
ATOM 5376 O O . LEU B 1 349 ? 71.765 29.845 62.418 1.00 21.47 647 LEU B O 1
ATOM 5381 N N . LEU B 1 350 ? 72.998 28.977 60.754 1.00 19.62 648 LEU B N 1
ATOM 5382 C CA . LEU B 1 350 ? 72.628 30.078 59.826 1.00 18.63 648 LEU B CA 1
ATOM 5383 C C . LEU B 1 350 ? 71.168 29.954 59.406 1.00 17.88 648 LEU B C 1
ATOM 5384 O O . LEU B 1 350 ? 70.671 28.851 59.209 1.00 17.28 648 LEU B O 1
ATOM 5389 N N . ARG B 1 351 ? 70.473 31.090 59.289 1.00 17.01 649 ARG B N 1
ATOM 5390 C CA . ARG B 1 351 ? 69.080 31.094 58.833 1.00 16.40 649 ARG B CA 1
ATOM 5391 C C . ARG B 1 351 ? 69.005 30.994 57.302 1.00 17.15 649 ARG B C 1
ATOM 5392 O O . ARG B 1 351 ? 68.011 30.521 56.771 1.00 17.91 649 ARG B O 1
ATOM 5400 N N . SER B 1 352 ? 70.024 31.498 56.612 1.00 18.15 650 SER B N 1
ATOM 5401 C CA . SER B 1 352 ? 70.185 31.301 55.164 1.00 18.23 650 SER B CA 1
ATOM 5402 C C . SER B 1 352 ? 71.529 30.662 54.892 1.00 18.45 650 SER B C 1
ATOM 5403 O O . SER B 1 352 ? 72.543 31.044 55.483 1.00 16.97 650 SER B O 1
ATOM 5406 N N . LYS B 1 353 ? 71.544 29.702 53.963 1.00 19.68 651 LYS B N 1
ATOM 5407 C CA . LYS B 1 353 ? 72.811 29.101 53.555 1.00 20.83 651 LYS B CA 1
ATOM 5408 C C . LYS B 1 353 ? 73.723 30.085 52.838 1.00 20.84 651 LYS B C 1
ATOM 5409 O O . LYS B 1 353 ? 73.290 30.838 51.948 1.00 20.90 651 LYS B O 1
ATOM 5415 N N . ILE B 1 354 ? 74.989 30.108 53.252 1.00 20.87 652 ILE B N 1
ATOM 5416 C CA . ILE B 1 354 ? 75.996 30.897 52.550 1.00 21.89 652 ILE B CA 1
ATOM 5417 C C . ILE B 1 354 ? 77.383 30.416 52.953 1.00 23.19 652 ILE B C 1
ATOM 5418 O O . ILE B 1 354 ? 77.828 30.628 54.089 1.00 22.52 652 ILE B O 1
ATOM 5423 N N . THR B 1 355 ? 78.033 29.728 52.015 1.00 24.59 653 THR B N 1
ATOM 5424 C CA . THR B 1 355 ? 79.243 28.961 52.332 1.00 26.12 653 THR B CA 1
ATOM 5425 C C . THR B 1 355 ? 80.558 29.721 52.288 1.00 26.54 653 THR B C 1
ATOM 5426 O O . THR B 1 355 ? 81.390 29.594 53.202 1.00 27.92 653 THR B O 1
ATOM 5430 N N . LYS B 1 356 ? 80.787 30.461 51.216 1.00 26.41 654 LYS B N 1
ATOM 5431 C CA . LYS B 1 356 ? 82.073 31.127 51.065 1.00 26.56 654 LYS B CA 1
ATOM 5432 C C . LYS B 1 356 ? 81.742 32.535 50.644 1.00 25.61 654 LYS B C 1
ATOM 5433 O O . LYS B 1 356 ? 81.864 32.872 49.474 1.00 25.05 654 LYS B O 1
ATOM 5439 N N . PRO B 1 357 ? 81.302 33.363 51.592 1.00 24.49 655 PRO B N 1
ATOM 5440 C CA . PRO B 1 357 ? 80.892 34.731 51.236 1.00 23.87 655 PRO B CA 1
ATOM 5441 C C . PRO B 1 357 ? 82.065 35.504 50.631 1.00 23.10 655 PRO B C 1
ATOM 5442 O O . PRO B 1 357 ? 83.199 35.394 51.112 1.00 23.17 655 PRO B O 1
ATOM 5446 N N . ASN B 1 358 ? 81.793 36.260 49.572 1.00 22.46 656 ASN B N 1
ATOM 5447 C CA . ASN B 1 358 ? 82.823 37.031 48.899 1.00 22.20 656 ASN B CA 1
ATOM 5448 C C . ASN B 1 358 ? 82.343 38.439 48.552 1.00 21.69 656 ASN B C 1
ATOM 5449 O O . ASN B 1 358 ? 82.554 39.380 49.324 1.00 21.06 656 ASN B O 1
ATOM 5454 N N . VAL B 1 359 ? 81.663 38.577 47.410 1.00 20.00 657 VAL B N 1
ATOM 5455 C CA . VAL B 1 359 ? 81.145 39.872 46.979 1.00 19.80 657 VAL B CA 1
ATOM 5456 C C . VAL B 1 359 ? 79.965 40.298 47.864 1.00 18.69 657 VAL B C 1
ATOM 5457 O O . VAL B 1 359 ? 79.019 39.542 48.053 1.00 18.92 657 VAL B O 1
ATOM 5461 N N . TYR B 1 360 ? 80.043 41.524 48.376 1.00 18.13 658 TYR B N 1
ATOM 5462 C CA . TYR B 1 360 ? 78.967 42.136 49.176 1.00 17.33 658 TYR B CA 1
ATOM 5463 C C . TYR B 1 360 ? 77.564 41.910 48.595 1.00 17.91 658 TYR B C 1
ATOM 5464 O O . TYR B 1 360 ? 76.705 41.358 49.272 1.00 18.23 658 TYR B O 1
ATOM 5473 N N . HIS B 1 361 ? 77.349 42.341 47.345 1.00 18.44 659 HIS B N 1
ATOM 5474 C CA . HIS B 1 361 ? 76.068 42.180 46.652 1.00 19.10 659 HIS B CA 1
ATOM 5475 C C . HIS B 1 361 ? 75.558 40.728 46.699 1.00 18.74 659 HIS B C 1
ATOM 5476 O O . HIS B 1 361 ? 74.383 40.484 46.969 1.00 18.43 659 HIS B O 1
ATOM 5483 N N . GLU B 1 362 ? 76.457 39.780 46.448 1.00 18.50 660 GLU B N 1
ATOM 5484 C CA . GLU B 1 362 ? 76.117 38.347 46.468 1.00 19.18 660 GLU B CA 1
ATOM 5485 C C . GLU B 1 362 ? 75.728 37.841 47.849 1.00 19.06 660 GLU B C 1
ATOM 5486 O O . GLU B 1 362 ? 74.797 37.018 48.005 1.00 18.19 660 GLU B O 1
ATOM 5492 N N . SER B 1 363 ? 76.429 38.342 48.866 1.00 18.73 661 SER B N 1
ATOM 5493 C CA . SER B 1 363 ? 76.110 37.950 50.231 1.00 18.28 661 SER B CA 1
ATOM 5494 C C . SER B 1 363 ? 74.704 38.414 50.609 1.00 17.58 661 SER B C 1
ATOM 5495 O O . SER B 1 363 ? 73.946 37.665 51.215 1.00 17.78 661 SER B O 1
ATOM 5498 N N . LYS B 1 364 ? 74.341 39.622 50.189 1.00 18.20 662 LYS B N 1
ATOM 5499 C CA . LYS B 1 364 ? 73.012 40.147 50.462 1.00 17.86 662 LYS B CA 1
ATOM 5500 C C . LYS B 1 364 ? 71.941 39.281 49.795 1.00 17.80 662 LYS B C 1
ATOM 5501 O O . LYS B 1 364 ? 70.905 38.996 50.394 1.00 18.29 662 LYS B O 1
ATOM 5507 N N . LEU B 1 365 ? 72.227 38.850 48.568 1.00 19.24 663 LEU B N 1
ATOM 5508 C CA . LEU B 1 365 ? 71.320 37.995 47.788 1.00 19.81 663 LEU B CA 1
ATOM 5509 C C . LEU B 1 365 ? 71.084 36.619 48.400 1.00 19.67 663 LEU B C 1
ATOM 5510 O O . LEU B 1 365 ? 70.030 35.993 48.156 1.00 20.43 663 LEU B O 1
ATOM 5515 N N . ALA B 1 366 ? 72.035 36.152 49.213 1.00 17.96 664 ALA B N 1
ATOM 5516 C CA . ALA B 1 366 ? 71.855 34.922 49.960 1.00 17.55 664 ALA B CA 1
ATOM 5517 C C . ALA B 1 366 ? 70.696 34.977 50.968 1.00 16.64 664 ALA B C 1
ATOM 5518 O O . ALA B 1 366 ? 70.174 33.936 51.408 1.00 15.74 664 ALA B O 1
ATOM 5520 N N . ALA B 1 367 ? 70.303 36.190 51.379 1.00 16.29 665 ALA B N 1
ATOM 5521 C CA . ALA B 1 367 ? 69.232 36.341 52.360 1.00 15.50 665 ALA B CA 1
ATOM 5522 C C . ALA B 1 367 ? 67.901 36.261 51.621 1.00 16.55 665 ALA B C 1
ATOM 5523 O O . ALA B 1 367 ? 67.204 37.275 51.415 1.00 16.10 665 ALA B O 1
ATOM 5525 N N . LYS B 1 368 ? 67.541 35.043 51.190 1.00 17.09 666 LYS B N 1
ATOM 5526 C CA . LYS B 1 368 ? 66.436 34.897 50.238 1.00 17.15 666 LYS B CA 1
ATOM 5527 C C . LYS B 1 368 ? 65.108 35.452 50.738 1.00 17.42 666 LYS B C 1
ATOM 5528 O O . LYS B 1 368 ? 64.389 36.142 49.992 1.00 17.18 666 LYS B O 1
ATOM 5534 N N . GLU B 1 369 ? 64.786 35.146 51.992 1.00 17.06 667 GLU B N 1
ATOM 5535 C CA . GLU B 1 369 ? 63.527 35.568 52.598 1.00 18.18 667 GLU B CA 1
ATOM 5536 C C . GLU B 1 369 ? 63.418 37.088 52.684 1.00 17.18 667 GLU B C 1
ATOM 5537 O O . GLU B 1 369 ? 62.375 37.664 52.429 1.00 15.94 667 GLU B O 1
ATOM 5543 N N . TYR B 1 370 ? 64.514 37.726 53.081 1.00 16.07 668 TYR B N 1
ATOM 5544 C CA . TYR B 1 370 ? 64.529 39.169 53.149 1.00 15.78 668 TYR B CA 1
ATOM 5545 C C . TYR B 1 370 ? 64.252 39.758 51.773 1.00 16.05 668 TYR B C 1
ATOM 5546 O O . TYR B 1 370 ? 63.453 40.692 51.646 1.00 16.44 668 TYR B O 1
ATOM 5555 N N . GLN B 1 371 ? 64.893 39.193 50.753 1.00 15.74 669 GLN B N 1
ATOM 5556 C CA . GLN B 1 371 ? 64.744 39.686 49.376 1.00 15.88 669 GLN B CA 1
ATOM 5557 C C . GLN B 1 371 ? 63.286 39.529 48.931 1.00 16.60 669 GLN B C 1
ATOM 5558 O O . GLN B 1 371 ? 62.704 40.432 48.272 1.00 15.37 669 GLN B O 1
ATOM 5564 N N . ALA B 1 372 ? 62.681 38.412 49.318 1.00 15.92 670 ALA B N 1
ATOM 5565 C CA . ALA B 1 372 ? 61.248 38.167 49.006 1.00 15.80 670 ALA B CA 1
ATOM 5566 C C . ALA B 1 372 ? 60.360 39.223 49.671 1.00 16.06 670 ALA B C 1
ATOM 5567 O O . ALA B 1 372 ? 59.430 39.773 49.041 1.00 14.67 670 ALA B O 1
ATOM 5569 N N . ALA B 1 373 ? 60.660 39.547 50.934 1.00 14.55 671 ALA B N 1
ATOM 5570 C CA . ALA B 1 373 ? 59.897 40.575 51.642 1.00 14.05 671 ALA B CA 1
ATOM 5571 C C . ALA B 1 373 ? 60.073 41.928 50.973 1.00 13.98 671 ALA B C 1
ATOM 5572 O O . ALA B 1 373 ? 59.110 42.670 50.817 1.00 13.52 671 ALA B O 1
ATOM 5574 N N . LYS B 1 374 ? 61.299 42.247 50.567 1.00 15.37 672 LYS B N 1
ATOM 5575 C CA . LYS B 1 374 ? 61.555 43.499 49.840 1.00 16.86 672 LYS B CA 1
ATOM 5576 C C . LYS B 1 374 ? 60.679 43.587 48.585 1.00 16.80 672 LYS B C 1
ATOM 5577 O O . LYS B 1 374 ? 60.094 44.630 48.302 1.00 16.16 672 LYS B O 1
ATOM 5583 N N . ALA B 1 375 ? 60.612 42.484 47.839 1.00 15.59 673 ALA B N 1
ATOM 5584 C CA . ALA B 1 375 ? 59.803 42.445 46.591 1.00 15.30 673 ALA B CA 1
ATOM 5585 C C . ALA B 1 375 ? 58.314 42.680 46.881 1.00 15.22 673 ALA B C 1
ATOM 5586 O O . ALA B 1 375 ? 57.632 43.371 46.097 1.00 15.46 673 ALA B O 1
ATOM 5588 N N . ARG B 1 376 ? 57.825 42.145 48.007 1.00 14.63 674 ARG B N 1
ATOM 5589 C CA . ARG B 1 376 ? 56.441 42.368 48.446 1.00 14.56 674 ARG B CA 1
ATOM 5590 C C . ARG B 1 376 ? 56.211 43.850 48.768 1.00 13.80 674 ARG B C 1
ATOM 5591 O O . ARG B 1 376 ? 55.149 44.441 48.477 1.00 13.02 674 ARG B O 1
ATOM 5599 N N . LEU B 1 377 ? 57.211 44.428 49.425 1.00 12.92 675 LEU B N 1
ATOM 5600 C CA . LEU B 1 377 ? 57.165 45.848 49.797 1.00 13.08 675 LEU B CA 1
ATOM 5601 C C . LEU B 1 377 ? 57.048 46.731 48.537 1.00 12.67 675 LEU B C 1
ATOM 5602 O O . LEU B 1 377 ? 56.150 47.591 48.439 1.00 13.81 675 LEU B O 1
ATOM 5607 N N . PHE B 1 378 ? 57.937 46.494 47.570 1.00 13.11 676 PHE B N 1
ATOM 5608 C CA . PHE B 1 378 ? 57.958 47.273 46.341 1.00 12.62 676 PHE B CA 1
ATOM 5609 C C . PHE B 1 378 ? 56.610 47.127 45.631 1.00 12.96 676 PHE B C 1
ATOM 5610 O O . PHE B 1 378 ? 56.061 48.116 45.155 1.00 13.84 676 PHE B O 1
ATOM 5618 N N . THR B 1 379 ? 56.103 45.891 45.595 1.00 12.43 677 THR B N 1
ATOM 5619 C CA . THR B 1 379 ? 54.759 45.584 45.043 1.00 13.28 677 THR B CA 1
ATOM 5620 C C . THR B 1 379 ? 53.638 46.390 45.717 1.00 13.96 677 THR B C 1
ATOM 5621 O O . THR B 1 379 ? 52.779 46.962 45.035 1.00 12.64 677 THR B O 1
ATOM 5625 N N . ALA B 1 380 ? 53.656 46.471 47.054 1.00 13.10 678 ALA B N 1
ATOM 5626 C CA . ALA B 1 380 ? 52.647 47.202 47.790 1.00 13.69 678 ALA B CA 1
ATOM 5627 C C . ALA B 1 380 ? 52.606 48.665 47.347 1.00 13.18 678 ALA B C 1
ATOM 5628 O O . ALA B 1 380 ? 51.516 49.202 47.072 1.00 14.05 678 ALA B O 1
ATOM 5630 N N . PHE B 1 381 ? 53.767 49.328 47.283 1.00 13.22 679 PHE B N 1
ATOM 5631 C CA . PHE B 1 381 ? 53.762 50.734 46.876 1.00 13.88 679 PHE B CA 1
ATOM 5632 C C . PHE B 1 381 ? 53.214 50.850 45.439 1.00 14.19 679 PHE B C 1
ATOM 5633 O O . PHE B 1 381 ? 52.372 51.706 45.158 1.00 14.90 679 PHE B O 1
ATOM 5641 N N . ILE B 1 382 ? 53.639 49.959 44.548 1.00 14.24 680 ILE B N 1
ATOM 5642 C CA . ILE B 1 382 ? 53.237 50.139 43.133 1.00 14.57 680 ILE B CA 1
ATOM 5643 C C . ILE B 1 382 ? 51.731 49.941 43.023 1.00 14.88 680 ILE B C 1
ATOM 5644 O O . ILE B 1 382 ? 51.015 50.760 42.410 1.00 14.89 680 ILE B O 1
ATOM 5649 N N . LYS B 1 383 ? 51.243 48.870 43.639 1.00 14.17 681 LYS B N 1
ATOM 5650 C CA . LYS B 1 383 ? 49.789 48.587 43.598 1.00 14.90 681 LYS B CA 1
ATOM 5651 C C . LYS B 1 383 ? 48.911 49.635 44.269 1.00 15.77 681 LYS B C 1
ATOM 5652 O O . LYS B 1 383 ? 47.745 49.811 43.873 1.00 16.17 681 LYS B O 1
ATOM 5658 N N . ALA B 1 384 ? 49.468 50.352 45.249 1.00 14.63 682 ALA B N 1
ATOM 5659 C CA . ALA B 1 384 ? 48.720 51.384 45.947 1.00 15.82 682 ALA B CA 1
ATOM 5660 C C . ALA B 1 384 ? 48.740 52.701 45.159 1.00 15.68 682 ALA B C 1
ATOM 5661 O O . ALA B 1 384 ? 48.172 53.702 45.595 1.00 17.50 682 ALA B O 1
ATOM 5663 N N . GLY B 1 385 ? 49.373 52.688 43.985 1.00 15.68 683 GLY B N 1
ATOM 5664 C CA . GLY B 1 385 ? 49.494 53.882 43.149 1.00 16.90 683 GLY B CA 1
ATOM 5665 C C . GLY B 1 385 ? 50.455 54.915 43.707 1.00 16.89 683 GLY B C 1
ATOM 5666 O O . GLY B 1 385 ? 50.320 56.126 43.412 1.00 18.30 683 GLY B O 1
ATOM 5667 N N . LEU B 1 386 ? 51.454 54.437 44.459 1.00 16.23 684 LEU B N 1
ATOM 5668 C CA . LEU B 1 386 ? 52.376 55.321 45.192 1.00 16.78 684 LEU B CA 1
ATOM 5669 C C . LEU B 1 386 ? 53.747 55.446 44.522 1.00 17.63 684 LEU B C 1
ATOM 5670 O O . LEU B 1 386 ? 54.633 56.169 45.032 1.00 17.91 684 LEU B O 1
ATOM 5675 N N . GLY B 1 387 ? 53.929 54.750 43.396 1.00 16.43 685 GLY B N 1
ATOM 5676 C CA . GLY B 1 387 ? 55.193 54.776 42.672 1.00 17.02 685 GLY B CA 1
ATOM 5677 C C . GLY B 1 387 ? 56.142 53.634 42.929 1.00 17.35 685 GLY B C 1
ATOM 5678 O O . GLY B 1 387 ? 55.902 52.750 43.797 1.00 17.43 685 GLY B O 1
ATOM 5679 N N . ALA B 1 388 ? 57.232 53.663 42.167 1.00 17.17 686 ALA B N 1
ATOM 5680 C CA . ALA B 1 388 ? 58.257 52.625 42.175 1.00 18.37 686 ALA B CA 1
ATOM 5681 C C . ALA B 1 388 ? 59.464 53.041 43.019 1.00 17.93 686 ALA B C 1
ATOM 5682 O O . ALA B 1 388 ? 60.003 54.168 42.887 1.00 17.41 686 ALA B O 1
ATOM 5684 N N . TRP B 1 389 ? 59.889 52.115 43.870 1.00 18.08 687 TRP B N 1
ATOM 5685 C CA . TRP B 1 389 ? 61.149 52.266 44.615 1.00 17.40 687 TRP B CA 1
ATOM 5686 C C . TRP B 1 389 ? 62.327 52.461 43.673 1.00 18.31 687 TRP B C 1
ATOM 5687 O O . TRP B 1 389 ? 62.424 51.813 42.621 1.00 18.34 687 TRP B O 1
ATOM 5698 N N . VAL B 1 390 ? 63.246 53.348 44.056 1.00 17.30 688 VAL B N 1
ATOM 5699 C CA . VAL B 1 390 ? 64.461 53.567 43.265 1.00 19.06 688 VAL B CA 1
ATOM 5700 C C . VAL B 1 390 ? 65.610 52.852 43.952 1.00 20.27 688 VAL B C 1
ATOM 5701 O O . VAL B 1 390 ? 65.970 53.185 45.100 1.00 19.89 688 VAL B O 1
ATOM 5705 N N . GLU B 1 391 ? 66.176 51.882 43.250 1.00 20.27 689 GLU B N 1
ATOM 5706 C CA . GLU B 1 391 ? 67.327 51.150 43.778 1.00 22.71 689 GLU B CA 1
ATOM 5707 C C . GLU B 1 391 ? 68.591 51.642 43.088 1.00 22.91 689 GLU B C 1
ATOM 5708 O O . GLU B 1 391 ? 68.561 51.959 41.894 1.00 24.19 689 GLU B O 1
ATOM 5714 N N . LYS B 1 392 ? 69.704 51.682 43.816 1.00 22.03 690 LYS B N 1
ATOM 5715 C CA . LYS B 1 392 ? 71.004 52.063 43.252 1.00 21.66 690 LYS B CA 1
ATOM 5716 C C . LYS B 1 392 ? 71.467 51.014 42.224 1.00 22.07 690 LYS B C 1
ATOM 5717 O O . LYS B 1 392 ? 71.046 49.848 42.304 1.00 21.39 690 LYS B O 1
ATOM 5723 N N . PRO B 1 393 ? 72.339 51.398 41.284 1.00 23.52 691 PRO B N 1
ATOM 5724 C CA . PRO B 1 393 ? 72.959 50.402 40.377 1.00 24.16 691 PRO B CA 1
ATOM 5725 C C . PRO B 1 393 ? 73.636 49.274 41.163 1.00 24.74 691 PRO B C 1
ATOM 5726 O O . PRO B 1 393 ? 74.228 49.520 42.218 1.00 24.36 691 PRO B O 1
ATOM 5730 N N . THR B 1 394 ? 73.560 48.047 40.651 1.00 25.42 692 THR B N 1
ATOM 5731 C CA . THR B 1 394 ? 74.213 46.897 41.319 1.00 26.23 692 THR B CA 1
ATOM 5732 C C . THR B 1 394 ? 75.703 47.129 41.626 1.00 25.67 692 THR B C 1
ATOM 5733 O O . THR B 1 394 ? 76.258 46.556 42.577 1.00 23.87 692 THR B O 1
ATOM 5737 N N . GLU B 1 395 ? 76.340 47.979 40.819 1.00 25.78 693 GLU B N 1
ATOM 5738 C CA . GLU B 1 395 ? 77.776 48.236 40.912 1.00 26.85 693 GLU B CA 1
ATOM 5739 C C . GLU B 1 395 ? 78.244 48.767 42.270 1.00 26.03 693 GLU B C 1
ATOM 5740 O O . GLU B 1 395 ? 79.366 48.495 42.695 1.00 26.56 693 GLU B O 1
ATOM 5746 N N . GLN B 1 396 ? 77.384 49.537 42.943 1.00 25.41 694 GLN B N 1
ATOM 5747 C CA . GLN B 1 396 ? 77.688 50.075 44.258 1.00 24.99 694 GLN B CA 1
ATOM 5748 C C . GLN B 1 396 ? 77.993 48.982 45.282 1.00 24.34 694 GLN B C 1
ATOM 5749 O O . GLN B 1 396 ? 78.771 49.192 46.215 1.00 24.71 694 GLN B O 1
ATOM 5755 N N . ASP B 1 397 ? 77.359 47.820 45.117 1.00 22.68 695 ASP B N 1
ATOM 5756 C CA . ASP B 1 397 ? 77.505 46.725 46.087 1.00 21.07 695 ASP B CA 1
ATOM 5757 C C . ASP B 1 397 ? 78.420 45.614 45.583 1.00 21.25 695 ASP B C 1
ATOM 5758 O O . ASP B 1 397 ? 78.643 44.615 46.263 1.00 20.27 695 ASP B O 1
ATOM 5763 N N . GLN B 1 398 ? 78.963 45.796 44.385 1.00 21.09 696 GLN B N 1
ATOM 5764 C CA . GLN B 1 398 ? 79.878 44.807 43.825 1.00 22.19 696 GLN B CA 1
ATOM 5765 C C . GLN B 1 398 ? 81.332 45.113 44.212 1.00 22.34 696 GLN B C 1
ATOM 5766 O O . GLN B 1 398 ? 82.094 45.722 43.448 1.00 23.80 696 GLN B O 1
ATOM 5772 N N . PHE B 1 399 ? 81.686 44.709 45.427 1.00 21.50 697 PHE B N 1
ATOM 5773 C CA . PHE B 1 399 ? 83.042 44.806 45.966 1.00 21.75 697 PHE B CA 1
ATOM 5774 C C . PHE B 1 399 ? 83.226 43.678 46.969 1.00 22.83 697 PHE B C 1
ATOM 5775 O O . PHE B 1 399 ? 82.235 43.117 47.463 1.00 22.91 697 PHE B O 1
ATOM 5783 N N . SER B 1 400 ? 84.488 43.331 47.234 1.00 23.57 698 SER B N 1
ATOM 5784 C CA . SER B 1 400 ? 84.854 42.387 48.281 1.00 25.44 698 SER B CA 1
ATOM 5785 C C . SER B 1 400 ? 85.664 43.103 49.356 1.00 26.43 698 SER B C 1
ATOM 5786 O O . SER B 1 400 ? 86.140 44.222 49.138 1.00 26.66 698 SER B O 1
ATOM 5789 N N . LEU B 1 401 ? 85.839 42.448 50.503 1.00 27.89 699 LEU B N 1
ATOM 5790 C CA . LEU B 1 401 ? 86.587 43.005 51.628 1.00 30.24 699 LEU B CA 1
ATOM 5791 C C . LEU B 1 401 ? 88.069 43.138 51.313 1.00 32.48 699 LEU B C 1
ATOM 5792 O O . LEU B 1 401 ? 88.695 42.175 50.857 1.00 32.38 699 LEU B O 1
ATOM 5797 N N . THR B 1 402 ? 88.625 44.329 51.552 1.00 34.52 700 THR B N 1
ATOM 5798 C CA . THR B 1 402 ? 90.041 44.586 51.246 1.00 36.73 700 THR B CA 1
ATOM 5799 C C . THR B 1 402 ? 90.950 44.415 52.471 1.00 37.24 700 THR B C 1
ATOM 5800 O O . THR B 1 402 ? 90.480 44.360 53.613 1.00 38.49 700 THR B O 1
#

Nearest PDB structures (foldseek):
  1zy7-assembly1_A  TM=1.003E+00  e=7.535E-83  Homo sapiens
  8e0f-assembly1_B  TM=9.859E-01  e=1.063E-72  Homo sapiens
  5hp3-assembly1_A  TM=9.872E-01  e=1.602E-72  Homo sapiens
  5ed2-assembly1_A  TM=9.886E-01  e=4.015E-71  Homo sapiens
  6d06-assembly1_A  TM=9.882E-01  e=1.006E-69  Homo sapiens

InterPro domains:
  IPR002466 Adenosine deaminase/editase [PF02137] (370-731)
  IPR002466 Adenosine deaminase/editase [PS50141] (370-737)
  IPR002466 Adenosine deaminase/editase [SM00552] (322-738)
  IPR008996 Cytokine IL1/FGF [SSF50353] (412-478)
  IPR014720 Double-stranded RNA-binding domain [PF00035] (79-140)
  IPR014720 Double-stranded RNA-binding domain [PF00035] (244-294)
  IPR014720 Double-stranded RNA-binding domain [PS50137] (78-144)
  IPR014720 Double-stranded RNA-binding domain [PS50137] (249-298)
  IPR014720 Double-stranded RNA-binding domain [SM00358] (79-143)
  IPR014720 Double-stranded RNA-binding domain [SM00358] (236-297)
  IPR044458 ADAR2, first double-stranded RNA binding domain [cd19895] (75-146)
  IPR044459 ADAR2, second double-stranded RNA binding domain [cd19898] (232-301)

Sequence (740 aa):
SRQPIPSEGLQLHLPQVLADAVSRLVLGKFGDLTDNFSSPHARRKVLAGVVMTTGTDVKDAKVISVSTGTKCINGEYMSDRGLALNDCHAEIISRRSLLRFLYTQLELYLNNKDDQKRSIFQKSERGGFRLKENVQFHLYISTSPCGDARIFKARGQLRTKIESGEGTIPVRSNASIQTWDGVLQGERLLTMSCSDKIARWNVVGIQGSLLSIFVEPIYFSSIILGSLYHGDHLSRAMYQRISNIEDLPPLYTLNKPLLSGISNAEARQPGKAPNFSVNWTVGDSAIEVINATTGKDELGRASRLCKHALYCRWMRVHGKVPSHLLRSKITKPNVYHESKLAAKEYQAAKARLFTAFIKAGLGAWVEKPTEQDQFSLTSRQPIPSLHLPQVLADAVSRLVLGKFGDLTDNFSSPHARRKVLAGVVMTTGTDVKDAKVISVSTGTKCINGEYMSDRGLALNDCHAEIISRRSLLRFLYTQLELYLNNKDDQKRSIFQKSERGGFRLKENVQFHLYISTSPCGDARIFSPHERKARGQLRTKIESGEGTIPVLLTMSCSDKIARWNVVGIQGSLLSIFVEPIYFSSIILGSLYHGDHLSRAMYQRISNIEDLPPLYTLNKPLLSGISNAEARQPGKAPNFSVNWTVGDSAIEVINATTGKDELGRASRLCKHALYCRWMRVHGKVPSHLLRSKITKPNVYHESKLAAKEYQAAKARLFTAFIKAGLGAWVEKPTEQDQFSLT

Foldseek 3Di:
DAAWDAWPDDDQEDQQVLQALVVVVQVVVLCVQCVNCPHPQSDAQKKKFKWKDAGRDSVRIDTFKIKGDDAAAQLLLQDLAQQFGGGQHGQLQRLLSVLVVLLVLLCLCLVDPVSVVVHQWDADPLFFIEGDPRIAMEMEMLAFWADQLPPCVPHLAKWWDWHPDPGTGGQDLDADADASVVSNVPDIDTHTTPLQVLQVCLFLNSNALLCVQHYAHHHHQEYEYLDSDDNVSSQSSNFPLLPVQDDAPPRTDRTGHIYHYHPHHDDRDDDDGDQWMWMDGPVDPHIAIARNHNRDGPVRGGDCSTLLNSVVSSVVSVVRDDQRRTPFHDPDDFFQVVSSVSSPSSVVSSVSSQCSCVVSVNHGDYDDHPSSRGHGHD/DQDWDALPDDQQVLLALQVVVLVVVLCVQQVNCPHPVSAADKKKFKWKDADYDSVRIDTFKIKGDQAAADPVQQDLAQFFGGDQHGQLQRLLSVLVVVLVLLVQLLPDPVSVVVGQWHADPLFFIEGDPRIAMAMEMLAQWAPQLQPDDPVHDDDAQAWWWDDHPDRHTDGDVTHTTPLLVLLLCLFLNSNALLCLQHYQHHHHQEYEYQYSDDPVRSQCSNAPLLPVFDDAPPRTDRRRHIYHYHPHHDDRDDDDGDQWMWMDGPPDPHIFIARNHNRDGPVRGGDCSTRLNSVVSSVVSVVSDPQRRTPFHDDDDWFQLVSSVSSPSSVVSVVSSQVSCVVSVRDGDDDDPSSSRGHGHD

Radius of gyration: 29.54 Å; Cα contacts (8 Å, |Δi|>4): 1657; chains: 2; bounding box: 60×71×83 Å

Organism: Homo sapiens (NCBI:txid9606)

Solvent-accessible surface area: 31343 Å² total; per-residue (Å²): 71,186,115,39,44,73,7,103,26,59,10,1,7,70,29,66,72,5,0,46,7,0,10,147,40,0,74,36,64,2,1,99,36,1,104,114,100,81,26,102,51,15,122,66,56,8,1,0,0,0,0,11,0,52,20,20,67,35,169,89,18,85,12,0,0,0,0,2,6,37,66,25,1,44,1,123,106,14,13,78,139,0,52,3,3,20,6,0,20,0,3,6,0,0,34,40,0,0,12,34,6,0,5,61,13,0,23,38,28,34,76,77,162,72,44,64,138,158,2,12,1,25,92,4,130,151,22,0,0,57,34,65,49,42,16,15,0,0,0,6,0,3,21,2,0,4,2,1,10,93,65,61,156,51,169,0,33,0,16,1,9,27,24,113,32,162,52,14,68,54,11,170,107,122,75,36,138,18,51,47,107,14,6,88,167,54,108,115,3,31,7,4,0,0,0,0,37,0,0,48,8,1,0,0,1,0,2,13,9,11,2,4,0,0,0,13,19,6,35,1,26,1,0,0,1,0,12,118,30,63,1,93,35,2,20,37,0,0,6,80,22,0,62,64,23,111,119,49,18,84,68,18,64,26,24,40,1,2,0,0,10,33,88,130,66,63,70,194,112,127,60,189,23,11,61,40,1,0,1,12,4,43,78,28,122,55,32,32,18,0,47,1,49,33,0,53,18,116,134,48,149,47,2,59,0,1,27,60,23,9,0,57,34,0,52,129,0,30,68,104,10,60,96,147,34,24,60,23,173,21,106,170,23,91,37,10,41,100,0,50,80,20,1,156,76,12,31,33,0,44,35,80,0,33,53,4,0,98,148,42,64,16,22,19,26,6,96,58,5,70,80,4,15,83,13,39,47,171,60,165,102,33,52,94,94,157,22,131,44,62,76,5,0,46,8,0,12,148,43,0,77,36,58,2,2,106,32,2,108,117,79,76,22,107,65,4,135,69,65,11,2,0,0,0,0,11,1,53,38,92,67,34,162,74,18,87,17,0,0,1,0,2,7,11,38,21,7,50,29,144,107,47,17,88,159,1,36,7,5,24,6,0,7,0,5,7,0,0,33,38,0,0,11,34,9,0,4,64,17,0,24,35,10,42,104,71,147,97,23,52,147,176,4,11,0,55,88,13,127,140,33,1,0,50,32,44,149,77,16,48,1,1,0,6,0,1,18,0,0,2,3,2,1,77,40,37,77,86,177,194,193,173,82,52,0,61,0,43,2,5,56,95,118,25,51,30,17,85,78,77,118,85,7,4,0,0,0,0,38,0,0,48,11,1,0,0,1,0,1,13,9,11,1,4,0,0,0,14,18,5,35,1,31,1,0,0,1,0,14,68,30,35,5,96,17,0,20,41,0,0,12,87,22,0,64,63,22,99,104,39,19,98,71,14,68,29,24,86,2,12,0,0,8,32,72,130,71,67,74,210,122,99,37,190,5,33,79,51,1,1,1,11,3,48,79,29,119,51,35,30,34,1,35,2,51,35,0,52,23,128,134,48,143,45,2,62,0,1,31,35,23,9,0,65,38,0,51,124,0,28,69,95,9,58,98,151,23,28,65,20,150,22,108,177,27,89,42,10,36,96,1,48,37,15,1,77,60,12,20,46,0,34,7,30,0,2,8,2,0,7,62,40,60,15,9,25,14,35,61,50,71,74,93,12,20,90,17,46,56,163

Secondary structure (DSSP, 8-state):
--SPBPPSS---S-HHHHHHHHHHHHHHHHHHHTTTTTSGGG--S-EEEEEEEESS-GGG-EEEEEEE---B--GGG--TTS-S-SB--HHHHHHHHHHHHHHHHHHHHHH-HHHHHH-SEEE-TTSSEEEPTTEEEEEEESSPPTTHHHH---TT--EEEETT-SS-EEPPSSPP---HHHHHTTPPPEEE-HHHHHHHHHHH-SSHHHHHTTB----EEEEEESS---HHHHHHHHTGGGTT---PPTT------EEEE-SS------SPPPSEEEEEETT-SS-EEEETTTTEETTSPPPTTSHHHHHHHHHHHHTTS-GGG-SS--SS--SHHHHHHT-HHHHHHHHHHHHHHHHTTS----PPPGGGG-----/--S-B-----HHHHHHHHHHHHHHHHHHTTTTTTSGGG--S-EEEEEEE-SS-GGG-EEEEEEE---B--GGG--SSS-S-SB--HHHHHHHHHHHHHHHHHHHHHH-HHHHHHSSEEE-TTSSEEEPTT-EEEEEESSPPSSGGG-S-TT--------EEEPTTSSSEEE----B-HHHHHHHHHHH-SSHHHHHTTB----EEEEEESSS--HHHHHHHHTGGGTT---PPTT------EEEE-SS------S---SEEEEEETT-SS-EEEETTTTEETTSPPPTTSHHHHHHHHHHHHHHS-GGG-SS--SS--SHHHHHHT-HHHHHHHHHHHHHHHHTTS-PPPPPPGGGG-----